Protein AF-A0A090S1R1-F1 (afdb_monomer)

Radius of gyration: 30.46 Å; Cα contacts (8 Å, |Δi|>4): 1570; chains: 1; bounding box: 71×50×85 Å

Mean predicted aligned error: 16.95 Å

Organism: NCBI:txid990268

InterPro domains:
  IPR011050 Pectin lyase fold/virulence factor [SSF51126] (246-457)

Solvent-accessible surface area (backbone atoms only — not comparable to full-atom values): 23427 Å² total; per-residue (Å²): 118,52,75,47,78,51,51,54,62,45,74,50,67,28,45,42,100,84,73,42,77,40,58,87,86,41,69,45,46,76,46,57,39,42,38,25,39,20,32,49,44,82,19,21,75,67,21,42,64,47,87,12,39,32,45,33,28,36,27,37,42,45,33,28,47,40,94,59,19,52,89,55,101,78,70,72,60,57,36,34,17,41,34,27,36,17,57,23,27,47,73,61,17,37,37,37,40,33,35,34,37,38,44,30,79,56,45,47,75,62,78,59,70,71,20,16,47,32,33,30,26,20,26,36,37,37,28,57,24,41,39,34,38,44,67,69,96,32,71,34,45,27,49,36,36,41,42,16,82,25,60,38,25,43,26,57,99,84,50,86,58,53,28,34,44,33,46,28,41,38,35,46,52,62,82,34,85,45,41,36,35,33,35,50,24,26,83,86,71,29,48,29,42,32,36,41,27,48,26,40,41,34,40,50,89,29,66,69,39,66,49,91,91,56,42,10,41,31,24,42,23,27,84,83,66,62,53,46,76,46,75,55,44,77,46,72,59,74,63,56,32,52,92,68,35,67,52,31,31,68,34,47,35,48,20,51,73,40,51,57,76,73,40,78,46,76,47,52,57,87,33,54,30,36,51,56,68,36,59,37,66,43,25,29,31,41,33,12,84,70,50,11,45,39,18,38,53,22,22,32,33,33,41,23,36,43,17,32,42,31,19,37,33,34,49,31,36,27,28,28,81,73,27,56,91,63,93,53,79,36,62,12,3,36,34,18,32,34,57,70,9,45,35,81,93,31,35,24,39,36,32,47,31,39,39,40,38,75,61,48,47,70,92,23,42,36,59,50,16,17,46,33,16,37,35,22,12,30,38,41,28,56,23,40,37,34,49,31,44,20,74,37,45,42,24,46,32,36,30,52,35,83,47,78,59,30,42,40,48,35,37,43,34,46,27,39,38,33,35,78,50,88,38,45,26,72,12,23,45,37,35,52,44,55,99,77,63,63,93,55,32,56,90,34,18,42,38,35,38,35,56,28,38,36,37,44,27,61,39,63,72,35,65,59,67,71,61,54,54,58,15,24,22,34,28,32,34,41,77,48,21,47,32,30,97,86,65,42,46,76,78,45,31,48,75,48,64,101

pLDDT: mean 82.45, std 13.3, range [34.19, 98.62]

Sequence (498 aa):
MGTVILEKPLTLTSVTVDDDLSEDGENQAVISGATCFTVPTTADQDLKGTTGVTLHNLKFESVEMVGSCGENEDNTDHSRSIINIGKVGDGNTPVYLKNLTFDGASFAESTSAPTAWIYSRGLVNVSESEFSNKTVANTATGILYLNCGSNKINGGSARLGNPTFDNNTVALVADSANIPGVVAGQFDGKQCAAKITNNSFAGFAIEETAQEDTIAAVIDGDTTGTNIISGNTYTDVGSPPPTDPDNDVEALNEAIAAASAGDVITLKADGDYSSGIIALNKAVTLDGGDAATISGSACITVTAPGASVIGVNFNNSAIGAECSTEDSDGRRGAITIEEAASDENAPVILDNLYFDSSAITEDGLYKKSSWVYSAGHVHLSNSDFVNLKSNIQNNAFYTPCNKAANRRGIRLENNNFTIDDSGDKETAAIKIGNSSGGNQTADNCNVYIQGNHFEGYYQDLSAAAGSGKQRVVSIFATDDAVTSENGDVRTDNTFNLR

Nearest PDB structures (foldseek):
  7dmk-assembly3_C  TM=2.081E-01  e=6.155E-04  Bacteroides clarus
  5z9t-assembly1_A  TM=1.975E-01  e=4.637E-01  Vibrio splendidus
  8iqe-assembly1_A  TM=1.983E-01  e=9.977E-01  Klebsiella phage VLC6
  5w6p-assembly1_A  TM=2.728E-01  e=5.286E+00  Kuttervirus CBA120
  7li4-assembly1_A  TM=1.441E-01  e=4.034E+00  Homo sapiens

Secondary structure (DSSP, 8-state):
-EEEE--SSEEEE-B-TTSPBPPTTSSPEEEEEEEEEEE-GGGHHHHTTS--EEEESEEEEEEE--S-B---TTS-S-BBSSEEE-S--GGG-PEEEES-EEEGGG-B--SSSSEEEEEESS-EEEES-EEEEE-SS-TTEEEEEE-TTSTTTS-TTT-----EEES-EEEESS--SS--SEEE-BTTTB----EEES-EEES-S-SEE--TT---SEE---TT---EEES-EEE--SS---SS--SBHHHHHHHHHHPPTT-EEEPPTT-BBSSSEEEE-SS-EEE-TTT-EEEET-EEEE-STT-EEES-EEEESSBSSSS-S--STT--EEEEE-GGG--TTSPEEEES-EEEGGG--TTTBGGG-EEEEESS-EEEES-EEEEE-TTTT--SEEE-TTSGGGSS-EEEES-EEEE-----S--EEEEES-TT-----TTT--EEEES-EEES-SEEEESS--SGGGG-EEEES-GGGEE-TTS-HHHHSEEE--

Foldseek 3Di:
DDEAEDQAADEDADADPVRHGDDQQPRAAEDAEAYAYEHEPNSQVRQAQHLHYEYGRHEYDHYEFDPWHDDDPVPPQTDRERYGYYLHQHNNHAYEYERYEYAQQNYNGDQDPQAENAEYLAAYEYEPYEAEANDQPHLNYEHYEYPLVHCRQLVPPHGDGAREDEHYEHYYDFANQRYAHYEQADLVQGHRLYEYAQYEYERFPADEDCDPRGHHPYHHVNPPPSHHHDNYHYDYLPDAQPLDAQLEQVSLQSNLVSDAAAEEREHDLPGDLADDENEQAHLYEYEPVLRAEHEEEYAYEHQAFNHEYENYEYHYQAWFPHHDPDQAAQCTASYHYDLNHQDLVRHYEYYAYEYECPNYDQVRYDRLYEHYHDPYAYAHEPYEHPQDEQQHNYENYEYALPDPSSQDRAEYEQYEYEHDYQWFHQYENYEYHDPVLPDAANRRAEHEYANYEYAEQAEAEDSDCDGGSSSGYHYHHDLRRYQYPVGDNPVRYHYHYD

Structure (mmCIF, N/CA/C/O backbone):
data_AF-A0A090S1R1-F1
#
_entry.id   AF-A0A090S1R1-F1
#
loop_
_atom_site.group_PDB
_atom_site.id
_atom_site.type_symbol
_atom_site.label_atom_id
_atom_site.label_alt_id
_atom_site.label_comp_id
_atom_site.label_asym_id
_atom_site.label_entity_id
_atom_site.label_seq_id
_atom_site.pdbx_PDB_ins_code
_atom_site.Cartn_x
_atom_site.Cartn_y
_atom_site.Cartn_z
_atom_site.occupancy
_atom_site.B_iso_or_equiv
_atom_site.auth_seq_id
_atom_site.auth_comp_id
_atom_site.auth_asym_id
_atom_site.auth_atom_id
_atom_site.pdbx_PDB_model_num
ATOM 1 N N . MET A 1 1 ? -18.455 -24.135 11.273 1.00 57.50 1 MET A N 1
ATOM 2 C CA . MET A 1 1 ? -19.352 -23.251 12.036 1.00 57.50 1 MET A CA 1
ATOM 3 C C . MET A 1 1 ? -19.662 -23.921 13.362 1.00 57.50 1 MET A C 1
ATOM 5 O O . MET A 1 1 ? -20.228 -25.009 13.345 1.00 57.50 1 MET A O 1
ATOM 9 N N . GLY A 1 2 ? -19.221 -23.344 14.477 1.00 72.56 2 GLY A N 1
ATOM 10 C CA . GLY A 1 2 ? -19.500 -23.866 15.816 1.00 72.56 2 GLY A CA 1
ATOM 11 C C . GLY A 1 2 ? -19.657 -22.733 16.824 1.00 72.56 2 GLY A C 1
ATOM 12 O O . GLY A 1 2 ? -18.840 -21.819 16.850 1.00 72.56 2 GLY A O 1
ATOM 13 N N . THR A 1 3 ? -20.707 -22.787 17.638 1.00 84.94 3 THR A N 1
ATOM 14 C CA . THR A 1 3 ? -20.905 -21.867 18.763 1.00 84.94 3 THR A CA 1
ATOM 15 C C . THR A 1 3 ? -20.545 -22.591 20.049 1.00 84.94 3 THR A C 1
ATOM 17 O O . THR A 1 3 ? -21.077 -23.665 20.334 1.00 84.94 3 THR A O 1
ATOM 20 N N . VAL A 1 4 ? -19.648 -22.005 20.835 1.00 90.00 4 VAL A N 1
ATOM 21 C CA . VAL A 1 4 ? -19.301 -22.493 22.169 1.00 90.00 4 VAL A CA 1
ATOM 22 C C . VAL A 1 4 ? -20.202 -21.791 23.179 1.00 90.00 4 VAL A C 1
ATOM 24 O O . VAL A 1 4 ? -20.090 -20.583 23.378 1.00 90.00 4 VAL A O 1
ATOM 27 N N . ILE A 1 5 ? -21.104 -22.542 23.809 1.00 91.69 5 ILE A N 1
ATOM 28 C CA . ILE A 1 5 ? -22.063 -22.019 24.790 1.00 91.69 5 ILE A CA 1
ATOM 29 C C . ILE A 1 5 ? -21.525 -22.266 26.204 1.00 91.69 5 ILE A C 1
ATOM 31 O O . ILE A 1 5 ? -21.236 -23.402 26.581 1.00 91.69 5 ILE A O 1
ATOM 35 N N . LEU A 1 6 ? -21.386 -21.197 26.987 1.00 93.62 6 LEU A N 1
ATOM 36 C CA . LEU A 1 6 ? -20.757 -21.187 28.307 1.00 93.62 6 LEU A CA 1
ATOM 37 C C . LEU A 1 6 ? -21.801 -20.846 29.382 1.00 93.62 6 LEU A C 1
ATOM 39 O O . LEU A 1 6 ? -22.022 -19.680 29.699 1.00 93.62 6 LEU A O 1
ATOM 43 N N . GLU A 1 7 ? -22.464 -21.862 29.938 1.00 92.31 7 GLU A N 1
ATOM 44 C CA . GLU A 1 7 ? -23.583 -21.663 30.884 1.00 92.31 7 GLU A CA 1
ATOM 45 C C . GLU A 1 7 ? -23.201 -21.803 32.364 1.00 92.31 7 GLU A C 1
ATOM 47 O O . GLU A 1 7 ? -23.980 -21.449 33.243 1.00 92.31 7 GLU A O 1
ATOM 52 N N . LYS A 1 8 ? -22.012 -22.339 32.659 1.00 92.94 8 LYS A N 1
ATOM 53 C CA . LYS A 1 8 ? -21.590 -22.718 34.016 1.00 92.94 8 LYS A CA 1
ATOM 54 C C . LYS A 1 8 ? -20.245 -22.104 34.386 1.00 92.94 8 LYS A C 1
ATOM 56 O O . LYS A 1 8 ? -19.473 -21.784 33.482 1.00 92.94 8 LYS A O 1
ATOM 61 N N . PRO A 1 9 ? -19.925 -22.002 35.690 1.00 94.81 9 PRO A N 1
ATOM 62 C CA . PRO A 1 9 ? -18.622 -21.516 36.118 1.00 94.81 9 PRO A CA 1
ATOM 63 C C . PRO A 1 9 ? -17.509 -22.422 35.585 1.00 94.81 9 PRO A C 1
ATOM 65 O O . PRO A 1 9 ? -17.515 -23.628 35.843 1.00 94.81 9 PRO A O 1
ATOM 68 N N . LEU A 1 10 ? -16.580 -21.852 34.821 1.00 95.44 10 LEU A N 1
ATOM 69 C CA . LEU A 1 10 ? -15.479 -22.581 34.191 1.00 95.44 10 LEU A CA 1
ATOM 70 C C . LEU A 1 10 ? -14.339 -21.639 33.813 1.00 95.44 10 LEU A C 1
ATOM 72 O O . LEU A 1 10 ? -14.556 -20.446 33.609 1.00 95.44 10 LEU A O 1
ATOM 76 N N . THR A 1 11 ? -13.151 -22.212 33.636 1.00 94.19 11 THR A N 1
ATOM 77 C CA . THR A 1 11 ? -12.016 -21.553 32.987 1.00 94.19 11 THR A CA 1
ATOM 78 C C . THR A 1 11 ? -11.645 -22.340 31.740 1.00 94.19 11 THR A C 1
ATOM 80 O O . THR A 1 11 ? -11.337 -23.528 31.836 1.00 94.19 11 THR A O 1
ATOM 83 N N . LEU A 1 12 ? -11.665 -21.683 30.583 1.00 94.25 12 LEU A N 1
ATOM 84 C CA . LEU A 1 12 ? -11.094 -22.197 29.346 1.00 94.25 12 LEU A CA 1
ATOM 85 C C . LEU A 1 12 ? -9.723 -21.551 29.153 1.00 94.25 12 LEU A C 1
ATOM 87 O O . LEU A 1 12 ? -9.625 -20.325 29.119 1.00 94.25 12 LEU A O 1
ATOM 91 N N . THR A 1 13 ? -8.681 -22.374 29.062 1.00 94.00 13 THR A N 1
ATOM 92 C CA . THR A 1 13 ? -7.293 -21.915 28.951 1.00 94.00 13 THR A CA 1
ATOM 93 C C . THR A 1 13 ? -6.474 -22.838 28.065 1.00 94.00 13 THR A C 1
ATOM 95 O O . THR A 1 13 ? -6.855 -23.988 27.841 1.00 94.00 13 THR A O 1
ATOM 98 N N . SER A 1 14 ? -5.342 -22.329 27.593 1.00 90.12 14 SER A N 1
ATOM 99 C CA . SER A 1 14 ? -4.368 -23.097 26.820 1.00 90.12 14 SER A CA 1
ATOM 100 C C . SER A 1 14 ? -3.489 -23.970 27.705 1.00 90.12 14 SER A C 1
ATOM 102 O O . SER A 1 14 ? -3.100 -23.575 28.809 1.00 90.12 14 SER A O 1
ATOM 104 N N . VAL A 1 15 ? -3.165 -25.147 27.181 1.00 86.62 15 VAL A N 1
ATOM 105 C CA . VAL A 1 15 ? -2.164 -26.065 27.723 1.00 86.62 15 VAL A CA 1
ATOM 106 C C . VAL A 1 15 ? -1.101 -26.329 26.663 1.00 86.62 15 VAL A C 1
ATOM 108 O O . VAL A 1 15 ? -1.363 -26.201 25.466 1.00 86.62 15 VAL A O 1
ATOM 111 N N . THR A 1 16 ? 0.101 -26.679 27.100 1.00 81.94 16 THR A N 1
ATOM 112 C CA . THR A 1 16 ? 1.184 -27.117 26.224 1.00 81.94 16 THR A CA 1
ATOM 113 C C . THR A 1 16 ? 0.868 -28.493 25.629 1.00 81.94 16 THR A C 1
ATOM 115 O O . THR A 1 16 ? -0.100 -29.158 26.001 1.00 81.94 16 THR A O 1
ATOM 118 N N . VAL A 1 17 ? 1.717 -28.958 24.709 1.00 79.62 17 VAL A N 1
ATOM 119 C CA . VAL A 1 17 ? 1.615 -30.313 24.135 1.00 79.62 17 VAL A CA 1
ATOM 120 C C . VAL A 1 17 ? 1.763 -31.436 25.170 1.00 79.62 17 VAL A C 1
ATOM 122 O O . VAL A 1 17 ? 1.381 -32.567 24.879 1.00 79.62 17 VAL A O 1
ATOM 125 N N . ASP A 1 18 ? 2.293 -31.120 26.354 1.00 85.44 18 ASP A N 1
ATOM 126 C CA . ASP A 1 18 ? 2.486 -32.046 27.473 1.00 85.44 18 ASP A CA 1
ATOM 127 C C . ASP A 1 18 ? 1.370 -31.925 28.538 1.00 85.44 18 ASP A C 1
ATOM 129 O O . ASP A 1 18 ? 1.516 -32.439 29.645 1.00 85.44 18 ASP A O 1
ATOM 133 N N . ASP A 1 19 ? 0.251 -31.265 28.206 1.00 83.50 19 ASP A N 1
ATOM 134 C CA . ASP A 1 19 ? -0.912 -31.004 29.076 1.00 83.50 19 ASP A CA 1
ATOM 135 C C . ASP A 1 19 ? -0.632 -30.097 30.298 1.00 83.50 19 ASP A C 1
ATOM 137 O O . ASP A 1 19 ? -1.473 -29.965 31.194 1.00 83.50 19 ASP A O 1
ATOM 141 N N . ASP A 1 20 ? 0.515 -29.413 30.327 1.00 86.75 20 ASP A N 1
ATOM 142 C CA . ASP A 1 20 ? 0.819 -28.402 31.342 1.00 86.75 20 ASP A CA 1
ATOM 143 C C . ASP A 1 20 ? 0.117 -27.076 31.025 1.00 86.75 20 ASP A C 1
ATOM 145 O O . ASP A 1 20 ? -0.051 -26.711 29.864 1.00 86.75 20 ASP A O 1
ATOM 149 N N . LEU A 1 21 ? -0.278 -26.310 32.047 1.00 84.69 21 LEU A N 1
ATOM 150 C CA . LEU A 1 21 ? -0.826 -24.965 31.835 1.00 84.69 21 LEU A CA 1
ATOM 151 C C . LEU A 1 21 ? 0.205 -24.088 31.125 1.00 84.69 21 LEU A C 1
ATOM 153 O O . LEU A 1 21 ? 1.337 -23.970 31.593 1.00 84.69 21 LEU A O 1
ATOM 157 N N . SER A 1 22 ? -0.200 -23.464 30.018 1.00 80.44 22 SER A N 1
ATOM 158 C CA . SER A 1 22 ? 0.700 -22.577 29.291 1.00 80.44 22 SER A CA 1
ATOM 159 C C . SER A 1 22 ? 0.932 -21.275 30.054 1.00 80.44 22 SER A C 1
ATOM 161 O O . SER A 1 22 ? 0.004 -20.741 30.672 1.00 80.44 22 SER A O 1
ATOM 163 N N . GLU A 1 23 ? 2.159 -20.761 29.976 1.00 78.69 23 GLU A N 1
ATOM 164 C CA . GLU A 1 23 ? 2.501 -19.431 30.472 1.00 78.69 23 GLU A CA 1
ATOM 165 C C . GLU A 1 23 ? 1.752 -18.343 29.689 1.00 78.69 23 GLU A C 1
ATOM 167 O O . GLU A 1 23 ? 1.369 -18.522 28.527 1.00 78.69 23 GLU A O 1
ATOM 172 N N . ASP A 1 24 ? 1.511 -17.210 30.350 1.00 79.75 24 ASP A N 1
ATOM 173 C CA . ASP A 1 24 ? 0.735 -16.109 29.789 1.00 79.75 24 ASP A CA 1
ATOM 174 C C . ASP A 1 24 ? 1.429 -15.532 28.544 1.00 79.75 24 ASP A C 1
ATOM 176 O O . ASP A 1 24 ? 2.531 -14.999 28.627 1.00 79.75 24 ASP A O 1
ATOM 180 N N . GLY A 1 25 ? 0.759 -15.627 27.388 1.00 70.62 25 GLY A N 1
ATOM 181 C CA . GLY A 1 25 ? 1.241 -15.100 26.107 1.00 70.62 25 GLY A CA 1
ATOM 182 C C . GLY A 1 25 ? 2.051 -16.115 25.299 1.00 70.62 25 GLY A C 1
ATOM 183 O O . GLY A 1 25 ? 2.377 -15.862 24.142 1.00 70.62 25 GLY A O 1
ATOM 184 N N . GLU A 1 26 ? 2.325 -17.292 25.865 1.00 76.19 26 GLU A N 1
ATOM 185 C CA . GLU A 1 26 ? 3.011 -18.387 25.187 1.00 76.19 26 GLU A CA 1
ATOM 186 C C . GLU A 1 26 ? 2.047 -19.533 24.865 1.00 76.19 26 GLU A C 1
ATOM 188 O O . GLU A 1 26 ? 1.056 -19.752 25.564 1.00 76.19 26 GLU A O 1
ATOM 193 N N . ASN A 1 27 ? 2.336 -20.277 23.790 1.00 80.44 27 ASN A N 1
ATOM 194 C CA . ASN A 1 27 ? 1.614 -21.485 23.353 1.00 80.44 27 ASN A CA 1
ATOM 195 C C . ASN A 1 27 ? 0.078 -21.378 23.438 1.00 80.44 27 ASN A C 1
ATOM 197 O O . ASN A 1 27 ? -0.608 -22.308 23.867 1.00 80.44 27 ASN A O 1
ATOM 201 N N . GLN A 1 28 ? -0.465 -20.228 23.038 1.00 86.38 28 GLN A N 1
ATOM 202 C CA . GLN A 1 28 ? -1.901 -19.990 23.025 1.00 86.38 28 GLN A CA 1
ATOM 203 C C . GLN A 1 28 ? -2.601 -20.929 22.033 1.00 86.38 28 GLN A C 1
ATOM 205 O O . GLN A 1 28 ? -2.214 -21.043 20.868 1.00 86.38 28 GLN A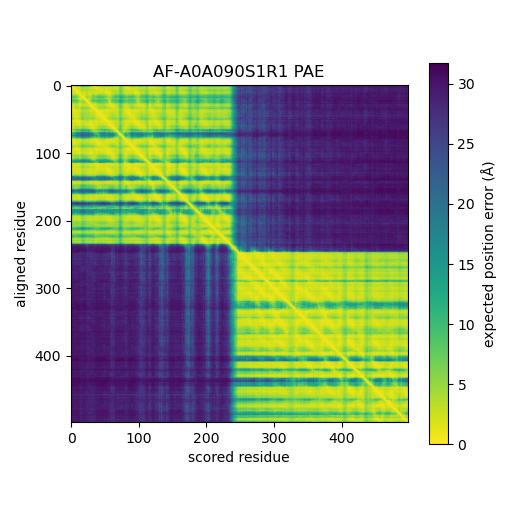 O 1
ATOM 210 N N . ALA A 1 29 ? -3.680 -21.565 22.479 1.00 88.75 29 ALA A N 1
ATOM 211 C CA . ALA A 1 29 ? -4.593 -22.304 21.631 1.00 88.75 29 ALA A CA 1
ATOM 212 C C . ALA A 1 29 ? -5.232 -21.340 20.628 1.00 88.75 29 ALA A C 1
ATOM 214 O O . ALA A 1 29 ? -5.839 -20.334 21.009 1.00 88.75 29 ALA A O 1
ATOM 215 N N . VAL A 1 30 ? -5.081 -21.668 19.345 1.00 90.31 30 VAL A N 1
ATOM 216 C CA . VAL A 1 30 ? -5.576 -20.854 18.236 1.00 90.31 30 VAL A CA 1
ATOM 217 C C . VAL A 1 30 ? -7.018 -21.232 17.919 1.00 90.31 30 VAL A C 1
ATOM 219 O O . VAL A 1 30 ? -7.327 -22.383 17.608 1.00 90.31 30 VAL A O 1
ATOM 222 N N . ILE A 1 31 ? -7.896 -20.239 17.970 1.00 91.31 31 ILE A N 1
ATOM 223 C CA . ILE A 1 31 ? -9.299 -20.319 17.593 1.00 91.31 31 ILE A CA 1
ATOM 224 C C . ILE A 1 31 ? -9.470 -19.652 16.224 1.00 91.31 31 ILE A C 1
ATOM 226 O O . ILE A 1 31 ? -9.212 -18.458 16.079 1.00 91.31 31 ILE A O 1
ATOM 230 N N . SER A 1 32 ? -9.904 -20.423 15.223 1.00 89.81 32 SER A N 1
ATOM 231 C CA . SER A 1 32 ? -10.005 -19.983 13.825 1.00 89.81 32 SER A CA 1
ATOM 232 C C . SER A 1 32 ? -11.266 -20.493 13.117 1.00 89.81 32 SER A C 1
ATOM 234 O O . SER A 1 32 ? -11.979 -21.373 13.614 1.00 89.81 32 SER A O 1
ATOM 236 N N . GLY A 1 33 ? -11.554 -19.925 11.939 1.00 86.94 33 GLY A N 1
ATOM 237 C CA . GLY A 1 33 ? -12.722 -20.250 11.117 1.00 86.94 33 GLY A CA 1
ATOM 238 C C . GLY A 1 33 ? -14.036 -19.670 11.654 1.00 86.94 33 GLY A C 1
ATOM 239 O O . GLY A 1 33 ? -14.043 -18.769 12.491 1.00 86.94 33 GLY A O 1
ATOM 240 N N . ALA A 1 34 ? -15.170 -20.182 11.162 1.00 85.75 34 ALA A N 1
ATOM 241 C CA . ALA A 1 34 ? -16.504 -19.754 11.595 1.00 85.75 34 ALA A CA 1
ATOM 242 C C . ALA A 1 34 ? -16.813 -20.221 13.026 1.00 85.75 34 ALA A C 1
ATOM 244 O O . ALA A 1 34 ? -17.301 -21.342 13.232 1.00 85.75 34 ALA A O 1
ATOM 245 N N . THR A 1 35 ? -16.532 -19.370 14.009 1.00 85.38 35 THR A N 1
ATOM 246 C CA . THR A 1 35 ? -16.634 -19.690 15.437 1.00 85.38 35 THR A CA 1
ATOM 247 C C . THR A 1 35 ? -17.117 -18.497 16.250 1.00 85.38 35 THR A C 1
ATOM 249 O O . THR A 1 35 ? -16.871 -17.347 15.889 1.00 85.38 35 THR A O 1
ATOM 252 N N . CYS A 1 36 ? -17.815 -18.766 17.353 1.00 89.06 36 CYS A N 1
ATOM 253 C CA . CYS A 1 36 ? -18.116 -17.742 18.345 1.00 89.06 36 CYS A CA 1
ATOM 254 C C . CYS A 1 36 ? -18.315 -18.339 19.744 1.00 89.06 36 CYS A C 1
ATOM 256 O O . CYS A 1 36 ? -18.777 -19.473 19.891 1.00 89.06 36 CYS A O 1
ATOM 258 N N . PHE A 1 37 ? -17.999 -17.560 20.775 1.00 92.88 37 PHE A N 1
ATOM 259 C CA . PHE A 1 37 ? -18.242 -17.892 22.176 1.00 92.88 37 PHE A CA 1
ATOM 260 C C . PHE A 1 37 ? -19.437 -17.105 22.686 1.00 92.88 37 PHE A C 1
ATOM 262 O O . PHE A 1 37 ? -19.509 -15.892 22.495 1.00 92.88 37 PHE A O 1
ATOM 269 N N . THR A 1 38 ? -20.357 -17.764 23.384 1.00 92.62 38 THR A N 1
ATOM 270 C CA . THR A 1 38 ? -21.500 -17.087 23.988 1.00 92.62 38 THR A CA 1
ATOM 271 C C . THR A 1 38 ? -21.719 -17.490 25.438 1.00 92.62 38 THR A C 1
ATOM 273 O O . THR A 1 38 ? -21.726 -18.670 25.779 1.00 92.62 38 THR A O 1
ATOM 276 N N . VAL A 1 39 ? -21.920 -16.489 26.294 1.00 93.25 39 VAL A N 1
ATOM 277 C CA . VAL A 1 39 ? -22.436 -16.649 27.656 1.00 93.25 39 VAL A CA 1
ATOM 278 C C . VAL A 1 39 ? -23.896 -16.180 27.628 1.00 93.25 39 VAL A C 1
ATOM 280 O O . VAL A 1 39 ? -24.132 -14.969 27.631 1.00 93.25 39 VAL A O 1
ATOM 283 N N . PRO A 1 40 ? -24.888 -17.080 27.525 1.00 91.56 40 PRO A N 1
ATOM 284 C CA . PRO A 1 40 ? -26.284 -16.683 27.343 1.00 91.56 40 PRO A CA 1
ATOM 285 C C . PRO A 1 40 ? -26.872 -16.069 28.622 1.00 91.5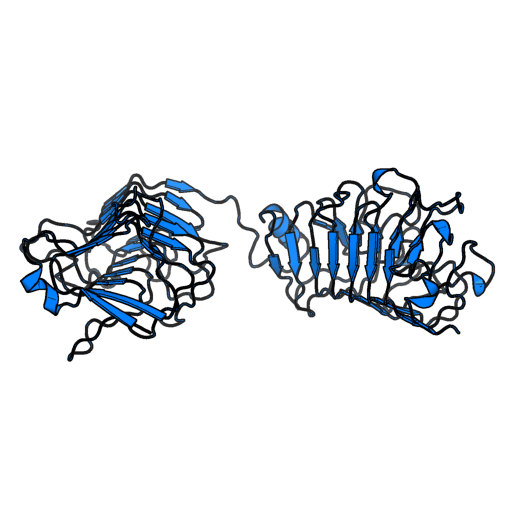6 40 PRO A C 1
ATOM 287 O O . PRO A 1 40 ? -26.426 -16.369 29.728 1.00 91.56 40 PRO A O 1
ATOM 290 N N . THR A 1 41 ? -27.925 -15.245 28.513 1.00 89.12 41 THR A N 1
ATOM 291 C CA . THR A 1 41 ? -28.616 -14.680 29.697 1.00 89.12 41 THR A CA 1
ATOM 292 C C . THR A 1 41 ? -29.116 -15.756 30.665 1.00 89.12 41 THR A C 1
ATOM 294 O O . THR A 1 41 ? -29.157 -15.528 31.874 1.00 89.12 41 THR A O 1
ATOM 297 N N . THR A 1 42 ? -29.476 -16.939 30.158 1.00 89.00 42 THR A N 1
ATOM 298 C CA . THR A 1 42 ? -29.909 -18.087 30.972 1.00 89.00 42 THR A CA 1
ATOM 299 C C . THR A 1 42 ? -28.849 -18.532 31.983 1.00 89.00 42 THR A C 1
ATOM 301 O O . THR A 1 42 ? -29.214 -19.061 33.030 1.00 89.00 42 THR A O 1
ATOM 304 N N . ALA A 1 43 ? -27.568 -18.239 31.734 1.00 90.44 43 ALA A N 1
ATOM 305 C CA . ALA A 1 43 ? -26.462 -18.567 32.628 1.00 90.44 43 ALA A CA 1
ATOM 306 C C . ALA A 1 43 ? -26.424 -17.712 33.911 1.00 90.44 43 ALA A C 1
ATOM 308 O O . ALA A 1 43 ? -25.769 -18.091 34.877 1.00 90.44 43 ALA A O 1
ATOM 309 N N . ASP A 1 44 ? -27.114 -16.564 33.973 1.00 89.44 44 ASP A N 1
ATOM 310 C CA . ASP A 1 44 ? -26.956 -15.600 35.077 1.00 89.44 44 ASP A CA 1
ATOM 311 C C . ASP A 1 44 ? -27.228 -16.212 36.462 1.00 89.44 44 ASP A C 1
ATOM 313 O O . ASP A 1 44 ? -26.505 -15.928 37.414 1.00 89.44 44 ASP A O 1
ATOM 317 N N . GLN A 1 45 ? -28.234 -17.087 36.586 1.00 89.69 45 GLN A N 1
ATOM 318 C CA . GLN A 1 45 ? -28.535 -17.747 37.865 1.00 89.69 45 GLN A CA 1
ATOM 319 C C . GLN A 1 45 ? -27.457 -18.748 38.284 1.00 89.69 45 GLN A C 1
ATOM 321 O O . GLN A 1 45 ? -27.132 -18.815 39.469 1.00 89.69 45 GLN A O 1
ATOM 326 N N . ASP A 1 46 ? -26.891 -19.484 37.330 1.00 91.81 46 ASP A N 1
ATOM 327 C CA . ASP A 1 46 ? -25.859 -20.489 37.592 1.00 91.81 46 ASP A CA 1
ATOM 328 C C . ASP A 1 46 ? -24.500 -19.843 37.893 1.00 91.81 46 ASP A C 1
ATOM 330 O O . ASP A 1 46 ? -23.697 -20.392 38.650 1.00 91.81 46 ASP A O 1
ATOM 334 N N . LEU A 1 47 ? -24.244 -18.654 37.340 1.00 90.88 47 LEU A N 1
ATOM 335 C CA . LEU A 1 47 ? -23.013 -17.897 37.567 1.00 90.88 47 LEU A CA 1
ATOM 336 C C . LEU A 1 47 ? -23.063 -17.033 38.832 1.00 90.88 47 LEU A C 1
ATOM 338 O O . LEU A 1 47 ? -22.014 -16.721 39.398 1.00 90.88 47 LEU A O 1
ATOM 342 N N . LYS A 1 48 ? -24.248 -16.645 39.305 1.00 90.62 48 LYS A N 1
ATOM 343 C CA . LYS A 1 48 ? -24.423 -15.693 40.408 1.00 90.62 48 LYS A CA 1
ATOM 344 C C . LYS A 1 48 ? -23.651 -16.071 41.676 1.00 90.62 48 LYS A C 1
ATOM 346 O O . LYS A 1 48 ? -23.939 -17.072 42.328 1.00 90.62 48 LYS A O 1
ATOM 351 N N . GLY A 1 49 ? -22.728 -15.199 42.089 1.00 85.94 49 GLY A N 1
ATOM 352 C CA . GLY A 1 49 ? -21.932 -15.371 43.311 1.00 85.94 49 GLY A CA 1
ATOM 353 C C . GLY A 1 49 ? -20.859 -16.463 43.218 1.00 85.94 49 GLY A C 1
ATOM 354 O O . GLY A 1 49 ? -20.314 -16.866 44.245 1.00 85.94 49 GLY A O 1
ATOM 355 N N . THR A 1 50 ? -20.567 -16.950 42.010 1.00 90.38 50 THR A N 1
ATOM 356 C CA . THR A 1 50 ? -19.514 -17.939 41.734 1.00 90.38 50 THR A CA 1
ATOM 357 C C . THR A 1 50 ? -18.242 -17.264 41.203 1.00 90.38 50 THR A C 1
ATOM 359 O O . THR A 1 50 ? -18.144 -16.035 41.182 1.00 90.38 50 THR A O 1
ATOM 362 N N . THR A 1 51 ? -17.274 -18.067 40.744 1.00 86.69 51 THR A N 1
ATOM 363 C CA . THR A 1 51 ? -16.077 -17.606 40.018 1.00 86.69 51 THR A CA 1
ATOM 364 C C . THR A 1 51 ? -16.368 -17.128 38.594 1.00 86.69 51 THR A C 1
ATOM 366 O O . THR A 1 51 ? -15.487 -16.542 37.976 1.00 86.69 51 THR A O 1
ATOM 369 N N . GLY A 1 52 ? -17.576 -17.361 38.072 1.00 90.88 52 GLY A N 1
ATOM 370 C CA . GLY A 1 52 ? -17.959 -16.948 36.725 1.00 90.88 52 GLY A CA 1
ATOM 371 C C . GLY A 1 52 ? -17.322 -17.788 35.619 1.00 90.88 52 GLY A C 1
ATOM 372 O O . GLY A 1 52 ? -16.807 -18.884 35.855 1.00 90.88 52 GLY A O 1
ATOM 373 N N . VAL A 1 53 ? -17.399 -17.261 34.400 1.00 97.06 53 VAL A N 1
ATOM 374 C CA . VAL A 1 53 ? -16.755 -17.814 33.203 1.00 97.06 53 VAL A CA 1
ATOM 375 C C . VAL A 1 53 ? -15.463 -17.049 32.954 1.00 97.06 53 VAL A C 1
ATOM 377 O O . VAL A 1 53 ? -15.485 -15.819 32.929 1.00 97.06 53 VAL A O 1
ATOM 380 N N . THR A 1 54 ? -14.372 -17.769 32.711 1.00 97.19 54 THR A N 1
ATOM 381 C CA . THR A 1 54 ? -13.071 -17.198 32.357 1.00 97.19 54 THR A CA 1
ATOM 382 C C . THR A 1 54 ? -12.590 -17.765 31.027 1.00 97.19 54 THR A C 1
ATOM 384 O O . THR A 1 54 ? -12.472 -18.981 30.882 1.00 97.19 54 THR A O 1
ATOM 387 N N . LEU A 1 55 ? -12.276 -16.891 30.073 1.00 97.31 55 LEU A N 1
ATOM 388 C CA . LEU A 1 55 ? -11.474 -17.215 28.894 1.00 97.31 55 LEU A CA 1
ATOM 389 C C . LEU A 1 55 ? -10.074 -16.647 29.111 1.00 97.31 55 LEU A C 1
ATOM 391 O O . LEU A 1 55 ? -9.936 -15.454 29.392 1.00 97.31 55 LEU A O 1
ATOM 395 N N . HIS A 1 56 ? -9.061 -17.504 29.025 1.00 95.69 56 HIS A N 1
ATOM 396 C CA . HIS A 1 56 ? -7.698 -17.161 29.401 1.00 95.69 56 HIS A CA 1
ATOM 397 C C . HIS A 1 56 ? -6.663 -17.669 28.401 1.00 95.69 56 HIS A C 1
ATOM 399 O O . HIS A 1 56 ? -6.718 -18.830 28.006 1.00 95.69 56 HIS A O 1
ATOM 405 N N . ASN A 1 57 ? -5.685 -16.832 28.050 1.00 92.69 57 ASN A N 1
ATOM 406 C CA . ASN A 1 57 ? -4.517 -17.237 27.264 1.00 92.69 57 ASN A CA 1
ATOM 407 C C . ASN A 1 57 ? -4.894 -17.903 25.923 1.00 92.69 57 ASN A C 1
ATOM 409 O O . ASN A 1 57 ? -4.384 -18.973 25.604 1.00 92.69 57 ASN A O 1
ATOM 413 N N . LEU A 1 58 ? -5.834 -17.325 25.165 1.00 93.88 58 LEU A N 1
ATOM 414 C CA . LEU A 1 58 ? -6.306 -17.848 23.870 1.00 93.88 58 LEU A CA 1
ATOM 415 C C . LEU A 1 58 ? -5.955 -16.879 22.738 1.00 93.88 58 LEU A C 1
ATOM 417 O O . LEU A 1 58 ? -6.047 -15.665 22.923 1.00 93.88 58 LEU A O 1
ATOM 421 N N . LYS A 1 59 ? -5.652 -17.418 21.552 1.00 92.81 59 LYS A N 1
ATOM 422 C CA . LYS A 1 59 ? -5.409 -16.634 20.335 1.00 92.81 59 LYS A CA 1
ATOM 423 C C . LYS A 1 59 ? -6.573 -16.781 19.361 1.00 92.81 59 LYS A C 1
ATOM 425 O O . LYS A 1 59 ? -7.034 -17.890 19.115 1.00 92.81 59 LYS A O 1
ATOM 430 N N . PHE A 1 60 ? -7.014 -15.685 18.763 1.00 92.00 60 PHE A N 1
ATOM 431 C CA . PHE A 1 60 ? -8.018 -15.634 17.707 1.00 92.00 60 PHE A CA 1
ATOM 432 C C . PHE A 1 60 ? -7.345 -15.175 16.415 1.00 92.00 60 PHE A C 1
ATOM 434 O O . PHE A 1 60 ? -6.839 -14.057 16.341 1.00 92.00 60 PHE A O 1
ATOM 441 N N . GLU A 1 61 ? -7.338 -16.041 15.405 1.00 86.25 61 GLU A N 1
ATOM 442 C CA . GLU A 1 61 ? -6.663 -15.810 14.125 1.00 86.25 61 GLU A CA 1
ATOM 443 C C . GLU A 1 61 ? -7.521 -16.374 12.990 1.00 86.25 61 GLU A C 1
ATOM 445 O O . GLU A 1 61 ? -8.077 -17.465 13.118 1.00 86.25 61 GLU A O 1
ATOM 450 N N . SER A 1 62 ? -7.638 -15.652 11.872 1.00 84.81 62 SER A N 1
ATOM 451 C CA . SER A 1 62 ? -8.447 -16.089 10.719 1.00 84.81 62 SER A CA 1
ATOM 452 C C . SER A 1 62 ? -9.892 -16.474 11.098 1.00 84.81 62 SER A C 1
ATOM 454 O O . SER A 1 62 ? -10.423 -17.503 10.668 1.00 84.81 62 SER A O 1
ATOM 456 N N . VAL A 1 63 ? -10.517 -15.684 11.978 1.00 85.31 63 VAL A N 1
ATOM 457 C CA . VAL A 1 63 ? -11.902 -15.891 12.420 1.00 85.31 63 VAL A CA 1
ATOM 458 C C . VAL A 1 63 ? -12.874 -15.386 11.356 1.00 85.31 63 VAL A C 1
ATOM 460 O O . VAL A 1 63 ? -12.761 -14.266 10.864 1.00 85.31 63 VAL A O 1
ATOM 463 N N . GLU A 1 64 ? -13.882 -16.196 11.045 1.00 85.94 64 GLU A N 1
ATOM 464 C CA . GLU A 1 64 ? -15.041 -15.778 10.255 1.00 85.94 64 GLU A CA 1
ATOM 465 C C . GLU A 1 64 ? -16.181 -15.447 11.223 1.00 85.94 64 GLU A C 1
ATOM 467 O O . GLU A 1 64 ? -16.721 -16.332 11.897 1.00 85.94 64 GLU A O 1
ATOM 472 N N . MET A 1 65 ? -16.535 -14.164 11.335 1.00 78.75 65 MET A N 1
ATOM 473 C CA . MET A 1 65 ? -17.608 -13.738 12.228 1.00 78.75 65 MET A CA 1
ATOM 474 C C . MET A 1 65 ? -18.942 -14.289 11.728 1.00 78.75 65 MET A C 1
ATOM 476 O O . MET A 1 65 ? -19.454 -13.899 10.678 1.00 78.75 65 MET A O 1
ATOM 480 N N . VAL A 1 66 ? -19.535 -15.185 12.511 1.00 72.44 66 VAL A N 1
ATOM 481 C CA . VAL A 1 66 ? -20.850 -15.751 12.206 1.00 72.44 66 VAL A CA 1
ATOM 482 C C . VAL A 1 66 ? -21.927 -14.658 12.200 1.00 72.44 66 VAL A C 1
ATOM 484 O O . VAL A 1 66 ? -21.896 -13.720 12.999 1.00 72.44 66 VAL A O 1
ATOM 487 N N . GLY A 1 67 ? -22.919 -14.791 11.312 1.00 67.62 67 GLY A N 1
ATOM 488 C CA . GLY A 1 67 ? -24.000 -13.805 11.148 1.00 67.62 67 GLY A CA 1
ATOM 489 C C . GLY A 1 67 ? -24.864 -13.571 12.399 1.00 67.62 67 GLY A C 1
ATOM 490 O O . GLY A 1 67 ? -25.588 -12.574 12.461 1.00 67.62 67 GLY A O 1
ATOM 491 N N . SER A 1 68 ? -24.769 -14.458 13.394 1.00 76.81 68 SER A N 1
ATOM 492 C CA . SER A 1 68 ? -25.310 -14.300 14.745 1.00 76.81 68 SER A CA 1
ATOM 493 C C . SER A 1 68 ? -24.540 -15.169 15.743 1.00 76.81 68 SER A C 1
ATOM 495 O O . SER A 1 68 ? -24.379 -16.367 15.515 1.00 76.81 68 SER A O 1
ATOM 497 N N . CYS A 1 69 ? -24.123 -14.586 16.863 1.00 80.69 69 CYS A N 1
ATOM 498 C CA . CYS A 1 69 ? -23.600 -15.278 18.031 1.00 80.69 69 CYS A CA 1
ATOM 499 C C . CYS A 1 69 ? -24.571 -15.147 19.212 1.00 80.69 69 CYS A C 1
ATOM 501 O O . CYS A 1 69 ? -25.077 -14.057 19.488 1.00 80.69 69 CYS A O 1
ATOM 503 N N . GLY A 1 70 ? -24.811 -16.259 19.910 1.00 71.31 70 GLY A N 1
ATOM 504 C CA . GLY A 1 70 ? -25.903 -16.420 20.876 1.00 71.31 70 GLY A CA 1
ATOM 505 C C . GLY A 1 70 ? -27.137 -17.037 20.216 1.00 71.31 70 GLY A C 1
ATOM 506 O O . GLY A 1 70 ? -27.449 -16.698 19.080 1.00 71.31 70 GLY A O 1
ATOM 507 N N . GLU A 1 71 ? -27.819 -17.948 20.909 1.00 60.62 71 GLU A N 1
ATOM 508 C CA . GLU A 1 71 ? -29.144 -18.461 20.546 1.00 60.62 71 GLU A CA 1
ATOM 509 C C . GLU A 1 71 ? -29.971 -18.620 21.821 1.00 60.62 71 GLU A C 1
ATOM 511 O O . GLU A 1 71 ? -29.607 -19.377 22.721 1.00 60.62 71 GLU A O 1
ATOM 516 N N . ASN A 1 72 ? -31.103 -17.920 21.890 1.00 55.81 72 ASN A N 1
ATOM 517 C CA . ASN A 1 72 ? -32.119 -18.144 22.911 1.00 55.81 72 ASN A CA 1
ATOM 518 C C . ASN A 1 72 ? -33.494 -18.064 22.229 1.00 55.81 72 ASN A C 1
ATOM 520 O O . ASN A 1 72 ? -33.661 -17.285 21.289 1.00 55.81 72 ASN A O 1
ATOM 524 N N . GLU A 1 73 ? -34.492 -18.793 22.738 1.00 48.88 73 GLU A N 1
ATOM 525 C CA . GLU A 1 73 ? -35.860 -18.863 22.177 1.00 48.88 73 GLU A CA 1
ATOM 526 C C . GLU A 1 73 ? -36.528 -17.485 21.962 1.00 48.88 73 GLU A C 1
ATOM 528 O O . GLU A 1 73 ? -37.385 -17.342 21.091 1.00 48.88 73 GLU A O 1
ATOM 533 N N . ASP A 1 74 ? -36.084 -16.454 22.690 1.00 53.09 74 ASP A N 1
ATOM 534 C CA . ASP A 1 74 ? -36.637 -15.096 22.643 1.00 53.09 74 ASP A CA 1
ATOM 535 C C . ASP A 1 74 ? -35.915 -14.133 21.678 1.00 53.09 74 ASP A C 1
ATOM 537 O O . ASP A 1 74 ? -36.275 -12.957 21.612 1.00 53.09 74 ASP A O 1
ATOM 541 N N . ASN A 1 75 ? -34.884 -14.577 20.944 1.00 56.50 75 ASN A N 1
ATOM 542 C CA . ASN A 1 75 ? -34.127 -13.764 19.972 1.00 56.50 75 ASN A CA 1
ATOM 543 C C . ASN A 1 75 ? -33.543 -12.455 20.558 1.00 56.50 75 ASN A C 1
ATOM 545 O O . ASN A 1 75 ? -33.261 -11.494 19.840 1.00 56.50 75 ASN A O 1
ATOM 549 N N . THR A 1 76 ? -33.382 -12.376 21.883 1.00 59.28 76 THR A N 1
ATOM 550 C CA . THR A 1 76 ? -32.951 -11.135 22.531 1.00 59.28 76 THR A CA 1
ATOM 551 C C . THR A 1 76 ? -31.438 -11.013 22.606 1.00 59.28 76 THR A C 1
ATOM 553 O O . THR A 1 76 ? -30.967 -9.893 22.467 1.00 59.28 76 THR A O 1
ATOM 556 N N . ASP A 1 77 ? -30.666 -12.093 22.748 1.00 61.78 77 ASP A N 1
ATOM 557 C CA . ASP A 1 77 ? -29.218 -12.046 23.035 1.00 61.78 77 ASP A CA 1
ATOM 558 C C . ASP A 1 77 ? -28.293 -12.155 21.817 1.00 61.78 77 ASP A C 1
ATOM 560 O O . ASP A 1 77 ? -27.087 -12.319 21.984 1.00 61.78 77 ASP A O 1
ATOM 564 N N . HIS A 1 78 ? -28.817 -12.041 20.599 1.00 72.62 78 HIS A N 1
ATOM 565 C CA . HIS A 1 78 ? -27.977 -12.126 19.410 1.00 72.62 78 HIS A CA 1
ATOM 566 C C . HIS A 1 78 ? -27.113 -10.876 19.264 1.00 72.62 78 HIS A C 1
ATOM 568 O O . HIS A 1 78 ? -27.595 -9.740 19.329 1.00 72.62 78 HIS A O 1
ATOM 574 N N . SER A 1 79 ? -25.834 -11.099 19.007 1.00 75.75 79 SER A N 1
ATOM 575 C CA . SER A 1 79 ? -24.931 -10.077 18.497 1.00 75.75 79 SER A CA 1
ATOM 576 C C . SER A 1 79 ? -24.099 -10.653 17.365 1.00 75.75 79 SER A C 1
ATOM 578 O O . SER A 1 79 ? -24.074 -11.860 17.134 1.00 75.75 79 SER A O 1
ATOM 580 N N . ARG A 1 80 ? -23.441 -9.784 16.613 1.00 80.19 80 ARG A N 1
ATOM 581 C CA . ARG A 1 80 ? -22.465 -10.197 15.614 1.00 80.19 80 ARG A CA 1
ATOM 582 C C . ARG A 1 80 ? -21.091 -9.957 16.213 1.00 80.19 80 ARG A C 1
ATOM 584 O O . ARG A 1 80 ? -20.517 -8.880 16.059 1.00 80.19 80 ARG A O 1
ATOM 591 N N . SER A 1 81 ? -20.632 -10.937 16.984 1.00 85.88 81 SER A N 1
ATOM 592 C CA . SER A 1 81 ? -19.376 -10.871 17.721 1.00 85.88 81 SER A CA 1
ATOM 593 C C . SER A 1 81 ? -18.643 -12.204 17.748 1.00 85.88 81 SER A C 1
ATOM 595 O O . SER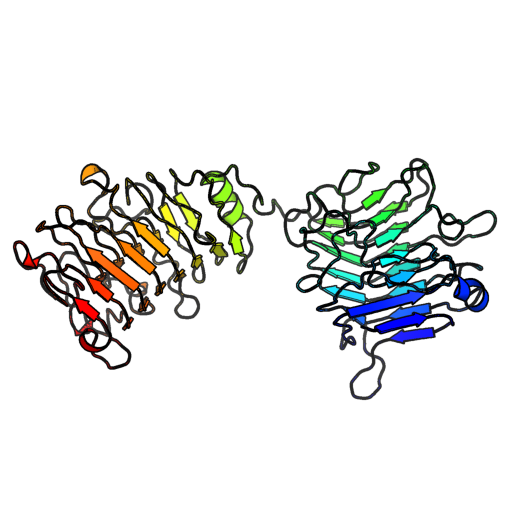 A 1 81 ? -19.225 -13.259 17.493 1.00 85.88 81 SER A O 1
ATOM 597 N N . ILE A 1 82 ? -17.349 -12.141 18.062 1.00 90.06 82 ILE A N 1
ATOM 598 C CA . ILE A 1 82 ? -16.534 -13.329 18.341 1.00 90.06 82 ILE A CA 1
ATOM 599 C C . ILE A 1 82 ? -16.873 -13.837 19.743 1.00 90.06 82 ILE A C 1
ATOM 601 O O . ILE A 1 82 ? -17.027 -15.038 19.956 1.00 90.06 82 ILE A O 1
ATOM 605 N N . ILE A 1 83 ? -17.041 -12.910 20.690 1.00 93.12 83 ILE A N 1
ATOM 606 C CA . ILE A 1 83 ? -17.467 -13.185 22.059 1.00 93.12 83 ILE A CA 1
ATOM 607 C C . ILE A 1 83 ? -18.749 -12.399 22.347 1.00 93.12 83 ILE A C 1
ATOM 609 O O . ILE A 1 83 ? -18.775 -11.168 22.277 1.00 93.12 83 ILE A O 1
ATOM 613 N N . ASN A 1 84 ? -19.830 -13.109 22.664 1.00 91.94 84 ASN A N 1
ATOM 614 C CA . ASN A 1 84 ? -21.136 -12.550 23.002 1.00 91.94 84 ASN A CA 1
ATOM 615 C C . ASN A 1 84 ? -21.491 -12.827 24.466 1.00 91.94 84 ASN A C 1
ATOM 617 O O . ASN A 1 84 ? -21.702 -13.975 24.859 1.00 91.94 84 ASN A O 1
ATOM 621 N N . ILE A 1 85 ? -21.620 -11.776 25.267 1.00 92.12 85 ILE A N 1
ATOM 622 C CA . ILE A 1 85 ? -21.995 -11.868 26.678 1.00 92.12 85 ILE A CA 1
ATOM 623 C C . ILE A 1 85 ? -23.420 -11.335 26.839 1.00 92.12 85 ILE A C 1
ATOM 625 O O . ILE A 1 85 ? -23.686 -10.147 26.644 1.00 92.12 85 ILE A O 1
ATOM 629 N N . GLY A 1 86 ? -24.346 -12.221 27.203 1.00 90.19 86 GLY A N 1
ATOM 630 C CA . GLY A 1 86 ? -25.738 -11.901 27.506 1.00 90.19 86 GLY A CA 1
ATOM 631 C C . GLY A 1 86 ? -25.898 -11.101 28.803 1.00 90.19 86 GLY A C 1
ATOM 632 O O . GLY A 1 86 ? -24.948 -10.553 29.360 1.00 90.19 86 GLY A O 1
ATOM 633 N N . LYS A 1 87 ? -27.127 -11.016 29.317 1.00 89.06 87 LYS A N 1
ATOM 634 C CA . LYS A 1 87 ? -27.464 -10.286 30.551 1.00 89.06 87 LYS A CA 1
ATOM 635 C C . LYS A 1 87 ? -27.075 -11.087 31.801 1.00 89.06 87 LYS A C 1
ATOM 637 O O . LYS A 1 87 ? -27.938 -11.493 32.577 1.00 89.06 87 LYS A O 1
ATOM 642 N N . VAL A 1 88 ? -25.774 -11.271 31.997 1.00 88.19 88 VAL A N 1
ATOM 643 C CA . VAL A 1 88 ? -25.174 -11.942 33.160 1.00 88.19 88 VAL A CA 1
ATOM 644 C C . VAL A 1 88 ? -24.422 -10.956 34.058 1.00 88.19 88 VAL A C 1
ATOM 646 O O . VAL A 1 88 ? -24.072 -9.859 33.627 1.00 88.19 88 VAL A O 1
ATOM 649 N N . GLY A 1 89 ? -24.164 -11.312 35.313 1.00 86.31 89 GLY A N 1
ATOM 650 C CA . GLY A 1 89 ? -23.349 -10.498 36.225 1.00 86.31 89 GLY A CA 1
ATOM 651 C C . GLY A 1 89 ? -23.947 -10.272 37.607 1.00 86.31 89 GLY A C 1
ATOM 652 O O . GLY A 1 89 ? -23.432 -9.451 38.378 1.00 86.31 89 GLY A O 1
ATOM 653 N N . ASP A 1 90 ? -25.045 -10.957 37.933 1.00 85.19 90 ASP A N 1
ATOM 654 C CA . ASP A 1 90 ? -25.606 -10.916 39.276 1.00 85.19 90 ASP A CA 1
ATOM 655 C C . ASP A 1 90 ? -24.602 -11.398 40.329 1.00 85.19 90 ASP A C 1
ATOM 657 O O . ASP A 1 90 ? -23.743 -12.243 40.092 1.00 85.19 90 ASP A O 1
ATOM 661 N N . GLY A 1 91 ? -24.717 -10.847 41.540 1.00 82.62 91 GLY A N 1
ATOM 662 C CA . GLY A 1 91 ? -23.806 -11.189 42.635 1.00 82.62 91 GLY A CA 1
ATOM 663 C C . GLY A 1 91 ? -22.390 -10.627 42.475 1.00 82.62 91 GLY A C 1
ATOM 664 O O . GLY A 1 91 ? -21.519 -11.014 43.244 1.00 82.62 91 GLY A O 1
ATOM 665 N N . ASN A 1 92 ? -22.176 -9.689 41.541 1.00 85.81 92 ASN A N 1
ATOM 666 C CA . ASN A 1 92 ? -20.856 -9.174 41.160 1.00 85.81 92 ASN A CA 1
ATOM 667 C C . ASN A 1 92 ? -19.938 -10.264 40.583 1.00 85.81 92 ASN A C 1
ATOM 669 O O . ASN A 1 92 ? -18.748 -10.261 40.885 1.00 85.81 92 ASN A O 1
ATOM 673 N N . THR A 1 93 ? -20.477 -11.185 39.780 1.00 89.62 93 THR A N 1
ATOM 674 C CA . THR A 1 93 ? -19.691 -12.228 39.103 1.00 89.62 93 THR A CA 1
ATOM 675 C C . THR A 1 93 ? -19.489 -11.865 37.626 1.00 89.62 93 THR A C 1
ATOM 677 O O . THR A 1 93 ? -20.414 -12.061 36.839 1.00 89.62 93 THR A O 1
ATOM 680 N N . PRO A 1 94 ? -18.331 -11.307 37.222 1.00 91.44 94 PRO A N 1
ATOM 681 C CA . PRO A 1 94 ? -18.044 -10.990 35.827 1.00 91.44 94 PRO A CA 1
ATOM 682 C C . PRO A 1 94 ? -17.845 -12.240 34.970 1.00 91.44 94 PRO A C 1
ATOM 684 O O . PRO A 1 94 ? -17.501 -13.313 35.469 1.00 91.44 94 PRO A O 1
ATOM 687 N N . VAL A 1 95 ? -17.950 -12.050 33.658 1.00 95.75 95 VAL A N 1
ATOM 688 C CA . VAL A 1 95 ? -17.199 -12.855 32.690 1.00 95.75 95 VAL A CA 1
ATOM 689 C C . VAL A 1 95 ? -15.794 -12.264 32.576 1.00 95.75 95 VAL A C 1
ATOM 691 O O . VAL A 1 95 ? -15.649 -11.066 32.326 1.00 95.75 95 VAL A O 1
ATOM 694 N N . TYR A 1 96 ? -14.769 -13.089 32.767 1.00 96.88 96 TYR A N 1
ATOM 695 C CA . TYR A 1 96 ? -13.366 -12.691 32.699 1.00 96.88 96 TYR A CA 1
ATOM 696 C C . TYR A 1 96 ? -12.770 -13.064 31.342 1.00 96.88 96 TYR A C 1
ATOM 698 O O . TYR A 1 96 ? -12.803 -14.224 30.938 1.00 96.88 96 TYR A O 1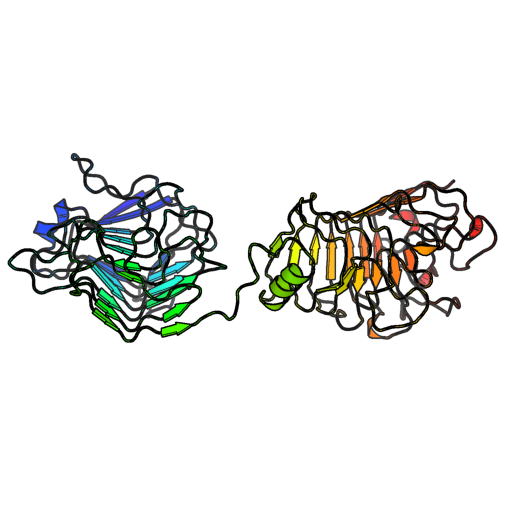
ATOM 706 N N . LEU A 1 97 ? -12.206 -12.078 30.654 1.00 98.06 97 LEU A N 1
ATOM 707 C CA . LEU A 1 97 ? -11.475 -12.220 29.401 1.00 98.06 97 LEU A CA 1
ATOM 708 C C . LEU A 1 97 ? -10.045 -11.740 29.667 1.00 98.06 97 LEU A C 1
ATOM 710 O O . LEU A 1 97 ? -9.810 -10.538 29.775 1.00 98.06 97 LEU A O 1
ATOM 714 N N . LYS A 1 98 ? -9.110 -12.668 29.873 1.00 95.75 98 LYS A N 1
ATOM 715 C CA . LYS A 1 98 ? -7.749 -12.342 30.319 1.00 95.75 98 LYS A CA 1
ATOM 716 C C . LYS A 1 98 ? -6.718 -12.863 29.332 1.00 95.75 98 LYS A C 1
ATOM 718 O O . LYS A 1 98 ? -6.783 -14.030 28.952 1.00 95.75 98 LYS A O 1
ATOM 723 N N . ASN A 1 99 ? -5.743 -12.028 28.991 1.00 93.56 99 ASN A N 1
ATOM 724 C CA . ASN A 1 99 ? -4.618 -12.426 28.153 1.00 93.56 99 ASN A CA 1
ATOM 725 C C . ASN A 1 99 ? -5.065 -13.097 26.844 1.00 93.56 99 ASN A C 1
ATOM 727 O O . ASN A 1 99 ? -4.668 -14.211 26.510 1.00 93.56 99 ASN A O 1
ATOM 731 N N . LEU A 1 100 ? -6.011 -12.458 26.160 1.00 96.12 100 LEU A N 1
ATOM 732 C CA . LEU A 1 100 ? -6.484 -12.900 24.857 1.00 96.12 100 LEU A CA 1
ATOM 733 C C . LEU A 1 100 ? -5.728 -12.147 23.771 1.00 96.12 100 LEU A C 1
ATOM 735 O O . LEU A 1 100 ? -5.492 -10.952 23.916 1.00 96.12 100 LEU A O 1
ATOM 739 N N . THR A 1 101 ? -5.424 -12.814 22.666 1.00 93.88 101 THR A N 1
ATOM 740 C CA . THR A 1 101 ? -4.801 -12.178 21.503 1.00 93.88 101 THR A CA 1
ATOM 741 C C . THR A 1 101 ? -5.754 -12.255 20.321 1.00 93.88 101 THR A C 1
ATOM 743 O O . THR A 1 101 ? -6.140 -13.347 19.910 1.00 93.88 101 THR A O 1
ATOM 746 N N . PHE A 1 102 ? -6.144 -11.110 19.772 1.00 91.94 102 PHE A N 1
ATOM 747 C CA . PHE A 1 102 ? -6.951 -10.999 18.559 1.00 91.94 102 PHE A CA 1
ATOM 748 C C . PHE A 1 102 ? -6.100 -10.392 17.451 1.00 91.94 102 PHE A C 1
ATOM 750 O O . PHE A 1 102 ? -5.700 -9.238 17.568 1.00 91.94 102 PHE A O 1
ATOM 757 N N . ASP A 1 103 ? -5.868 -11.151 16.382 1.00 86.19 103 ASP A N 1
ATOM 758 C CA . ASP A 1 103 ? -5.164 -10.675 15.190 1.00 86.19 103 ASP A CA 1
ATOM 759 C C . ASP A 1 103 ? -6.142 -10.558 14.014 1.00 86.19 103 ASP A C 1
ATOM 761 O O . ASP A 1 103 ? -6.529 -11.550 13.387 1.00 86.19 103 ASP A O 1
ATOM 765 N N . GLY A 1 104 ? -6.565 -9.323 13.742 1.00 78.88 104 GLY A N 1
ATOM 766 C CA . GLY A 1 104 ? -7.583 -8.996 12.749 1.00 78.88 104 GLY A CA 1
ATOM 767 C C . GLY A 1 104 ? -7.133 -9.086 11.289 1.00 78.88 104 GLY A C 1
ATOM 768 O O . GLY A 1 104 ? -7.990 -8.977 10.413 1.00 78.88 104 GLY A O 1
ATOM 769 N N . ALA A 1 105 ? -5.846 -9.327 10.999 1.00 79.31 105 ALA A N 1
ATOM 770 C CA . ALA A 1 105 ? -5.294 -9.246 9.639 1.00 79.31 105 ALA A CA 1
ATOM 771 C C . ALA A 1 105 ? -6.003 -10.162 8.625 1.00 79.31 105 ALA A C 1
ATOM 773 O O . ALA A 1 105 ? -5.985 -9.912 7.423 1.00 79.31 105 ALA A O 1
ATOM 774 N N . SER A 1 106 ? -6.613 -11.249 9.103 1.00 77.00 106 SER A N 1
ATOM 775 C CA . SER A 1 106 ? -7.322 -12.241 8.284 1.00 77.00 106 SER A CA 1
ATOM 776 C C . SER A 1 106 ? -8.750 -12.513 8.769 1.00 77.00 106 SER A C 1
ATOM 778 O O . SER A 1 106 ? -9.311 -13.569 8.476 1.00 77.00 106 SER A O 1
ATOM 780 N N . PHE A 1 107 ? -9.350 -11.607 9.547 1.00 83.31 107 PHE A N 1
ATOM 781 C CA . PHE A 1 107 ? -10.742 -11.768 9.973 1.00 83.31 107 PHE A CA 1
ATOM 782 C C . PHE A 1 107 ? -11.711 -11.459 8.829 1.00 83.31 107 PHE A C 1
ATOM 784 O O . PHE A 1 107 ? -11.575 -10.463 8.124 1.00 83.31 107 PHE A O 1
ATOM 791 N N . ALA A 1 108 ? -12.746 -12.285 8.684 1.00 79.38 108 ALA A N 1
ATOM 792 C CA . ALA A 1 108 ? -13.890 -11.980 7.832 1.00 79.38 108 ALA A CA 1
ATOM 793 C C . ALA A 1 108 ? -15.017 -11.395 8.701 1.00 79.38 108 ALA A C 1
ATOM 795 O O . ALA A 1 108 ? -15.744 -12.129 9.376 1.00 79.38 108 ALA A O 1
ATOM 796 N N . GLU A 1 109 ? -15.136 -10.063 8.720 1.00 75.62 109 GLU A N 1
ATOM 797 C CA . GLU A 1 109 ? -16.091 -9.336 9.568 1.00 75.62 109 GLU A CA 1
ATOM 798 C C . GLU A 1 109 ? -17.420 -9.009 8.851 1.00 75.62 109 GLU A C 1
ATOM 800 O O . GLU A 1 109 ? -17.466 -8.751 7.649 1.00 75.62 109 GLU A O 1
ATOM 805 N N . SER A 1 110 ? -18.533 -8.983 9.596 1.00 66.69 110 SER A N 1
ATOM 806 C CA . SER A 1 110 ? -19.879 -8.702 9.056 1.00 66.69 110 SER A CA 1
ATOM 807 C C . SER A 1 110 ? -20.137 -7.205 8.868 1.00 66.69 110 SER A C 1
ATOM 809 O O . SER A 1 110 ? -20.164 -6.486 9.859 1.00 66.69 110 SER A O 1
ATOM 811 N N . THR A 1 111 ? -20.529 -6.748 7.678 1.00 63.47 111 THR A N 1
ATOM 812 C CA . THR A 1 111 ? -20.740 -5.319 7.342 1.00 63.47 111 THR A CA 1
ATOM 813 C C . THR A 1 111 ? -21.980 -4.621 7.929 1.00 63.47 111 THR A C 1
ATOM 815 O O . THR A 1 111 ? -22.297 -3.504 7.529 1.00 63.47 111 THR A O 1
ATOM 818 N N . SER A 1 112 ? -22.741 -5.240 8.842 1.00 60.78 112 SER A N 1
ATOM 819 C CA . SER A 1 112 ? -23.931 -4.602 9.449 1.00 60.78 112 SER A CA 1
ATOM 820 C C . SER A 1 112 ? -23.847 -4.474 10.970 1.00 60.78 112 SER A C 1
ATOM 822 O O . SER A 1 112 ? -23.442 -5.415 11.645 1.00 60.78 112 SER A O 1
ATOM 824 N N . ALA A 1 113 ? -24.321 -3.337 11.491 1.00 60.19 113 ALA A N 1
ATOM 825 C CA . ALA A 1 113 ? -24.301 -2.973 12.910 1.00 60.19 113 ALA A CA 1
ATOM 826 C C . ALA A 1 113 ? -25.427 -3.622 13.753 1.00 60.19 113 ALA A C 1
ATOM 828 O O . ALA A 1 113 ? -26.501 -3.911 13.214 1.00 60.19 113 ALA A O 1
ATOM 829 N N . PRO A 1 114 ? -25.242 -3.778 15.086 1.00 54.97 114 PRO A N 1
ATOM 830 C CA . PRO A 1 114 ? -23.996 -3.575 15.825 1.00 54.97 114 PRO A CA 1
ATOM 831 C C . PRO A 1 114 ? -23.089 -4.806 15.727 1.00 54.97 114 PRO A C 1
ATOM 833 O O . PRO A 1 114 ? -23.521 -5.941 15.943 1.00 54.97 114 PRO A O 1
ATOM 836 N N . THR A 1 115 ? -21.815 -4.560 15.457 1.00 71.38 115 THR A N 1
ATOM 837 C CA . THR A 1 115 ? -20.771 -5.581 15.415 1.00 71.38 115 THR A CA 1
ATOM 838 C C . THR A 1 115 ? -19.641 -5.172 16.353 1.00 71.38 115 THR A C 1
ATOM 840 O O . THR A 1 115 ? -19.285 -4.001 16.441 1.00 71.38 115 THR A O 1
ATOM 843 N N . ALA A 1 116 ? -19.080 -6.117 17.093 1.00 83.81 116 ALA A N 1
ATOM 844 C CA . ALA A 1 116 ? -17.866 -5.896 17.873 1.00 83.81 116 ALA A CA 1
ATOM 845 C C . ALA A 1 116 ? -17.147 -7.226 18.052 1.00 83.81 116 ALA A C 1
ATOM 847 O O . ALA A 1 116 ? -17.803 -8.263 18.044 1.00 83.81 116 ALA A O 1
ATOM 848 N N . TRP A 1 117 ? -15.832 -7.239 18.250 1.00 89.12 117 TRP A N 1
ATOM 849 C CA . TRP A 1 117 ? -15.163 -8.499 18.597 1.00 89.12 117 TRP A CA 1
ATOM 850 C C . TRP A 1 117 ? -15.682 -9.042 19.928 1.00 89.12 117 TRP A C 1
ATOM 852 O O . TRP A 1 117 ? -16.012 -10.226 20.029 1.00 89.12 117 TRP A O 1
ATOM 862 N N . ILE A 1 118 ? -15.869 -8.148 20.900 1.00 91.62 118 ILE A N 1
ATOM 863 C CA . ILE A 1 118 ? -16.504 -8.431 22.181 1.00 91.62 118 ILE A CA 1
ATOM 864 C C . ILE A 1 118 ? -17.766 -7.579 22.301 1.00 91.62 118 ILE A C 1
ATOM 866 O O . ILE A 1 118 ? -17.718 -6.350 22.338 1.00 91.62 118 ILE A O 1
ATOM 870 N N . TYR A 1 119 ? -18.911 -8.242 22.411 1.00 89.75 119 TYR A N 1
ATOM 871 C CA . TYR A 1 119 ? -20.188 -7.603 22.697 1.00 89.75 119 TYR A CA 1
ATOM 872 C C . TYR A 1 119 ? -20.672 -8.038 24.073 1.00 89.75 119 TYR A C 1
ATOM 874 O O . TYR A 1 119 ? -20.736 -9.236 24.354 1.00 89.75 119 TYR A O 1
ATOM 882 N N . SER A 1 120 ? -21.052 -7.083 24.922 1.00 89.88 120 SER A N 1
ATOM 883 C CA . SER A 1 120 ? -21.573 -7.400 26.248 1.00 89.88 120 SER A CA 1
ATOM 884 C C . SER A 1 120 ? -22.856 -6.657 26.592 1.00 89.88 120 SER A C 1
ATOM 886 O O . SER A 1 120 ? -22.988 -5.451 26.392 1.00 89.88 120 SER A O 1
ATOM 888 N N . ARG A 1 121 ? -23.789 -7.393 27.197 1.00 87.25 121 ARG A N 1
ATOM 889 C CA . ARG A 1 121 ? -24.946 -6.905 27.964 1.00 87.25 121 ARG A CA 1
ATOM 890 C C . ARG A 1 121 ? -24.835 -7.242 29.449 1.00 87.25 121 ARG A C 1
ATOM 892 O O . ARG A 1 121 ? -25.773 -6.962 30.199 1.00 87.25 121 ARG A O 1
ATOM 899 N N . GLY A 1 122 ? -23.727 -7.838 29.870 1.00 88.50 122 GLY A N 1
ATOM 900 C CA . GLY A 1 122 ? -23.472 -8.286 31.231 1.00 88.50 122 GLY A CA 1
ATOM 901 C C . GLY A 1 122 ? -22.188 -7.707 31.818 1.00 88.50 122 GLY A C 1
ATOM 902 O O . GLY A 1 122 ? -21.448 -6.973 31.162 1.00 88.50 122 GLY A O 1
ATOM 903 N N . LEU A 1 123 ? -21.916 -8.035 33.079 1.00 90.69 123 LEU A N 1
ATOM 904 C CA . LEU A 1 123 ? -20.667 -7.653 33.733 1.00 90.69 123 LEU A CA 1
ATOM 905 C C . LEU A 1 123 ? -19.495 -8.391 33.073 1.00 90.69 123 LEU A C 1
ATOM 907 O O . LEU A 1 123 ? -19.455 -9.620 33.079 1.00 90.69 123 LEU A O 1
ATOM 911 N N . VAL A 1 124 ? -18.545 -7.637 32.524 1.00 93.81 124 VAL A N 1
ATOM 912 C CA . VAL A 1 124 ? -17.366 -8.170 31.834 1.00 93.81 124 VAL A CA 1
ATOM 913 C C . VAL A 1 124 ? -16.105 -7.473 32.324 1.00 93.81 124 VAL A C 1
ATOM 915 O O . VAL A 1 124 ? -16.101 -6.253 32.492 1.00 93.81 124 VAL A O 1
ATOM 918 N N . ASN A 1 125 ? -15.045 -8.255 32.517 1.00 95.56 125 ASN A N 1
ATOM 919 C CA . ASN A 1 125 ? -13.709 -7.767 32.816 1.00 95.56 125 ASN A CA 1
ATOM 920 C C . ASN A 1 125 ? -12.753 -8.246 31.723 1.00 95.56 125 ASN A C 1
ATOM 922 O O . ASN A 1 125 ? -12.514 -9.446 31.607 1.00 95.56 125 ASN A O 1
ATOM 926 N N . VAL A 1 126 ? -12.212 -7.310 30.948 1.00 97.44 126 VAL A N 1
ATOM 927 C CA . VAL A 1 126 ? -11.202 -7.559 29.917 1.00 97.44 126 VAL A CA 1
ATOM 928 C C . VAL A 1 126 ? -9.868 -7.010 30.395 1.00 97.44 126 VAL A C 1
ATOM 930 O O . VAL A 1 126 ? -9.786 -5.830 30.751 1.00 97.44 126 VAL A O 1
ATOM 933 N N . SER A 1 127 ? -8.840 -7.852 30.433 1.00 96.12 127 SER A N 1
ATOM 934 C CA . SER A 1 127 ? -7.525 -7.427 30.904 1.00 96.12 127 SER A CA 1
ATOM 935 C C . S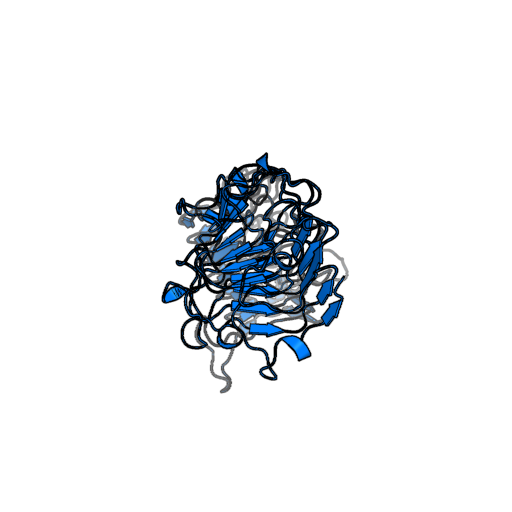ER A 1 127 ? -6.360 -8.127 30.233 1.00 96.12 127 SER A C 1
ATOM 937 O O . SER A 1 127 ? -6.490 -9.281 29.818 1.00 96.12 127 SER A O 1
ATOM 939 N N . GLU A 1 128 ? -5.206 -7.456 30.203 1.00 93.94 128 GLU A N 1
ATOM 940 C CA . GLU A 1 128 ? -3.932 -8.014 29.716 1.00 93.94 128 GLU A CA 1
ATOM 941 C C . GLU A 1 128 ? -4.025 -8.566 28.286 1.00 93.94 128 GLU A C 1
ATOM 943 O O . GLU A 1 128 ? -3.259 -9.441 27.914 1.00 93.94 128 GLU A O 1
ATOM 948 N N . SER A 1 129 ? -5.004 -8.116 27.498 1.00 95.81 129 SER A N 1
ATOM 949 C CA . SER A 1 129 ? -5.295 -8.661 26.172 1.00 95.81 129 SER A CA 1
ATOM 950 C C . SER A 1 129 ? -4.738 -7.763 25.071 1.00 95.81 129 SER A C 1
ATOM 952 O O . SER A 1 129 ? -4.622 -6.547 25.236 1.00 95.81 129 SER A O 1
ATOM 954 N N . GLU A 1 130 ? -4.423 -8.368 23.934 1.00 93.00 130 GLU A N 1
ATOM 955 C CA . GLU A 1 130 ? -3.923 -7.695 22.745 1.00 93.00 130 GLU A CA 1
ATOM 956 C C . GLU A 1 130 ? -4.950 -7.773 21.616 1.00 93.00 130 GLU A C 1
ATOM 958 O O . GLU A 1 130 ? -5.501 -8.831 21.306 1.00 93.00 130 GLU A O 1
ATOM 963 N N . PHE A 1 131 ? -5.194 -6.629 20.994 1.00 91.88 131 PHE A N 1
ATOM 964 C CA . PHE A 1 131 ? -6.101 -6.459 19.877 1.00 91.88 131 PHE A CA 1
ATOM 965 C C . PHE A 1 131 ? -5.343 -5.755 18.758 1.00 91.88 131 PHE A C 1
ATOM 967 O O . PHE A 1 131 ? -5.111 -4.551 18.845 1.00 91.88 131 PHE A O 1
ATOM 974 N N . SER A 1 132 ? -4.937 -6.487 17.728 1.00 85.62 132 SER A N 1
ATOM 975 C CA . SER A 1 132 ? -4.096 -5.978 16.646 1.00 85.62 132 SER A CA 1
ATOM 976 C C . SER A 1 132 ? -4.754 -6.162 15.281 1.00 85.62 132 SER A C 1
ATOM 978 O O . SER A 1 132 ? -5.686 -6.948 15.106 1.00 85.62 132 SER A O 1
ATOM 980 N N . ASN A 1 133 ? -4.272 -5.409 14.293 1.00 73.81 133 ASN A N 1
ATOM 981 C CA . ASN A 1 133 ? -4.611 -5.581 12.880 1.00 73.81 133 ASN A CA 1
ATOM 982 C C . ASN A 1 133 ? -6.100 -5.505 12.524 1.00 73.81 133 ASN A C 1
ATOM 984 O O . ASN A 1 133 ? -6.549 -6.126 11.562 1.00 73.81 133 ASN A O 1
ATOM 988 N N . LYS A 1 134 ? -6.892 -4.727 13.266 1.00 74.69 134 LYS A N 1
ATOM 989 C CA . LYS A 1 134 ? -8.296 -4.519 12.904 1.00 74.69 134 LYS A CA 1
ATOM 990 C C . LYS A 1 134 ? -8.419 -3.679 11.625 1.00 74.69 134 LYS A C 1
ATOM 992 O O . LYS A 1 134 ? -7.915 -2.560 11.578 1.00 74.69 134 LYS A O 1
ATOM 997 N N . THR A 1 135 ? -9.122 -4.203 10.617 1.00 63.25 135 THR A N 1
ATOM 998 C CA . THR A 1 135 ? -9.284 -3.576 9.291 1.00 63.25 135 THR A CA 1
ATOM 999 C C . THR A 1 135 ? -10.504 -2.649 9.188 1.00 63.25 135 THR A C 1
ATOM 1001 O O . THR A 1 135 ? -11.572 -2.968 9.707 1.00 63.25 135 THR A O 1
ATOM 1004 N N . VAL A 1 136 ? -10.372 -1.556 8.425 1.00 54.84 136 VAL A N 1
ATOM 1005 C CA . VAL A 1 136 ? -11.327 -0.428 8.285 1.00 54.84 136 VAL A CA 1
ATOM 1006 C C . VAL A 1 136 ? -12.485 -0.605 7.297 1.00 54.84 136 VAL A C 1
ATOM 1008 O O . VAL A 1 136 ? -13.345 0.270 7.220 1.00 54.84 136 VAL A O 1
ATOM 1011 N N . ALA A 1 137 ? -12.579 -1.721 6.570 1.00 52.84 137 ALA A N 1
ATOM 1012 C CA . ALA A 1 137 ? -13.599 -1.915 5.525 1.00 52.84 137 ALA A CA 1
ATOM 1013 C C . ALA A 1 137 ? -15.055 -2.002 6.046 1.00 52.84 137 ALA A C 1
ATOM 1015 O O . ALA A 1 137 ? -15.985 -2.247 5.276 1.00 52.84 137 ALA A O 1
ATOM 1016 N N . ASN A 1 138 ? -15.271 -1.825 7.351 1.00 52.16 138 ASN A N 1
ATOM 1017 C CA . ASN A 1 138 ? -16.552 -2.016 7.999 1.00 52.16 138 ASN A CA 1
ATOM 1018 C C . ASN A 1 138 ? -16.764 -1.021 9.148 1.00 52.16 138 ASN A C 1
ATOM 1020 O O . ASN A 1 138 ? -16.247 -1.182 10.250 1.00 52.16 138 ASN A O 1
ATOM 1024 N N . THR A 1 139 ? -17.571 0.006 8.895 1.00 47.41 139 THR A N 1
ATOM 1025 C CA . THR A 1 139 ? -17.849 1.101 9.841 1.00 47.41 139 THR A CA 1
ATOM 1026 C C . THR A 1 139 ? -18.726 0.689 11.033 1.00 47.41 139 THR A C 1
ATOM 1028 O O . THR A 1 139 ? -19.037 1.503 11.898 1.00 47.41 139 THR A O 1
ATOM 1031 N N . ALA A 1 140 ? -19.154 -0.576 11.095 1.00 48.97 140 ALA A N 1
ATOM 1032 C CA . ALA A 1 140 ? -20.078 -1.083 12.103 1.00 48.97 140 ALA A CA 1
ATOM 1033 C C . ALA A 1 140 ? -19.403 -1.848 13.259 1.00 48.97 140 ALA A C 1
ATOM 1035 O O . ALA A 1 140 ? -20.105 -2.270 14.186 1.00 48.97 140 ALA A O 1
ATOM 1036 N N . THR A 1 141 ? -18.092 -2.112 13.189 1.00 62.97 141 THR A N 1
ATOM 1037 C CA . THR A 1 141 ? -17.377 -3.083 14.043 1.00 62.97 141 THR A CA 1
ATOM 1038 C C . THR A 1 141 ? -16.445 -2.425 15.067 1.00 62.97 141 THR A C 1
ATOM 1040 O O . THR A 1 141 ? -15.392 -1.944 14.670 1.00 62.97 141 THR A O 1
ATOM 1043 N N . GLY A 1 142 ? -16.752 -2.460 16.370 1.00 79.00 142 GLY A N 1
ATOM 1044 C CA . GLY A 1 142 ? -15.819 -2.033 17.438 1.00 79.00 142 GLY A CA 1
ATOM 1045 C C . GLY A 1 142 ? -14.940 -3.162 18.011 1.00 79.00 142 GLY A C 1
ATOM 1046 O O . GLY A 1 142 ? -15.135 -4.331 17.672 1.00 79.00 142 GLY A O 1
ATOM 1047 N N . ILE A 1 143 ? -13.993 -2.859 18.911 1.00 88.25 143 ILE A N 1
ATOM 1048 C CA . ILE A 1 143 ? -13.284 -3.903 19.692 1.00 88.25 143 ILE A CA 1
ATOM 1049 C C . ILE A 1 143 ? -14.192 -4.408 20.809 1.00 88.25 143 ILE A C 1
ATOM 1051 O O . ILE A 1 143 ? -14.534 -5.591 20.861 1.00 88.25 143 ILE A O 1
ATOM 1055 N N . LEU A 1 144 ? -14.627 -3.487 21.669 1.00 91.00 144 LEU A N 1
ATOM 1056 C CA . LEU A 1 144 ? -15.528 -3.757 22.782 1.00 91.00 144 LEU A CA 1
ATOM 1057 C C . LEU A 1 144 ? -16.762 -2.866 22.675 1.00 91.00 144 LEU A C 1
ATOM 1059 O O . LEU A 1 144 ? -16.650 -1.642 22.646 1.00 91.00 144 LEU A O 1
ATOM 1063 N N . TYR A 1 145 ? -17.940 -3.482 22.696 1.00 88.25 145 TYR A N 1
ATOM 1064 C CA . TYR A 1 145 ? -19.214 -2.780 22.797 1.00 88.25 145 TYR A CA 1
ATOM 1065 C C . TYR A 1 145 ? -19.942 -3.157 24.089 1.00 88.25 145 TYR A C 1
ATOM 1067 O O . TYR A 1 145 ? -20.355 -4.308 24.276 1.00 88.25 145 TYR A O 1
ATOM 1075 N N . LEU A 1 146 ? -20.138 -2.173 24.969 1.00 87.62 146 LEU A N 1
ATOM 1076 C CA . LEU A 1 146 ? -20.918 -2.314 26.196 1.00 87.62 146 LEU A CA 1
ATOM 1077 C C . LEU A 1 146 ? -22.340 -1.786 25.980 1.00 87.62 146 LEU A C 1
ATOM 1079 O O . LEU A 1 146 ? -22.571 -0.586 25.864 1.00 87.62 146 LEU A O 1
ATOM 1083 N N . ASN A 1 147 ? -23.332 -2.675 25.982 1.00 84.44 147 ASN A N 1
ATOM 1084 C CA . ASN A 1 147 ? -24.736 -2.285 25.889 1.00 84.44 147 ASN A CA 1
ATOM 1085 C C . ASN A 1 147 ? -25.288 -1.868 27.263 1.00 84.44 147 ASN A C 1
ATOM 1087 O O . ASN A 1 147 ? -25.886 -2.661 28.002 1.00 84.44 147 ASN A O 1
ATOM 1091 N N . CYS A 1 148 ? -25.124 -0.589 27.588 1.00 78.31 148 CYS A N 1
ATOM 1092 C CA . CYS A 1 148 ? -25.480 -0.020 28.894 1.00 78.31 148 CYS A CA 1
ATOM 1093 C C . CYS A 1 148 ? -26.993 0.168 29.107 1.00 78.31 148 CYS A C 1
ATOM 1095 O O . CYS A 1 148 ? -27.453 0.479 30.208 1.00 78.31 148 CYS A O 1
ATOM 1097 N N . GLY A 1 149 ? -27.786 -0.166 28.082 1.00 75.88 149 GLY A N 1
ATOM 1098 C CA . GLY A 1 149 ? -29.214 -0.465 28.167 1.00 75.88 149 GLY A CA 1
ATOM 1099 C C . GLY A 1 149 ? -29.568 -1.587 29.125 1.00 75.88 149 GLY A C 1
ATOM 1100 O O . GLY A 1 149 ? -30.678 -1.626 29.660 1.00 75.88 149 GLY A O 1
ATOM 1101 N N . SER A 1 150 ? -28.631 -2.501 29.352 1.00 78.81 150 SER A N 1
ATOM 1102 C CA . SER A 1 150 ? -28.823 -3.615 30.260 1.00 78.81 150 SER A CA 1
ATOM 1103 C C . SER A 1 150 ? -28.686 -3.186 31.719 1.00 78.81 150 SER A C 1
ATOM 1105 O O . SER A 1 150 ? -27.665 -2.636 32.138 1.00 78.81 150 SER A O 1
ATOM 1107 N N . ASN A 1 151 ? -29.671 -3.568 32.536 1.00 75.31 151 ASN A N 1
ATOM 1108 C CA . ASN A 1 151 ? -29.583 -3.462 33.993 1.00 75.31 151 ASN A CA 1
ATOM 1109 C C . ASN A 1 151 ? -28.439 -4.302 34.593 1.00 75.31 151 ASN A C 1
ATOM 1111 O O . ASN A 1 151 ? -28.037 -4.084 35.734 1.00 75.31 151 ASN A O 1
ATOM 1115 N N . LYS A 1 152 ? -27.908 -5.256 33.819 1.00 79.75 152 LYS A N 1
ATOM 1116 C CA . LYS A 1 152 ? -26.737 -6.066 34.164 1.00 79.75 152 LYS A CA 1
ATOM 1117 C C . LYS A 1 152 ? -25.419 -5.430 33.734 1.00 79.75 152 LYS A C 1
ATOM 1119 O O . LYS A 1 152 ? -24.383 -6.040 33.944 1.00 79.75 152 LYS A O 1
ATOM 1124 N N . ILE A 1 153 ? -25.413 -4.230 33.158 1.00 76.00 153 ILE A N 1
ATOM 1125 C CA . ILE A 1 153 ? -24.192 -3.437 32.940 1.00 76.00 153 ILE A CA 1
ATOM 1126 C C . ILE A 1 153 ? -24.212 -2.190 33.810 1.00 76.00 153 ILE A C 1
ATOM 1128 O O . ILE A 1 153 ? -23.255 -1.974 34.541 1.00 76.00 153 ILE A O 1
ATOM 1132 N N . ASN A 1 154 ? -25.319 -1.450 33.825 1.00 66.25 154 ASN A N 1
ATOM 1133 C CA . ASN A 1 154 ? -25.449 -0.194 34.575 1.00 66.25 154 ASN A CA 1
ATOM 1134 C C . ASN A 1 154 ? -25.603 -0.359 36.104 1.00 66.25 154 ASN A C 1
ATOM 1136 O O . ASN A 1 154 ? -25.859 0.605 36.819 1.00 66.25 154 ASN A O 1
ATOM 1140 N N . GLY A 1 155 ? -25.485 -1.591 36.608 1.00 61.50 155 GLY A N 1
ATOM 1141 C CA . GLY A 1 155 ? -25.443 -1.918 38.033 1.00 61.50 155 GLY A CA 1
ATOM 1142 C C . GLY A 1 155 ? -26.798 -2.111 38.724 1.00 61.50 155 GLY A C 1
ATOM 1143 O O . GLY A 1 155 ? -26.850 -2.786 39.755 1.00 61.50 155 GLY A O 1
ATOM 1144 N N . GLY A 1 156 ? -27.909 -1.600 38.184 1.00 60.56 156 GLY A N 1
ATOM 1145 C CA . GLY A 1 156 ? -29.198 -1.640 38.888 1.00 60.56 156 GLY A CA 1
ATOM 1146 C C . GLY A 1 156 ? -29.111 -1.138 40.348 1.00 60.56 156 GLY A C 1
ATOM 1147 O O . GLY A 1 156 ? -28.153 -0.491 40.753 1.00 60.56 156 GLY A O 1
ATOM 1148 N N . SER A 1 157 ? -30.106 -1.429 41.190 1.00 45.53 157 SER A N 1
ATOM 1149 C CA . SER A 1 157 ? -30.168 -0.887 42.562 1.00 45.53 157 SER A CA 1
ATOM 1150 C C . SER A 1 157 ? -29.298 -1.608 43.612 1.00 45.53 157 SER A C 1
ATOM 1152 O O . SER A 1 157 ? -29.377 -1.253 44.787 1.00 45.53 157 SER A O 1
ATOM 1154 N N . ALA A 1 158 ? -28.488 -2.612 43.245 1.00 52.94 158 ALA A N 1
ATOM 1155 C CA . ALA A 1 158 ? -27.799 -3.464 44.230 1.00 52.94 158 ALA A CA 1
ATOM 1156 C C . ALA A 1 158 ? -26.403 -3.997 43.834 1.00 52.94 158 ALA A C 1
ATOM 1158 O O . ALA A 1 158 ? -25.836 -4.785 44.595 1.00 52.94 158 ALA A O 1
ATOM 1159 N N . ARG A 1 159 ? -25.832 -3.618 42.682 1.00 67.94 159 ARG A N 1
ATOM 1160 C CA . ARG A 1 159 ? -24.510 -4.107 42.249 1.00 67.94 159 ARG A CA 1
ATOM 1161 C C . ARG A 1 159 ? -23.401 -3.096 42.563 1.00 67.94 159 ARG A C 1
ATOM 1163 O O . ARG A 1 159 ? -23.607 -1.897 42.435 1.00 67.94 159 ARG A O 1
ATOM 1170 N N . LEU A 1 160 ? -22.228 -3.598 42.958 1.00 65.25 160 LEU A N 1
ATOM 1171 C CA . LEU A 1 160 ? -21.027 -2.797 43.258 1.00 65.25 160 LEU A CA 1
ATOM 1172 C C . LEU A 1 160 ? -19.936 -2.931 42.182 1.00 65.25 160 LEU A C 1
ATOM 1174 O O . LEU A 1 160 ? -19.037 -2.099 42.115 1.00 65.25 160 LEU A O 1
ATOM 1178 N N . GLY A 1 161 ? -19.982 -4.001 41.380 1.00 73.88 161 GLY A N 1
ATOM 1179 C CA . GLY A 1 161 ? -19.037 -4.247 40.294 1.00 73.88 161 GLY A CA 1
ATOM 1180 C C . GLY A 1 161 ? -19.309 -3.373 39.070 1.00 73.88 161 GLY A C 1
ATOM 1181 O O . GLY A 1 161 ? -20.465 -3.117 38.730 1.00 73.88 161 GLY A O 1
ATOM 1182 N N . ASN A 1 162 ? -18.238 -2.991 38.384 1.00 85.75 162 ASN A N 1
ATOM 1183 C CA . ASN A 1 162 ? -18.247 -2.205 37.153 1.00 85.75 162 ASN A CA 1
ATOM 1184 C C . ASN A 1 162 ? -17.565 -3.011 36.046 1.00 85.75 162 ASN A C 1
ATOM 1186 O O . ASN A 1 162 ? -16.607 -3.717 36.369 1.00 85.75 162 ASN A O 1
ATOM 1190 N N . PRO A 1 163 ? -18.009 -2.914 34.781 1.00 90.88 163 PRO A N 1
ATOM 1191 C CA . PRO A 1 163 ? -17.268 -3.522 33.686 1.00 90.88 163 PRO A CA 1
ATOM 1192 C C . PRO A 1 163 ? -15.885 -2.871 33.571 1.00 90.88 163 PRO A C 1
ATOM 1194 O O . PRO A 1 163 ? -15.755 -1.657 33.759 1.00 90.88 163 PRO A O 1
ATOM 1197 N N . THR A 1 164 ? -14.859 -3.671 33.289 1.00 93.12 164 THR A N 1
ATOM 1198 C CA . THR A 1 164 ? -13.472 -3.195 33.206 1.00 93.12 164 THR A CA 1
ATOM 1199 C C . THR A 1 164 ? -12.833 -3.539 31.866 1.00 93.12 164 THR A C 1
ATOM 1201 O O . THR A 1 164 ? -13.001 -4.648 31.367 1.00 93.12 164 THR A O 1
ATOM 1204 N N . PHE A 1 165 ? -12.065 -2.599 31.323 1.00 95.56 165 PHE A N 1
ATOM 1205 C CA . PHE A 1 165 ? -11.142 -2.773 30.205 1.00 95.56 165 PHE A CA 1
ATOM 1206 C C . PHE A 1 165 ? -9.792 -2.205 30.660 1.00 95.56 165 PHE A C 1
ATOM 1208 O O . PHE A 1 165 ? -9.592 -0.989 30.637 1.00 95.56 165 PHE A O 1
ATOM 1215 N N . ASP A 1 166 ? -8.930 -3.063 31.211 1.00 95.38 166 ASP A N 1
ATOM 1216 C CA . ASP A 1 166 ? -7.721 -2.645 31.932 1.00 95.38 166 ASP A CA 1
ATOM 1217 C C . ASP A 1 166 ? -6.440 -3.308 31.416 1.00 95.38 166 ASP A C 1
ATOM 1219 O O . ASP A 1 166 ? -6.408 -4.519 31.222 1.00 95.38 166 ASP A O 1
ATOM 1223 N N . ASN A 1 167 ? -5.365 -2.534 31.254 1.00 93.69 167 ASN A N 1
ATOM 1224 C CA . ASN A 1 167 ? -4.049 -3.046 30.853 1.00 93.69 167 ASN A CA 1
ATOM 1225 C C . ASN A 1 167 ? -4.065 -3.837 29.528 1.00 93.69 167 ASN A C 1
ATOM 1227 O O . ASN A 1 167 ? -3.413 -4.872 29.411 1.00 93.69 167 ASN A O 1
ATOM 1231 N N . ASN A 1 168 ? -4.852 -3.390 28.547 1.00 95.25 168 ASN A N 1
ATOM 1232 C CA . ASN A 1 168 ? -4.904 -3.991 27.214 1.00 95.25 168 ASN A CA 1
ATOM 1233 C C . ASN A 1 168 ? -4.096 -3.171 26.206 1.00 95.25 168 ASN A C 1
ATOM 1235 O O . ASN A 1 168 ? -3.923 -1.961 26.367 1.00 95.25 168 ASN A O 1
ATOM 1239 N N . THR A 1 169 ? -3.686 -3.818 25.121 1.00 90.56 169 THR A N 1
ATOM 1240 C CA . THR A 1 169 ? -3.094 -3.163 23.951 1.00 90.56 169 THR A CA 1
ATOM 1241 C C . THR A 1 169 ? -4.082 -3.224 22.797 1.00 90.56 169 THR A C 1
ATOM 1243 O O . THR A 1 169 ? -4.563 -4.301 22.452 1.00 90.56 169 THR A O 1
ATOM 1246 N N . VAL A 1 170 ? -4.388 -2.078 22.194 1.00 89.00 170 VAL A N 1
ATOM 1247 C CA . VAL A 1 170 ? -5.276 -1.960 21.035 1.00 89.00 170 VAL A CA 1
ATOM 1248 C C . VAL A 1 170 ? -4.549 -1.208 19.929 1.00 89.00 170 VAL A C 1
ATOM 1250 O O . VAL A 1 170 ? -4.209 -0.038 20.093 1.00 89.00 170 VAL A O 1
ATOM 1253 N N . ALA A 1 171 ? -4.337 -1.873 18.799 1.00 81.06 171 ALA A N 1
ATOM 1254 C CA . ALA A 1 171 ? -3.646 -1.343 17.635 1.00 81.06 171 ALA A CA 1
ATOM 1255 C C . ALA A 1 171 ? -4.471 -1.568 16.360 1.00 81.06 171 ALA A C 1
ATOM 1257 O O . ALA A 1 171 ? -4.904 -2.684 16.057 1.00 81.06 171 ALA A O 1
ATOM 1258 N N . LEU A 1 172 ? -4.675 -0.493 15.602 1.00 73.31 172 LEU A N 1
ATOM 1259 C CA . LEU A 1 172 ? -5.340 -0.517 14.299 1.00 73.31 172 LEU A CA 1
ATOM 1260 C C . LEU A 1 172 ? -4.313 -0.536 13.160 1.00 73.31 172 LEU A C 1
ATOM 1262 O O . LEU A 1 172 ? -3.193 -0.054 13.327 1.00 73.31 172 LEU A O 1
ATOM 1266 N N . VAL A 1 173 ? -4.704 -1.060 11.995 1.00 63.28 173 VAL A N 1
ATOM 1267 C CA . VAL A 1 173 ? -3.912 -0.965 10.756 1.00 63.28 173 VAL A CA 1
ATOM 1268 C C . VAL A 1 173 ? -4.540 0.111 9.859 1.00 63.28 173 VAL A C 1
ATOM 1270 O O . VAL A 1 173 ? -5.678 -0.055 9.424 1.00 63.28 173 VAL A O 1
ATOM 1273 N N . ALA A 1 174 ? -3.782 1.187 9.593 1.00 50.44 174 ALA A N 1
ATOM 1274 C CA . ALA A 1 174 ? -4.127 2.373 8.778 1.00 50.44 174 ALA A CA 1
ATOM 1275 C C . ALA A 1 174 ? -5.251 3.304 9.318 1.00 50.44 174 ALA A C 1
ATOM 1277 O O . ALA A 1 174 ? -5.900 2.994 10.317 1.00 50.44 174 ALA A O 1
ATOM 1278 N N . ASP A 1 175 ? -5.427 4.479 8.677 1.00 46.88 175 ASP A N 1
ATOM 1279 C CA . ASP A 1 175 ? -6.357 5.574 9.038 1.00 46.88 175 ASP A CA 1
ATOM 1280 C C . ASP A 1 175 ? -7.759 5.079 9.425 1.00 46.88 175 ASP A C 1
ATOM 1282 O O . ASP A 1 175 ? -8.619 4.775 8.592 1.00 46.88 175 ASP A O 1
ATOM 1286 N N . SER A 1 176 ? -8.034 5.055 10.724 1.00 44.91 176 SER A N 1
ATOM 1287 C CA . SER A 1 176 ? -9.338 4.701 11.267 1.00 44.91 176 SER A CA 1
ATOM 1288 C C . SER A 1 176 ? -10.252 5.919 11.356 1.00 44.91 176 SER A C 1
ATOM 1290 O O . SER A 1 176 ? -10.714 6.311 12.424 1.00 44.91 176 SER A O 1
ATOM 1292 N N . ALA A 1 177 ? -10.623 6.489 10.211 1.00 43.44 177 ALA A N 1
ATOM 1293 C CA . ALA A 1 177 ? -11.709 7.469 10.195 1.00 43.44 177 ALA A CA 1
ATOM 1294 C C . ALA A 1 177 ? -13.066 6.862 10.637 1.00 43.44 177 ALA A C 1
ATOM 1296 O O . ALA A 1 177 ? -14.017 7.613 10.823 1.00 43.44 177 ALA A O 1
ATOM 1297 N N . ASN A 1 178 ? -13.168 5.523 10.795 1.00 51.66 178 ASN A N 1
ATOM 1298 C CA . ASN A 1 178 ? -14.438 4.781 10.865 1.00 51.66 178 ASN A CA 1
ATOM 1299 C C . ASN A 1 178 ? -14.553 3.597 11.876 1.00 51.66 178 ASN A C 1
ATOM 1301 O O . ASN A 1 178 ? -15.564 2.899 11.822 1.00 51.66 178 ASN A O 1
ATOM 1305 N N . ILE A 1 179 ? -13.596 3.322 12.787 1.00 61.09 179 ILE A N 1
ATOM 1306 C CA . ILE A 1 179 ? -13.713 2.220 13.784 1.00 61.09 179 ILE A CA 1
ATOM 1307 C C . ILE A 1 179 ? -13.601 2.697 15.242 1.00 61.09 179 ILE A C 1
ATOM 1309 O O . ILE A 1 179 ? -12.528 3.149 15.644 1.00 61.09 179 ILE A O 1
ATOM 1313 N N . PRO A 1 180 ? -14.632 2.514 16.087 1.00 63.19 180 PRO A N 1
ATOM 1314 C CA . PRO A 1 180 ? -14.487 2.765 17.512 1.00 63.19 180 PRO A CA 1
ATOM 1315 C C . PRO A 1 180 ? -13.660 1.671 18.199 1.00 63.19 180 PRO A C 1
ATOM 1317 O O . PRO A 1 180 ? -13.910 0.480 18.003 1.00 63.19 180 PRO A O 1
ATOM 1320 N N . GLY A 1 181 ? -12.716 2.058 19.057 1.00 69.25 181 GLY A N 1
ATOM 1321 C CA . GLY A 1 181 ? -11.973 1.113 19.893 1.00 69.25 181 GLY A CA 1
ATOM 1322 C C . GLY A 1 181 ? -12.902 0.501 20.940 1.00 69.25 181 GLY A C 1
ATOM 1323 O O . GLY A 1 181 ? -13.412 -0.611 20.784 1.00 69.25 181 GLY A O 1
ATOM 1324 N N . VAL A 1 182 ? -13.181 1.260 21.994 1.00 75.62 182 VAL A N 1
ATOM 1325 C CA . VAL A 1 182 ? -14.126 0.889 23.050 1.00 75.62 182 VAL A CA 1
ATOM 1326 C C . VAL A 1 182 ? -15.353 1.790 22.987 1.00 75.62 182 VAL A C 1
ATOM 1328 O O . VAL A 1 182 ? -15.230 3.006 23.059 1.00 75.62 182 VAL A O 1
ATOM 1331 N N . VAL A 1 183 ? -16.549 1.203 22.926 1.00 74.00 183 VAL A N 1
ATOM 1332 C CA . VAL A 1 183 ? -17.816 1.927 23.102 1.00 74.00 183 VAL A CA 1
ATOM 1333 C C . VAL A 1 183 ? -18.349 1.644 24.500 1.00 74.00 183 VAL A C 1
ATOM 1335 O O . VAL A 1 183 ? -18.856 0.553 24.785 1.00 74.00 183 VAL A O 1
ATOM 1338 N N . ALA A 1 184 ? -18.222 2.636 25.378 1.00 62.81 184 ALA A N 1
ATOM 1339 C CA . ALA A 1 184 ? -18.658 2.587 26.765 1.00 62.81 184 ALA A CA 1
ATOM 1340 C C . ALA A 1 184 ? -19.743 3.637 27.013 1.00 62.81 184 ALA A C 1
ATOM 1342 O O . ALA A 1 184 ? -19.520 4.685 27.602 1.00 62.81 184 ALA A O 1
ATOM 1343 N N . GLY A 1 185 ? -20.954 3.344 26.560 1.00 58.09 185 GLY A N 1
ATOM 1344 C CA . GLY A 1 185 ? -22.104 4.224 26.726 1.00 58.09 185 GLY A CA 1
ATOM 1345 C C . GLY A 1 185 ? -23.223 3.801 25.799 1.00 58.09 185 GLY A C 1
ATOM 1346 O O . GLY A 1 185 ? -22.972 3.220 24.746 1.00 58.09 185 GLY A O 1
ATOM 1347 N N . GLN A 1 186 ? -24.465 4.087 26.179 1.00 60.03 186 GLN A N 1
ATOM 1348 C CA . GLN A 1 186 ? -25.554 4.122 25.213 1.00 60.03 186 GLN A CA 1
ATOM 1349 C C . GLN A 1 186 ? -25.973 5.587 25.066 1.00 60.03 186 GLN A C 1
ATOM 1351 O O . GLN A 1 186 ? -26.262 6.251 26.062 1.00 60.03 186 GLN A O 1
ATOM 1356 N N . PHE A 1 187 ? -26.014 6.088 23.831 1.00 56.22 187 PHE A N 1
ATOM 1357 C CA . PHE A 1 187 ? -26.306 7.493 23.503 1.00 56.22 187 PHE A CA 1
ATOM 1358 C C . PHE A 1 187 ? -27.768 7.907 23.769 1.00 56.22 187 PHE A C 1
ATOM 1360 O O . PHE A 1 187 ? -28.208 8.995 23.411 1.00 56.22 187 PHE A O 1
ATOM 1367 N N . ASP A 1 188 ? -28.520 7.059 24.474 1.00 59.72 188 ASP A N 1
ATOM 1368 C CA . ASP A 1 188 ? -29.837 7.339 25.037 1.00 59.72 188 ASP A CA 1
ATOM 1369 C C . ASP A 1 188 ? -29.781 7.763 26.523 1.00 59.72 188 ASP A C 1
ATOM 1371 O O . ASP A 1 188 ? -30.806 7.767 27.209 1.00 59.72 188 ASP A O 1
ATOM 1375 N N . GLY A 1 189 ? -28.597 8.142 27.025 1.00 55.53 189 GLY A N 1
ATOM 1376 C CA . GLY A 1 189 ? -28.397 8.698 28.368 1.00 55.53 189 GLY A CA 1
ATOM 1377 C C . GLY A 1 189 ? -28.244 7.651 29.474 1.00 55.53 189 GLY A C 1
ATOM 1378 O O . GLY A 1 189 ? -28.486 7.951 30.647 1.00 55.53 189 GLY A O 1
ATOM 1379 N N . LYS A 1 190 ? -27.872 6.413 29.125 1.00 69.12 190 LYS A N 1
ATOM 1380 C CA . LYS A 1 190 ? -27.667 5.330 30.095 1.00 69.12 190 LYS A CA 1
ATOM 1381 C C . LYS A 1 190 ? -26.199 5.144 30.463 1.00 69.12 190 LYS A C 1
ATOM 1383 O O . LYS A 1 190 ? -25.316 5.116 29.612 1.00 69.12 190 LYS A O 1
ATOM 1388 N N . GLN A 1 191 ? -25.982 4.935 31.756 1.00 75.69 191 GLN A N 1
ATOM 1389 C CA . GLN A 1 191 ? -24.671 4.861 32.400 1.00 75.69 191 GLN A CA 1
ATOM 1390 C C . GLN A 1 191 ? -24.105 3.441 32.359 1.00 75.69 191 GLN A C 1
ATOM 1392 O O . GLN A 1 191 ? -24.844 2.486 32.585 1.00 75.69 191 GLN A O 1
ATOM 1397 N N . CYS A 1 192 ? -22.801 3.280 32.146 1.00 76.25 192 CYS A N 1
ATOM 1398 C CA . CYS A 1 192 ? -22.134 1.974 32.258 1.00 76.25 192 CYS A CA 1
ATOM 1399 C C . CYS A 1 192 ? -21.337 1.829 33.557 1.00 76.25 192 CYS A C 1
ATOM 1401 O O . CYS A 1 192 ? -21.071 0.703 33.982 1.00 76.25 192 CYS A O 1
ATOM 1403 N N . ALA A 1 193 ? -20.919 2.959 34.142 1.00 84.19 193 ALA A N 1
ATOM 1404 C CA . ALA A 1 193 ? -19.905 3.036 35.190 1.00 84.19 193 ALA A CA 1
ATOM 1405 C C . ALA A 1 193 ? -18.622 2.246 34.851 1.00 84.19 193 ALA A C 1
ATOM 1407 O O . ALA A 1 193 ? -17.975 1.689 35.739 1.00 84.19 193 ALA A O 1
ATOM 1408 N N . ALA A 1 194 ? -18.270 2.149 33.567 1.00 88.25 194 ALA A N 1
ATOM 1409 C CA . ALA A 1 194 ? -17.147 1.365 33.075 1.00 88.25 194 ALA A CA 1
ATOM 1410 C C . ALA A 1 194 ? -15.809 1.941 33.546 1.00 88.25 194 ALA A C 1
ATOM 1412 O O . ALA A 1 194 ? -15.658 3.151 33.702 1.00 88.25 194 ALA A O 1
ATOM 1413 N N . LYS A 1 195 ? -14.826 1.066 33.765 1.00 91.69 195 LYS A N 1
ATOM 1414 C CA . LYS A 1 195 ? -13.442 1.454 34.054 1.00 91.69 195 LYS A CA 1
ATOM 1415 C C . LYS A 1 195 ? -12.563 1.092 32.866 1.00 91.69 195 LYS A C 1
ATOM 1417 O O . LYS A 1 195 ? -12.387 -0.092 32.593 1.00 91.69 195 LYS A O 1
ATOM 1422 N N . ILE A 1 196 ? -12.038 2.099 32.180 1.00 92.62 196 ILE A N 1
ATOM 1423 C CA . ILE A 1 196 ? -11.144 1.955 31.030 1.00 92.62 196 ILE A CA 1
ATOM 1424 C C . ILE A 1 196 ? -9.795 2.535 31.439 1.00 92.62 196 ILE A C 1
ATOM 1426 O O . ILE A 1 196 ? -9.606 3.755 31.425 1.00 92.62 196 ILE A O 1
ATOM 1430 N N . THR A 1 197 ? -8.887 1.670 31.886 1.00 92.81 197 THR A N 1
ATOM 1431 C CA . THR A 1 197 ? -7.662 2.104 32.564 1.00 92.81 197 THR A CA 1
ATOM 1432 C C . THR A 1 197 ? -6.397 1.434 32.054 1.00 92.81 197 THR A C 1
ATOM 1434 O O . THR A 1 197 ? -6.416 0.283 31.646 1.00 92.81 197 THR A O 1
ATOM 1437 N N . ASN A 1 198 ? -5.275 2.154 32.098 1.00 93.69 198 ASN A N 1
ATOM 1438 C CA . ASN A 1 198 ? -3.942 1.609 31.804 1.00 93.69 198 ASN A CA 1
ATOM 1439 C C . ASN A 1 198 ? -3.806 0.915 30.435 1.00 93.69 198 ASN A C 1
ATOM 1441 O O . ASN A 1 198 ? -2.951 0.051 30.279 1.00 93.69 198 ASN A O 1
ATOM 1445 N N . ASN A 1 199 ? -4.645 1.248 29.454 1.00 93.12 199 ASN A N 1
ATOM 1446 C CA . ASN A 1 199 ? -4.569 0.643 28.126 1.00 93.12 199 ASN A CA 1
ATOM 1447 C C . ASN A 1 199 ? -3.602 1.420 27.229 1.00 93.12 199 ASN A C 1
ATOM 1449 O O . ASN A 1 199 ? -3.472 2.637 27.359 1.00 93.12 199 ASN A O 1
ATOM 1453 N N . SER A 1 200 ? -2.991 0.725 26.276 1.00 91.25 200 SER A N 1
ATOM 1454 C CA . SER A 1 200 ? -2.243 1.334 25.182 1.00 91.25 200 SER A CA 1
ATOM 1455 C C . SER A 1 200 ? -3.094 1.330 23.918 1.00 91.25 200 SER A C 1
ATOM 1457 O O . SER A 1 200 ? -3.427 0.261 23.409 1.00 91.25 200 SER A O 1
ATOM 1459 N N . PHE A 1 201 ? -3.453 2.509 23.417 1.00 87.19 201 PHE A N 1
ATOM 1460 C CA . PHE A 1 201 ? -4.190 2.687 22.171 1.00 87.19 201 PHE A CA 1
ATOM 1461 C C . PHE A 1 201 ? -3.269 3.282 21.103 1.00 87.19 201 PHE A C 1
ATOM 1463 O O . PHE A 1 201 ? -2.655 4.329 21.313 1.00 87.19 201 PHE A O 1
ATOM 1470 N N . ALA A 1 202 ? -3.205 2.631 19.946 1.00 81.75 202 ALA A N 1
ATOM 1471 C CA . ALA A 1 202 ? -2.428 3.066 18.793 1.00 81.75 202 ALA A CA 1
ATOM 1472 C C . ALA A 1 202 ? -3.299 3.092 17.529 1.00 81.75 202 ALA A C 1
ATOM 1474 O O . ALA A 1 202 ? -4.075 2.166 17.281 1.00 81.75 202 ALA A O 1
ATOM 1475 N N . GLY A 1 203 ? -3.151 4.144 16.717 1.00 72.31 203 GLY A N 1
ATOM 1476 C CA . GLY A 1 203 ? -3.844 4.268 15.427 1.00 72.31 203 GLY A CA 1
ATOM 1477 C C . GLY A 1 203 ? -5.257 4.863 15.483 1.00 72.31 203 GLY A C 1
ATOM 1478 O O . GLY A 1 203 ? -6.044 4.620 14.571 1.00 72.31 203 GLY A O 1
ATOM 1479 N N . PHE A 1 204 ? -5.592 5.629 16.529 1.00 75.56 204 PHE A N 1
ATOM 1480 C CA . PHE A 1 204 ? -6.868 6.346 16.655 1.00 75.56 204 PHE A CA 1
ATOM 1481 C C . PHE A 1 204 ? -6.670 7.857 16.499 1.00 75.56 204 PHE A C 1
ATOM 1483 O O . PHE A 1 204 ? -5.863 8.441 17.214 1.00 75.56 204 PHE A O 1
ATOM 1490 N N . ALA A 1 205 ? -7.456 8.493 15.625 1.00 72.75 205 ALA A N 1
ATOM 1491 C CA . ALA A 1 205 ? -7.387 9.941 15.383 1.00 72.75 205 ALA A CA 1
ATOM 1492 C C . ALA A 1 205 ? -7.969 10.790 16.529 1.00 72.75 205 ALA A C 1
ATOM 1494 O O . ALA A 1 205 ? -7.608 11.951 16.711 1.00 72.75 205 ALA A O 1
ATOM 1495 N N . ILE A 1 206 ? -8.902 10.221 17.294 1.00 75.31 206 ILE A N 1
ATOM 1496 C CA . ILE A 1 206 ? -9.504 10.851 18.467 1.00 75.31 206 ILE A CA 1
ATOM 1497 C C . ILE A 1 206 ? -9.286 9.904 19.638 1.00 75.31 206 ILE A C 1
ATOM 1499 O O . ILE A 1 206 ? -9.637 8.728 19.571 1.00 75.31 206 ILE A O 1
ATOM 1503 N N . GLU A 1 207 ? -8.700 10.413 20.714 1.00 83.81 207 GLU A N 1
ATOM 1504 C CA . GLU A 1 207 ? -8.472 9.631 21.928 1.00 83.81 207 GLU A CA 1
ATOM 1505 C C . GLU A 1 207 ? -9.817 9.285 22.583 1.00 83.81 207 GLU A C 1
ATOM 1507 O O . GLU A 1 207 ? -10.163 8.118 22.762 1.00 83.81 207 GLU A O 1
ATOM 1512 N N . GLU A 1 208 ? -10.624 10.307 22.876 1.00 84.25 208 GLU A N 1
ATOM 1513 C CA . GLU A 1 208 ? -11.871 10.172 23.626 1.00 84.25 208 GLU A CA 1
ATOM 1514 C C . GLU A 1 208 ? -12.957 11.098 23.053 1.00 84.25 208 GLU A C 1
ATOM 1516 O O . GLU A 1 208 ? -12.706 12.267 22.755 1.00 84.25 208 GLU A O 1
ATOM 1521 N N . THR A 1 209 ? -14.186 10.596 22.902 1.00 81.88 209 THR A N 1
ATOM 1522 C CA . THR A 1 209 ? -15.347 11.395 22.466 1.00 81.88 209 THR A CA 1
ATOM 1523 C C . THR A 1 209 ? -16.625 10.958 23.166 1.00 81.88 209 THR A C 1
ATOM 1525 O O . THR A 1 209 ? -16.760 9.804 23.547 1.00 81.88 209 THR A O 1
ATOM 1528 N N . ALA A 1 210 ? -17.594 11.866 23.286 1.00 79.75 210 ALA A N 1
ATOM 1529 C CA . ALA A 1 210 ? -18.936 11.562 23.790 1.00 79.75 210 ALA A CA 1
ATOM 1530 C C . ALA A 1 210 ? -20.012 11.511 22.686 1.00 79.75 210 ALA A C 1
ATOM 1532 O O . ALA A 1 210 ? -21.207 11.453 22.976 1.00 79.75 210 ALA A O 1
ATOM 1533 N N . GLN A 1 211 ? -19.613 11.596 21.415 1.00 75.81 211 GLN A N 1
ATOM 1534 C CA . GLN A 1 211 ? -20.530 11.708 20.278 1.00 75.81 211 GLN A CA 1
ATOM 1535 C C . GLN A 1 211 ? -20.787 10.346 19.611 1.00 75.81 211 GLN A C 1
ATOM 1537 O O . GLN A 1 211 ? -19.843 9.619 19.321 1.00 75.81 211 GLN A O 1
ATOM 1542 N N . GLU A 1 212 ? -22.064 10.044 19.332 1.00 65.06 212 GLU A N 1
ATOM 1543 C CA . GLU A 1 212 ? -22.556 8.766 18.766 1.00 65.06 212 GLU A CA 1
ATOM 1544 C C . GLU A 1 212 ? -21.972 8.417 17.397 1.00 65.06 212 GLU A C 1
ATOM 1546 O O . GLU A 1 212 ? -21.740 7.247 17.107 1.00 65.06 212 GLU A O 1
ATOM 1551 N N . ASP A 1 213 ? -21.649 9.443 16.613 1.00 65.56 213 ASP A N 1
ATOM 1552 C CA . ASP A 1 213 ? -21.160 9.311 15.240 1.00 65.56 213 ASP A CA 1
ATOM 1553 C C . ASP A 1 213 ? -19.682 9.707 15.103 1.00 65.56 213 ASP A C 1
ATOM 1555 O O . ASP A 1 213 ? -19.196 9.975 14.006 1.00 65.56 213 ASP A O 1
ATOM 1559 N N . THR A 1 214 ? -18.960 9.815 16.223 1.00 67.56 214 THR A N 1
ATOM 1560 C CA . THR A 1 214 ? -17.521 10.094 16.214 1.00 67.56 214 THR A CA 1
ATOM 1561 C C . THR A 1 214 ? -16.745 8.835 16.509 1.00 67.56 214 THR A C 1
ATOM 1563 O O . THR A 1 214 ? -17.111 8.044 17.368 1.00 67.56 214 THR A O 1
ATOM 1566 N N . ILE A 1 215 ? -15.628 8.684 15.822 1.00 74.75 215 ILE A N 1
ATOM 1567 C CA . ILE A 1 215 ? -14.755 7.536 15.951 1.00 74.75 215 ILE A CA 1
ATOM 1568 C C . ILE A 1 215 ? -13.589 7.907 16.847 1.00 74.75 215 ILE A C 1
ATOM 1570 O O . ILE A 1 215 ? -12.900 8.885 16.579 1.00 74.75 215 ILE A O 1
ATOM 1574 N N . ALA A 1 216 ? -13.387 7.134 17.908 1.00 79.12 216 ALA A N 1
ATOM 1575 C CA . ALA A 1 216 ? -12.330 7.367 18.879 1.00 79.12 216 ALA A CA 1
ATOM 1576 C C . ALA A 1 216 ? -11.799 6.051 19.456 1.00 79.12 216 ALA A C 1
ATOM 1578 O O . ALA A 1 216 ? -12.466 5.010 19.372 1.00 79.12 216 ALA A O 1
ATOM 1579 N N . ALA A 1 217 ? -10.629 6.109 20.095 1.00 83.88 217 ALA A N 1
ATOM 1580 C CA . ALA A 1 217 ? -10.115 5.006 20.904 1.00 83.88 217 ALA A CA 1
ATOM 1581 C C . ALA A 1 217 ? -11.121 4.631 21.997 1.00 83.88 217 ALA A C 1
ATOM 1583 O O . ALA A 1 217 ? -11.387 3.448 22.221 1.00 83.88 217 ALA A O 1
ATOM 1584 N N . VAL A 1 218 ? -11.755 5.639 22.601 1.00 86.94 218 VAL A N 1
ATOM 1585 C CA . VAL A 1 218 ? -12.868 5.470 23.532 1.00 86.94 218 VAL A CA 1
ATOM 1586 C C . VAL A 1 218 ? -14.031 6.384 23.152 1.00 86.94 218 VAL A C 1
ATOM 1588 O O . VAL A 1 218 ? -13.894 7.605 23.110 1.00 86.94 218 VAL A O 1
ATOM 1591 N N . ILE A 1 219 ? -15.209 5.799 22.934 1.00 84.56 219 ILE A N 1
ATOM 1592 C CA . ILE A 1 219 ? -16.466 6.543 22.888 1.00 84.56 219 ILE A CA 1
ATOM 1593 C C . ILE A 1 219 ? -17.182 6.412 24.231 1.00 84.56 219 ILE A C 1
ATOM 1595 O O . ILE A 1 219 ? -17.754 5.367 24.558 1.00 84.56 219 ILE A O 1
ATOM 1599 N N . ASP A 1 220 ? -17.155 7.497 24.995 1.00 86.00 220 ASP A N 1
ATOM 1600 C CA . ASP A 1 220 ? -17.843 7.664 26.266 1.00 86.00 220 ASP A CA 1
ATOM 1601 C C . ASP A 1 220 ? -19.245 8.249 26.049 1.00 86.00 220 ASP A C 1
ATOM 1603 O O . ASP A 1 220 ? -19.492 9.446 26.190 1.00 86.00 220 ASP A O 1
ATOM 1607 N N . GLY A 1 221 ? -20.195 7.386 25.695 1.00 75.44 221 GLY A N 1
ATOM 1608 C CA . GLY A 1 221 ? -21.600 7.785 25.572 1.00 75.44 221 GLY A CA 1
ATOM 1609 C C . GLY A 1 221 ? -22.285 8.078 26.918 1.00 75.44 221 GLY A C 1
ATOM 1610 O O . GLY A 1 221 ? -23.470 8.414 26.932 1.00 75.44 221 GLY A O 1
ATOM 1611 N N . ASP A 1 222 ? -21.596 7.933 28.058 1.00 75.81 222 ASP A N 1
ATOM 1612 C CA . ASP A 1 222 ? -22.155 8.258 29.368 1.00 75.81 222 ASP A CA 1
ATOM 1613 C C . ASP A 1 222 ? -22.089 9.765 29.650 1.00 75.81 222 ASP A C 1
ATOM 1615 O O . ASP A 1 222 ? -21.170 10.293 30.276 1.00 75.81 222 ASP A O 1
ATOM 1619 N N . THR A 1 223 ? -23.165 10.470 29.305 1.00 68.50 223 THR A N 1
ATOM 1620 C CA . THR A 1 223 ? -23.294 11.912 29.574 1.00 68.50 223 THR A CA 1
ATOM 1621 C C . THR A 1 223 ? -23.343 12.284 31.064 1.00 68.50 223 THR A C 1
ATOM 1623 O O . THR A 1 223 ? -23.440 13.464 31.400 1.00 68.50 223 THR A O 1
ATOM 1626 N N . THR A 1 224 ? -23.349 11.310 31.977 1.00 72.44 224 THR A N 1
ATOM 1627 C CA . THR A 1 224 ? -23.430 11.553 33.424 1.00 72.44 224 THR A CA 1
ATOM 1628 C C . THR A 1 224 ? -22.077 11.489 34.135 1.00 72.44 224 THR A C 1
ATOM 1630 O O . THR A 1 224 ? -22.002 11.861 35.308 1.00 72.44 224 THR A O 1
ATOM 1633 N N . GLY A 1 225 ? -21.019 11.066 33.431 1.00 71.62 225 GLY A N 1
ATOM 1634 C CA . GLY A 1 225 ? -19.643 11.055 33.932 1.00 71.62 225 GLY A CA 1
ATOM 1635 C C . GLY A 1 225 ? -19.356 9.985 34.989 1.00 71.62 225 GLY A C 1
ATOM 1636 O O . GLY A 1 225 ? -18.538 10.216 35.877 1.00 71.62 225 GLY A O 1
ATOM 1637 N N . THR A 1 226 ? -20.048 8.840 34.954 1.00 81.88 226 THR A N 1
ATOM 1638 C CA . THR A 1 226 ? -19.786 7.723 35.886 1.00 81.88 226 THR A CA 1
ATOM 1639 C C . THR A 1 226 ? -18.685 6.786 35.409 1.00 81.88 226 THR A C 1
ATOM 1641 O O . THR A 1 226 ? -18.129 6.033 36.215 1.00 81.88 226 THR A O 1
ATOM 1644 N N . ASN A 1 227 ? -18.367 6.824 34.117 1.00 84.62 227 ASN A N 1
ATOM 1645 C CA . ASN A 1 227 ? -17.228 6.117 33.560 1.00 84.62 227 ASN A CA 1
ATOM 1646 C C . ASN A 1 227 ? -15.910 6.688 34.111 1.00 84.62 227 ASN A C 1
ATOM 1648 O O . ASN A 1 227 ? -15.768 7.884 34.355 1.00 84.62 227 ASN A O 1
ATOM 1652 N N . ILE A 1 228 ? -14.939 5.804 34.339 1.00 89.00 228 ILE A N 1
ATOM 1653 C CA . ILE A 1 228 ? -13.588 6.152 34.779 1.00 89.00 228 ILE A CA 1
ATOM 1654 C C . ILE A 1 228 ? -12.642 5.812 33.635 1.00 89.00 228 ILE A C 1
ATOM 1656 O O . ILE A 1 228 ? -12.357 4.637 33.402 1.00 89.00 228 ILE A O 1
ATOM 1660 N N . ILE A 1 229 ? -12.150 6.842 32.954 1.00 88.88 229 ILE A N 1
ATOM 1661 C CA . ILE A 1 229 ? -11.186 6.731 31.859 1.00 88.88 229 ILE A CA 1
ATOM 1662 C C . ILE A 1 229 ? -9.897 7.405 32.336 1.00 88.88 229 ILE A C 1
ATOM 1664 O O . ILE A 1 229 ? -9.894 8.594 32.653 1.00 88.88 229 ILE A O 1
ATOM 1668 N N . SER A 1 230 ? -8.828 6.631 32.552 1.00 89.88 230 SER A N 1
ATOM 1669 C CA . SER A 1 230 ? -7.598 7.168 33.160 1.00 89.88 230 SER A CA 1
ATOM 1670 C C . SER A 1 230 ? -6.381 6.273 32.962 1.00 89.88 230 SER A C 1
ATOM 1672 O O . SER A 1 230 ? -6.498 5.054 32.935 1.00 89.88 230 SER A O 1
ATOM 1674 N N . GLY A 1 231 ? -5.189 6.870 32.881 1.00 84.50 231 GLY A N 1
ATOM 1675 C CA . GLY A 1 231 ? -3.935 6.114 32.776 1.00 84.50 231 GLY A CA 1
ATOM 1676 C C . GLY A 1 231 ? -3.723 5.433 31.422 1.00 84.50 231 GLY A C 1
ATOM 1677 O O . GLY A 1 231 ? -2.760 4.691 31.279 1.00 84.50 231 GLY A O 1
ATOM 1678 N N . ASN A 1 232 ? -4.602 5.673 30.445 1.00 87.62 232 ASN A N 1
ATOM 1679 C CA . ASN A 1 232 ? -4.429 5.184 29.084 1.00 87.62 232 ASN A CA 1
ATOM 1680 C C . ASN A 1 232 ? -3.329 5.986 28.378 1.00 87.62 232 ASN A C 1
ATOM 1682 O O . ASN A 1 232 ? -3.189 7.192 28.597 1.00 87.62 232 ASN A O 1
ATOM 1686 N N . THR A 1 233 ? -2.553 5.312 27.539 1.00 85.69 233 THR A N 1
ATOM 1687 C CA . THR A 1 233 ? -1.568 5.934 26.658 1.00 85.69 233 THR A CA 1
ATOM 1688 C C . THR A 1 233 ? -2.087 5.901 25.235 1.00 85.69 233 THR A C 1
ATOM 1690 O O . THR A 1 233 ? -2.416 4.833 24.722 1.00 85.69 233 THR A O 1
ATOM 1693 N N . TYR A 1 234 ? -2.119 7.065 24.600 1.00 83.12 234 TYR A N 1
ATOM 1694 C CA . TYR A 1 234 ? -2.486 7.218 23.201 1.00 83.12 234 TYR A CA 1
ATOM 1695 C C . TYR A 1 234 ? -1.208 7.534 22.437 1.00 83.12 234 TYR A C 1
ATOM 1697 O O . TYR A 1 234 ? -0.604 8.593 22.614 1.00 83.12 234 TYR A O 1
ATOM 1705 N N . THR A 1 235 ? -0.726 6.570 21.664 1.00 71.69 235 THR A N 1
ATOM 1706 C CA . THR A 1 235 ? 0.408 6.801 20.775 1.00 71.69 235 THR A CA 1
ATOM 1707 C C . THR A 1 235 ? -0.138 7.071 19.391 1.00 71.69 235 THR A C 1
ATOM 1709 O O . THR A 1 235 ? -0.639 6.162 18.726 1.00 71.69 235 THR A O 1
ATOM 1712 N N . ASP A 1 236 ? -0.030 8.329 18.977 1.00 56.75 236 ASP A N 1
ATOM 1713 C CA . ASP A 1 236 ? -0.207 8.712 17.588 1.00 56.75 236 ASP A CA 1
ATOM 1714 C C . ASP A 1 236 ? 0.892 8.000 16.789 1.00 56.75 236 ASP A C 1
ATOM 1716 O O . ASP A 1 236 ? 2.088 8.174 17.057 1.00 56.75 236 ASP A O 1
ATOM 1720 N N . VAL A 1 237 ? 0.511 7.139 15.846 1.00 43.00 237 VAL A N 1
ATOM 1721 C CA . VAL A 1 237 ? 1.447 6.807 14.775 1.00 43.00 237 VAL A CA 1
ATOM 1722 C C . VAL A 1 237 ? 1.516 8.089 13.969 1.00 43.00 237 VAL A C 1
ATOM 1724 O O . VAL A 1 237 ? 0.530 8.448 13.337 1.00 43.00 237 VAL A O 1
ATOM 1727 N N . GLY A 1 238 ? 2.617 8.841 14.105 1.00 41.25 238 GLY A N 1
ATOM 1728 C CA . GLY A 1 238 ? 2.794 10.101 13.387 1.00 41.25 238 GLY A CA 1
ATOM 1729 C C . GLY A 1 238 ? 2.313 9.924 11.956 1.00 41.25 238 GLY A C 1
ATOM 1730 O O . GLY A 1 238 ? 2.747 8.962 11.335 1.00 41.25 238 GLY A O 1
ATOM 1731 N N . SER A 1 239 ? 1.368 10.777 11.551 1.00 34.19 239 SER A N 1
ATOM 1732 C CA . SER A 1 239 ? 0.601 10.748 10.301 1.00 34.19 239 SER A CA 1
ATOM 1733 C C . SER A 1 239 ? 0.663 9.398 9.578 1.00 34.19 239 SER A C 1
ATOM 1735 O O . SER A 1 239 ? 1.655 9.153 8.891 1.00 34.19 239 SER A O 1
ATOM 1737 N N . PRO A 1 240 ? -0.348 8.519 9.662 1.00 38.94 240 PRO A N 1
ATOM 1738 C CA . PRO A 1 240 ? -0.458 7.456 8.672 1.00 38.94 240 PRO A CA 1
ATOM 1739 C C . PRO A 1 240 ? -0.403 8.059 7.259 1.00 38.94 240 PRO A C 1
ATOM 1741 O O . PRO A 1 240 ? -0.733 9.235 7.064 1.00 38.94 240 PRO A O 1
ATOM 1744 N N . PRO A 1 241 ? 0.050 7.276 6.269 1.00 36.81 241 PRO A N 1
ATOM 1745 C CA . PRO A 1 241 ? 0.006 7.721 4.892 1.00 36.81 241 PRO A CA 1
ATOM 1746 C C . PRO A 1 241 ? -1.424 8.125 4.561 1.00 36.81 241 PRO A C 1
ATOM 1748 O O . PRO A 1 241 ? -2.301 7.299 4.820 1.00 36.81 241 PRO A O 1
ATOM 1751 N N . PRO A 1 242 ? -1.683 9.347 4.050 1.00 36.03 242 PRO A N 1
ATOM 1752 C CA . PRO A 1 242 ? -3.033 9.754 3.703 1.00 36.03 242 PRO A CA 1
ATOM 1753 C C . PRO A 1 242 ? -3.667 8.656 2.851 1.00 36.03 242 PRO A C 1
ATOM 1755 O O . PRO A 1 242 ? -3.211 8.352 1.750 1.00 36.03 242 PRO A O 1
ATOM 1758 N N . THR A 1 243 ? -4.700 8.014 3.400 1.00 38.97 243 THR A N 1
ATOM 1759 C CA . THR A 1 243 ? -5.494 6.999 2.681 1.00 38.97 243 THR A CA 1
ATOM 1760 C C . THR A 1 243 ? -6.387 7.625 1.607 1.00 38.97 243 THR A C 1
ATOM 1762 O O . THR A 1 243 ? -6.991 6.924 0.794 1.00 38.97 243 THR A O 1
ATOM 1765 N N . ASP A 1 244 ? -6.413 8.954 1.562 1.00 44.16 244 ASP A N 1
ATOM 1766 C CA . ASP A 1 244 ? -6.841 9.740 0.423 1.00 44.16 244 ASP A CA 1
ATOM 1767 C C . ASP A 1 244 ? -5.811 10.853 0.202 1.00 44.16 244 ASP A C 1
ATOM 1769 O O . ASP A 1 244 ? -5.874 11.877 0.889 1.00 44.16 244 ASP A O 1
ATOM 1773 N N . PRO A 1 245 ? -4.807 10.655 -0.670 1.00 43.59 245 PRO A N 1
ATOM 1774 C CA . PRO A 1 245 ? -4.028 11.786 -1.113 1.00 43.59 245 PRO A CA 1
ATOM 1775 C C . PRO A 1 245 ? -5.006 12.761 -1.787 1.00 43.59 245 PRO A C 1
ATOM 1777 O O . PRO A 1 245 ? -5.845 12.328 -2.579 1.00 43.59 245 PRO A O 1
ATOM 1780 N N . ASP A 1 246 ? -4.885 14.074 -1.548 1.00 52.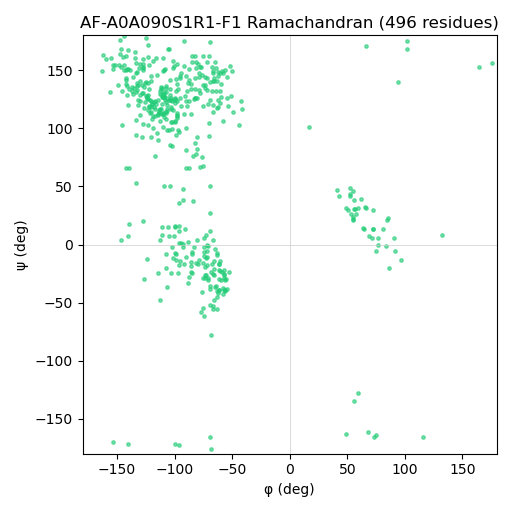62 246 ASP A N 1
ATOM 1781 C CA . ASP A 1 246 ? -5.155 15.003 -2.656 1.00 52.62 246 ASP A CA 1
ATOM 1782 C C . ASP A 1 246 ? -4.507 14.345 -3.868 1.00 52.62 246 ASP A C 1
ATOM 1784 O O . ASP A 1 246 ? -3.349 13.981 -3.754 1.00 52.62 246 ASP A O 1
ATOM 1788 N N . ASN A 1 247 ? -5.303 13.979 -4.875 1.00 66.94 247 ASN A N 1
ATOM 1789 C CA . ASN A 1 247 ? -5.101 12.798 -5.726 1.00 66.94 247 ASN A CA 1
ATOM 1790 C C . ASN A 1 247 ? -3.868 12.941 -6.651 1.00 66.94 247 ASN A C 1
ATOM 1792 O O . ASN A 1 247 ? -3.975 12.779 -7.850 1.00 66.94 247 ASN A O 1
ATOM 1796 N N . ASP A 1 248 ? -2.711 13.310 -6.130 1.00 82.38 248 ASP A N 1
ATOM 1797 C CA . ASP A 1 248 ? -1.584 13.946 -6.774 1.00 82.38 248 ASP A CA 1
ATOM 1798 C C . ASP A 1 248 ? -0.268 13.421 -6.189 1.00 82.38 248 ASP A C 1
ATOM 1800 O O . ASP A 1 248 ? -0.219 12.532 -5.330 1.00 82.38 248 ASP A O 1
ATOM 1804 N N . VAL A 1 249 ? 0.840 13.925 -6.722 1.00 88.44 249 VAL A N 1
ATOM 1805 C CA . VAL A 1 249 ? 2.177 13.451 -6.361 1.00 88.44 249 VAL A CA 1
ATOM 1806 C C . VAL A 1 249 ? 2.621 13.917 -4.970 1.00 88.44 249 VAL A C 1
ATOM 1808 O O . VAL A 1 249 ? 3.408 13.215 -4.333 1.00 88.44 249 VAL A O 1
ATOM 1811 N N . GLU A 1 250 ? 2.161 15.070 -4.476 1.00 86.00 250 GLU A N 1
ATOM 1812 C CA . GLU A 1 250 ? 2.5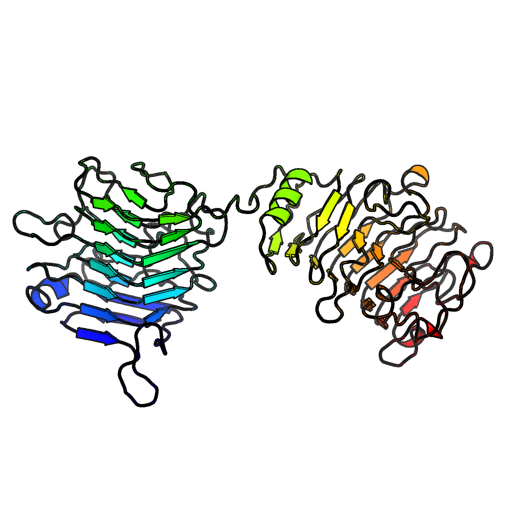62 15.574 -3.157 1.00 86.00 250 GLU A CA 1
ATOM 1813 C C . GLU A 1 250 ? 2.012 14.659 -2.068 1.00 86.00 250 GLU A C 1
ATOM 1815 O O . GLU A 1 250 ? 2.784 14.103 -1.282 1.00 86.00 250 GLU A O 1
ATOM 1820 N N . ALA A 1 251 ? 0.710 14.392 -2.094 1.00 81.81 251 ALA A N 1
ATOM 1821 C CA . ALA A 1 251 ? 0.111 13.552 -1.074 1.00 81.81 251 ALA A CA 1
ATOM 1822 C C . ALA A 1 251 ? 0.461 12.058 -1.253 1.00 81.81 251 ALA A C 1
ATOM 1824 O O . ALA A 1 251 ? 0.586 11.334 -0.264 1.00 81.81 251 ALA A O 1
ATOM 1825 N N . LEU A 1 252 ? 0.760 11.589 -2.475 1.00 88.31 252 LEU A N 1
ATOM 1826 C CA . LEU A 1 252 ? 1.376 10.266 -2.667 1.00 88.31 252 LEU A CA 1
ATOM 1827 C C . LEU A 1 252 ? 2.757 10.168 -1.994 1.00 88.31 252 LEU A C 1
ATOM 1829 O O . LEU A 1 252 ? 3.097 9.139 -1.410 1.00 88.31 252 LEU A O 1
ATOM 1833 N N . ASN A 1 253 ? 3.568 11.225 -2.043 1.00 88.06 253 ASN A N 1
ATOM 1834 C CA . ASN A 1 253 ? 4.859 11.232 -1.356 1.00 88.06 253 ASN A CA 1
ATOM 1835 C C . ASN A 1 253 ? 4.717 11.267 0.163 1.00 88.06 253 ASN A C 1
ATOM 1837 O O . ASN A 1 253 ? 5.513 10.630 0.852 1.00 88.06 253 ASN A O 1
ATOM 1841 N N . GLU A 1 254 ? 3.714 11.967 0.691 1.00 84.12 254 GLU A N 1
ATOM 1842 C CA . GLU A 1 254 ? 3.371 11.887 2.112 1.00 84.12 254 GLU A CA 1
ATOM 1843 C C . GLU A 1 254 ? 2.971 10.457 2.491 1.00 84.12 254 GLU A C 1
ATOM 1845 O O . GLU A 1 254 ? 3.429 9.939 3.513 1.00 84.12 254 GLU A O 1
ATOM 1850 N N . ALA A 1 255 ? 2.229 9.769 1.615 1.00 81.12 255 ALA A N 1
ATOM 1851 C CA . ALA A 1 255 ? 1.885 8.369 1.812 1.00 81.12 255 ALA A CA 1
ATOM 1852 C C . ALA A 1 255 ? 3.124 7.455 1.826 1.00 81.12 255 ALA A C 1
ATOM 1854 O O . ALA A 1 255 ? 3.325 6.639 2.726 1.00 81.12 255 ALA A O 1
ATOM 1855 N N . ILE A 1 256 ? 4.054 7.632 0.896 1.00 84.44 256 ILE A N 1
ATOM 1856 C CA . ILE A 1 256 ? 5.306 6.865 0.927 1.00 84.44 256 ILE A CA 1
ATOM 1857 C C . ILE A 1 256 ? 6.119 7.190 2.196 1.00 84.44 256 ILE A C 1
ATOM 1859 O O . ILE A 1 256 ? 6.684 6.298 2.836 1.00 84.44 256 ILE A O 1
ATOM 1863 N N . ALA A 1 257 ? 6.159 8.461 2.603 1.00 82.56 257 ALA A N 1
ATOM 1864 C CA . ALA A 1 257 ? 6.907 8.913 3.772 1.00 82.56 257 ALA A CA 1
ATOM 1865 C C . ALA A 1 257 ? 6.358 8.363 5.096 1.00 82.56 257 ALA A C 1
ATOM 1867 O O . ALA A 1 257 ? 7.132 8.201 6.044 1.00 82.56 257 ALA A O 1
ATOM 1868 N N . ALA A 1 258 ? 5.076 8.028 5.164 1.00 76.25 258 ALA A N 1
ATOM 1869 C CA . ALA A 1 258 ? 4.435 7.490 6.357 1.00 76.25 258 ALA A CA 1
ATOM 1870 C C . ALA A 1 258 ? 4.333 5.954 6.377 1.00 76.25 258 ALA A C 1
ATOM 1872 O O . ALA A 1 258 ? 4.331 5.357 7.451 1.00 76.25 258 ALA A O 1
ATOM 1873 N N . ALA A 1 259 ? 4.338 5.301 5.215 1.00 72.25 259 ALA A N 1
ATOM 1874 C CA . ALA A 1 259 ? 4.262 3.846 5.101 1.00 72.25 259 ALA A CA 1
ATOM 1875 C C . ALA A 1 259 ? 5.451 3.111 5.755 1.00 72.25 259 ALA A C 1
ATOM 1877 O O . ALA A 1 259 ? 6.587 3.602 5.782 1.00 72.25 259 ALA A O 1
ATOM 1878 N N . SER A 1 260 ? 5.199 1.913 6.275 1.00 75.50 260 SER A N 1
ATOM 1879 C CA . SER A 1 260 ? 6.210 0.957 6.733 1.00 75.50 260 SER A CA 1
ATOM 1880 C C . SER A 1 260 ? 6.727 0.101 5.577 1.00 75.50 260 SER A C 1
ATOM 1882 O O . SER A 1 260 ? 6.076 -0.060 4.551 1.00 75.50 260 SER A O 1
ATOM 1884 N N . ALA A 1 261 ? 7.929 -0.462 5.722 1.00 77.12 261 ALA A N 1
ATOM 1885 C CA . ALA A 1 261 ? 8.446 -1.407 4.736 1.00 77.12 261 ALA A CA 1
ATOM 1886 C C . ALA A 1 261 ? 7.521 -2.634 4.629 1.00 77.12 261 ALA A C 1
ATOM 1888 O O . ALA A 1 261 ? 7.167 -3.225 5.646 1.00 77.12 261 ALA A O 1
ATOM 1889 N N . GLY A 1 262 ? 7.176 -3.023 3.404 1.00 71.38 262 GLY A N 1
ATOM 1890 C CA . GLY A 1 262 ? 6.222 -4.086 3.090 1.00 71.38 262 GLY A CA 1
ATOM 1891 C C . GLY A 1 262 ? 4.803 -3.592 2.801 1.00 71.38 262 GLY A C 1
ATOM 1892 O O . GLY A 1 262 ? 4.017 -4.359 2.249 1.00 71.38 262 GLY A O 1
ATOM 1893 N N . ASP A 1 263 ? 4.479 -2.335 3.115 1.00 75.12 263 ASP A N 1
ATOM 1894 C CA . ASP A 1 263 ? 3.139 -1.793 2.886 1.00 75.12 263 ASP A CA 1
ATOM 1895 C C . ASP A 1 263 ? 2.815 -1.666 1.389 1.00 75.12 263 ASP A C 1
ATOM 1897 O O . ASP A 1 263 ? 3.695 -1.463 0.543 1.00 75.12 263 ASP A O 1
ATOM 1901 N N . VAL A 1 264 ? 1.520 -1.744 1.078 1.00 83.00 264 VAL A N 1
ATOM 1902 C CA . VAL A 1 264 ? 0.964 -1.528 -0.262 1.00 83.00 264 VAL A CA 1
ATOM 1903 C C . VAL A 1 264 ? 0.183 -0.217 -0.270 1.00 83.00 264 VAL A C 1
ATOM 1905 O O . VAL A 1 264 ? -0.710 -0.014 0.550 1.00 83.00 264 VAL A O 1
ATOM 1908 N N . ILE A 1 265 ? 0.510 0.661 -1.214 1.00 83.75 265 ILE A N 1
ATOM 1909 C CA . ILE A 1 265 ? -0.156 1.938 -1.461 1.00 83.75 265 ILE A CA 1
ATOM 1910 C C . ILE A 1 265 ? -0.886 1.826 -2.799 1.00 83.75 265 ILE A C 1
ATOM 1912 O O . ILE A 1 265 ? -0.256 1.736 -3.855 1.00 83.75 265 ILE A O 1
ATOM 1916 N N . THR A 1 266 ? -2.216 1.835 -2.761 1.00 85.88 266 THR A N 1
ATOM 1917 C CA . THR A 1 266 ? -3.043 1.774 -3.971 1.00 85.88 266 THR A CA 1
ATOM 1918 C C . THR A 1 266 ? -3.181 3.158 -4.603 1.00 85.88 266 THR A C 1
ATOM 1920 O O . THR A 1 266 ? -3.618 4.104 -3.949 1.00 85.88 266 THR A O 1
ATOM 1923 N N . LEU A 1 267 ? -2.848 3.273 -5.888 1.00 83.94 267 LEU A N 1
ATOM 1924 C CA . LEU A 1 267 ? -3.047 4.482 -6.682 1.00 83.94 267 LEU A CA 1
ATOM 1925 C C . LEU A 1 267 ? -4.468 4.506 -7.254 1.00 83.94 267 LEU A C 1
ATOM 1927 O O . LEU A 1 267 ? -4.973 3.495 -7.747 1.00 83.94 267 LEU A O 1
ATOM 1931 N N . LYS A 1 268 ? -5.123 5.669 -7.227 1.00 78.94 268 LYS A N 1
ATOM 1932 C CA . LYS A 1 268 ? -6.482 5.804 -7.761 1.00 78.94 268 LYS A CA 1
ATOM 1933 C C . LYS A 1 268 ? -6.460 6.005 -9.275 1.00 78.94 268 LYS A C 1
ATOM 1935 O O . LYS A 1 268 ? -5.623 6.723 -9.816 1.00 78.94 268 LYS A O 1
ATOM 1940 N N . ALA A 1 269 ? -7.435 5.417 -9.965 1.00 78.62 269 ALA A N 1
ATOM 1941 C CA . ALA A 1 269 ? -7.591 5.558 -11.414 1.00 78.62 269 ALA A CA 1
ATOM 1942 C C . ALA A 1 269 ? -7.838 7.013 -11.862 1.00 78.62 269 ALA A C 1
ATOM 1944 O O . ALA A 1 269 ? -7.469 7.390 -12.970 1.00 78.62 269 ALA A O 1
ATOM 1945 N N . ASP A 1 270 ? -8.474 7.819 -11.008 1.00 76.69 270 ASP A N 1
ATOM 1946 C CA . ASP A 1 270 ? -8.799 9.229 -11.237 1.00 76.69 270 ASP A CA 1
ATOM 1947 C C . ASP A 1 270 ? -7.819 10.203 -10.556 1.00 76.69 270 ASP A C 1
ATOM 1949 O O . ASP A 1 270 ? -8.122 11.391 -10.426 1.00 76.69 270 ASP A O 1
ATOM 1953 N N . GLY A 1 271 ? -6.649 9.710 -10.134 1.00 78.94 271 GLY A N 1
ATOM 1954 C CA . GLY A 1 271 ? -5.557 10.540 -9.632 1.00 78.94 271 GLY A CA 1
ATOM 1955 C C . GLY A 1 271 ? -4.898 11.397 -10.724 1.00 78.94 271 GLY A C 1
ATOM 1956 O O . GLY A 1 271 ? -4.665 10.945 -11.844 1.00 78.94 271 GLY A O 1
ATOM 1957 N N . ASP A 1 272 ? -4.568 12.639 -10.386 1.00 84.44 272 ASP A N 1
ATOM 1958 C CA . ASP A 1 272 ? -3.694 13.554 -11.115 1.00 84.44 272 ASP A CA 1
ATOM 1959 C C . ASP A 1 272 ? -2.204 13.318 -10.797 1.00 84.44 272 ASP A C 1
ATOM 1961 O O . ASP A 1 272 ? -1.531 14.090 -10.114 1.00 84.44 272 ASP A O 1
ATOM 1965 N N . TYR A 1 273 ? -1.643 12.259 -11.376 1.00 91.38 273 TYR A N 1
ATOM 1966 C CA . TYR A 1 273 ? -0.201 11.998 -11.340 1.00 91.38 273 TYR A CA 1
ATOM 1967 C C . TYR A 1 273 ? 0.507 12.589 -12.571 1.00 91.38 273 TYR A C 1
ATOM 1969 O O . TYR A 1 273 ? 1.246 11.888 -13.267 1.00 91.38 273 TYR A O 1
ATOM 1977 N N . SER A 1 274 ? 0.223 13.853 -12.914 1.00 89.12 274 SER A N 1
ATOM 1978 C CA . SER A 1 274 ? 0.731 14.485 -14.146 1.00 89.12 274 SER A CA 1
ATOM 1979 C C . SER A 1 274 ? 2.002 15.329 -13.976 1.00 89.12 274 SER A C 1
ATOM 1981 O O . SER A 1 274 ? 2.694 15.612 -14.960 1.00 89.12 274 SER A O 1
ATOM 1983 N N . SER A 1 275 ? 2.349 15.730 -12.749 1.00 89.44 275 SER A N 1
ATOM 1984 C CA . SER A 1 275 ? 3.567 16.504 -12.469 1.00 89.44 275 SER A CA 1
ATOM 1985 C C . SER A 1 275 ? 4.189 16.168 -11.112 1.00 89.44 275 SER A C 1
ATOM 1987 O O . SER A 1 275 ? 3.480 15.772 -10.193 1.00 89.44 275 SER A O 1
ATOM 1989 N N . GLY A 1 276 ? 5.510 16.343 -10.986 1.00 89.94 276 GLY A N 1
ATOM 1990 C CA . GLY A 1 276 ? 6.258 16.110 -9.749 1.00 89.94 276 GLY A CA 1
ATOM 1991 C C . GLY A 1 276 ? 7.038 14.791 -9.709 1.00 89.94 276 GLY A C 1
ATOM 1992 O O . GLY A 1 276 ? 6.965 13.951 -10.605 1.00 89.94 276 GLY A O 1
ATOM 1993 N N . ILE A 1 277 ? 7.808 14.607 -8.635 1.00 92.88 277 ILE A N 1
ATOM 1994 C CA . ILE A 1 277 ? 8.655 13.426 -8.428 1.00 92.88 277 ILE A CA 1
ATOM 1995 C C . ILE A 1 277 ? 8.025 12.543 -7.358 1.00 92.88 277 ILE A C 1
ATOM 1997 O O . ILE A 1 277 ? 7.912 12.973 -6.217 1.00 92.88 277 ILE A O 1
ATOM 2001 N N . ILE A 1 278 ? 7.696 11.301 -7.698 1.00 95.19 278 ILE A N 1
ATOM 2002 C CA . ILE A 1 278 ? 7.270 10.266 -6.753 1.00 95.19 278 ILE A CA 1
ATOM 2003 C C . ILE A 1 278 ? 8.531 9.592 -6.195 1.00 95.19 278 ILE A C 1
ATOM 2005 O O . ILE A 1 278 ? 9.279 8.940 -6.927 1.00 95.19 278 ILE A O 1
ATOM 2009 N N . ALA A 1 279 ? 8.808 9.776 -4.908 1.00 93.62 279 ALA A N 1
ATOM 2010 C CA . ALA A 1 279 ? 10.037 9.345 -4.255 1.00 93.62 279 ALA A CA 1
ATOM 2011 C C . ALA A 1 279 ? 9.845 8.016 -3.508 1.00 93.62 279 ALA A C 1
ATOM 2013 O O . ALA A 1 279 ? 9.498 7.999 -2.331 1.00 93.62 279 ALA A O 1
ATOM 2014 N N . LEU A 1 280 ? 10.158 6.896 -4.163 1.00 94.69 280 LEU A N 1
ATOM 2015 C CA . LEU A 1 280 ? 10.175 5.565 -3.547 1.00 94.69 280 LEU A CA 1
ATOM 2016 C C . LEU A 1 280 ? 11.475 5.324 -2.777 1.00 94.69 280 LEU A C 1
ATOM 2018 O O . LEU A 1 280 ? 12.408 4.657 -3.232 1.00 94.69 280 LEU A O 1
ATOM 2022 N N . ASN A 1 281 ? 11.526 5.910 -1.584 1.00 92.69 281 ASN A N 1
ATOM 2023 C CA . ASN A 1 281 ? 12.641 5.828 -0.641 1.00 92.69 281 ASN A CA 1
ATOM 2024 C C . ASN A 1 281 ? 12.418 4.821 0.502 1.00 92.69 281 ASN A C 1
ATOM 2026 O O . ASN A 1 281 ? 13.242 4.735 1.414 1.00 92.69 281 ASN A O 1
ATOM 2030 N N . LYS A 1 282 ? 11.335 4.040 0.437 1.00 87.25 282 LYS A N 1
ATOM 2031 C CA . LYS A 1 282 ? 11.043 2.908 1.322 1.00 87.25 282 LYS A CA 1
ATOM 2032 C C . LYS A 1 282 ? 10.679 1.676 0.500 1.00 87.25 282 LYS A C 1
ATOM 2034 O O . LYS A 1 282 ? 10.217 1.802 -0.630 1.00 87.25 282 LYS A O 1
ATOM 2039 N N . ALA A 1 283 ? 10.875 0.495 1.083 1.00 88.69 283 ALA A N 1
ATOM 2040 C CA . ALA A 1 283 ? 10.520 -0.787 0.478 1.00 88.69 283 ALA A CA 1
ATOM 2041 C C . ALA A 1 283 ? 8.997 -1.012 0.530 1.00 88.69 283 ALA A C 1
ATOM 2043 O O . ALA A 1 283 ? 8.519 -1.843 1.293 1.00 88.69 283 ALA A O 1
ATOM 2044 N N . VAL A 1 284 ? 8.242 -0.207 -0.213 1.00 88.88 284 VAL A N 1
ATOM 2045 C CA . VAL A 1 284 ? 6.773 -0.249 -0.310 1.00 88.88 284 VAL A CA 1
ATOM 2046 C C . VAL A 1 284 ? 6.355 -0.610 -1.731 1.00 88.88 284 VAL A C 1
ATOM 2048 O O . VAL A 1 284 ? 7.142 -0.454 -2.667 1.00 88.88 284 VAL A O 1
ATOM 2051 N N . THR A 1 285 ? 5.118 -1.066 -1.899 1.00 90.88 285 THR A N 1
ATOM 2052 C CA . THR A 1 285 ? 4.528 -1.359 -3.211 1.00 90.88 285 THR A CA 1
ATOM 2053 C C . THR A 1 285 ? 3.574 -0.246 -3.619 1.00 90.88 285 THR A C 1
ATOM 2055 O O . THR A 1 285 ? 2.633 0.035 -2.887 1.00 90.88 285 THR A O 1
ATOM 2058 N N . LEU A 1 286 ? 3.776 0.358 -4.790 1.00 94.62 286 LEU A N 1
ATOM 2059 C CA . LEU A 1 286 ? 2.742 1.142 -5.465 1.00 94.62 286 LEU A CA 1
ATOM 2060 C C . LEU A 1 286 ? 1.932 0.214 -6.364 1.00 94.62 286 LEU A C 1
ATOM 2062 O O . LEU A 1 286 ? 2.493 -0.378 -7.285 1.00 94.62 286 LEU A O 1
ATOM 2066 N N . ASP A 1 287 ? 0.636 0.100 -6.105 1.00 89.81 287 ASP A N 1
ATOM 2067 C CA . ASP A 1 287 ? -0.281 -0.744 -6.873 1.00 89.81 287 ASP A CA 1
ATOM 2068 C C . ASP A 1 287 ? -1.302 0.126 -7.613 1.00 89.81 287 ASP A C 1
ATOM 2070 O O . ASP A 1 287 ? -2.115 0.812 -6.995 1.00 89.81 287 ASP A O 1
ATOM 2074 N N . GLY A 1 288 ? -1.249 0.127 -8.943 1.00 83.25 288 GLY A N 1
ATOM 2075 C CA . GLY A 1 288 ? -2.162 0.888 -9.791 1.00 83.25 288 GLY A CA 1
ATOM 2076 C C . GLY A 1 288 ? -3.488 0.197 -10.101 1.00 83.25 288 GLY A C 1
ATOM 2077 O O . GLY A 1 288 ? -4.344 0.825 -10.735 1.00 83.25 288 GLY A O 1
ATOM 2078 N N . GLY A 1 289 ? -3.668 -1.069 -9.700 1.00 79.06 289 GLY A N 1
ATOM 2079 C CA . GLY A 1 289 ? -4.867 -1.859 -9.991 1.00 79.06 289 GLY A CA 1
ATOM 2080 C C . GLY A 1 289 ? -5.230 -1.918 -11.482 1.00 79.06 289 GLY A C 1
ATOM 2081 O O . GLY A 1 289 ? -6.410 -2.016 -11.817 1.00 79.06 289 GLY A O 1
ATOM 2082 N N . ASP A 1 290 ? -4.235 -1.769 -12.362 1.00 69.38 290 ASP A N 1
ATOM 2083 C CA . ASP A 1 290 ? -4.327 -1.682 -13.828 1.00 69.38 290 ASP A CA 1
ATOM 2084 C C . ASP A 1 290 ? -5.103 -0.466 -14.368 1.00 69.38 290 ASP A C 1
ATOM 2086 O O . ASP A 1 290 ? -5.459 -0.406 -15.548 1.00 69.38 290 ASP A O 1
ATOM 2090 N N . ALA A 1 291 ? -5.366 0.533 -13.523 1.00 75.12 291 ALA A N 1
ATOM 2091 C CA . ALA A 1 291 ? -6.204 1.680 -13.869 1.00 75.12 291 ALA A CA 1
ATOM 2092 C C . ALA A 1 291 ? -5.530 3.038 -13.623 1.00 75.12 291 ALA A C 1
ATOM 2094 O O . ALA A 1 291 ? -5.818 3.999 -14.342 1.00 75.12 291 ALA A O 1
ATOM 2095 N N . ALA A 1 292 ? -4.621 3.139 -12.650 1.00 87.88 292 ALA A N 1
ATOM 2096 C CA . ALA A 1 292 ? -3.894 4.377 -12.381 1.00 87.88 292 ALA A CA 1
ATOM 2097 C C . ALA A 1 292 ? -2.969 4.756 -13.547 1.00 87.88 292 ALA A C 1
ATOM 2099 O O . ALA A 1 292 ? -2.327 3.896 -14.154 1.00 87.88 292 ALA A O 1
ATOM 2100 N N . THR A 1 293 ? -2.898 6.054 -13.859 1.00 90.38 293 THR A N 1
ATOM 2101 C CA . THR A 1 293 ? -2.067 6.575 -14.954 1.00 90.38 293 THR A CA 1
ATOM 2102 C C . THR A 1 293 ? -1.130 7.675 -14.469 1.00 90.38 293 THR A C 1
ATOM 2104 O O . THR A 1 293 ? -1.584 8.714 -13.998 1.00 90.38 293 THR A O 1
ATOM 2107 N N . ILE A 1 294 ? 0.173 7.486 -14.666 1.00 94.12 294 ILE A N 1
ATOM 2108 C CA . ILE A 1 294 ? 1.193 8.531 -14.531 1.00 94.12 294 ILE A CA 1
ATOM 2109 C C . ILE A 1 294 ? 1.381 9.194 -15.897 1.00 94.12 294 ILE A C 1
ATOM 2111 O O . ILE A 1 294 ? 1.563 8.525 -16.917 1.00 94.12 294 ILE A O 1
ATOM 2115 N N . SER A 1 295 ? 1.284 10.521 -15.943 1.00 92.56 295 SER A N 1
ATOM 2116 C CA . SER A 1 295 ? 1.275 11.277 -17.199 1.00 92.56 295 SER A CA 1
ATOM 2117 C C . SER A 1 295 ? 2.085 12.570 -17.100 1.00 92.56 295 SER A C 1
ATOM 2119 O O . SER A 1 295 ? 2.813 12.795 -16.136 1.00 92.56 295 SER A O 1
ATOM 2121 N N . GLY A 1 296 ? 2.008 13.415 -18.132 1.00 90.62 296 GLY A N 1
ATOM 2122 C CA . GLY A 1 296 ? 2.679 14.714 -18.130 1.00 90.62 296 GLY A CA 1
ATOM 2123 C C . GLY A 1 296 ? 4.195 14.586 -17.950 1.00 90.62 296 GLY A C 1
ATOM 2124 O O . GLY A 1 296 ? 4.837 13.852 -18.710 1.00 90.62 296 GLY A O 1
ATOM 2125 N N . SER A 1 297 ? 4.759 15.313 -16.980 1.00 89.25 297 SER A N 1
ATOM 2126 C CA . SER A 1 297 ? 6.185 15.265 -16.613 1.00 89.25 297 SER A CA 1
ATOM 2127 C C . SER A 1 297 ? 6.478 14.459 -15.347 1.00 89.25 297 SER A C 1
ATOM 2129 O O . SER A 1 297 ? 7.652 14.333 -14.993 1.00 89.25 297 SER A O 1
ATOM 2131 N N . ALA A 1 298 ? 5.449 13.919 -14.682 1.00 92.06 298 ALA A N 1
ATOM 2132 C CA . ALA A 1 298 ? 5.629 13.160 -13.452 1.00 92.06 298 ALA A CA 1
ATOM 2133 C C . ALA A 1 298 ? 6.510 11.930 -13.661 1.00 92.06 298 ALA A C 1
ATOM 2135 O O . ALA A 1 298 ? 6.496 11.297 -14.718 1.00 92.06 298 ALA A O 1
ATOM 2136 N N . CYS A 1 299 ? 7.270 11.565 -12.640 1.00 93.94 299 CYS A N 1
ATOM 2137 C CA . CYS A 1 299 ? 8.175 10.431 -12.731 1.00 93.94 299 CYS A CA 1
ATOM 2138 C C . CYS A 1 299 ? 8.470 9.839 -11.351 1.00 93.94 299 CYS A C 1
ATOM 2140 O O . CYS A 1 299 ? 8.285 10.487 -10.322 1.00 93.94 299 CYS A O 1
ATOM 2142 N N . ILE A 1 300 ? 8.946 8.598 -11.333 1.00 96.44 300 ILE A N 1
ATOM 2143 C CA . ILE A 1 300 ? 9.282 7.850 -10.124 1.00 96.44 300 ILE A CA 1
ATOM 2144 C C . ILE A 1 300 ? 10.801 7.814 -9.961 1.00 96.44 300 ILE A C 1
ATOM 2146 O O . ILE A 1 300 ? 11.524 7.416 -10.874 1.00 96.44 300 ILE A O 1
ATOM 2150 N N . THR A 1 301 ? 11.293 8.183 -8.781 1.00 95.31 301 THR A N 1
ATOM 2151 C CA . THR A 1 301 ? 12.684 7.948 -8.371 1.00 95.31 301 THR A CA 1
ATOM 2152 C C . THR A 1 301 ? 12.714 6.903 -7.265 1.00 95.31 301 THR A C 1
ATOM 2154 O O . THR A 1 301 ? 12.128 7.109 -6.205 1.00 95.31 301 THR A O 1
ATOM 2157 N N . VAL A 1 302 ? 13.419 5.797 -7.495 1.00 95.50 302 VAL A N 1
ATOM 2158 C CA . VAL A 1 302 ? 13.526 4.674 -6.558 1.00 95.50 302 VAL A CA 1
ATOM 2159 C C . VAL A 1 302 ? 14.919 4.648 -5.946 1.00 95.50 302 VAL A C 1
ATOM 2161 O O . VAL A 1 302 ? 15.918 4.562 -6.660 1.00 95.50 302 VAL A O 1
ATOM 2164 N N . THR A 1 303 ? 14.989 4.713 -4.620 1.00 93.12 303 THR A N 1
ATOM 2165 C CA . THR A 1 303 ? 16.249 4.633 -3.860 1.00 93.12 303 THR A CA 1
ATOM 2166 C C . THR A 1 303 ? 16.252 3.519 -2.819 1.00 93.12 303 THR A C 1
ATOM 2168 O O . THR A 1 303 ? 17.322 3.188 -2.311 1.00 93.12 303 THR A O 1
ATOM 2171 N N . ALA A 1 304 ? 15.097 2.920 -2.517 1.00 91.75 304 ALA A N 1
ATOM 2172 C CA . ALA A 1 304 ? 14.994 1.796 -1.596 1.00 91.75 304 ALA A CA 1
ATOM 2173 C C . ALA A 1 304 ? 15.012 0.444 -2.329 1.00 91.75 304 ALA A C 1
ATOM 2175 O O . ALA A 1 304 ? 14.160 0.213 -3.191 1.00 91.75 304 ALA A O 1
ATOM 2176 N N . PRO A 1 305 ? 15.919 -0.481 -1.962 1.00 91.62 305 PRO A N 1
ATOM 2177 C CA . PRO A 1 305 ? 15.784 -1.884 -2.340 1.00 91.62 305 PRO A CA 1
ATOM 2178 C C . PRO A 1 305 ? 14.457 -2.474 -1.836 1.00 91.62 305 PRO A C 1
ATOM 2180 O O . PRO A 1 305 ? 13.961 -2.077 -0.782 1.00 91.62 305 PRO A O 1
ATOM 2183 N N . GLY A 1 306 ? 13.880 -3.416 -2.582 1.00 90.00 306 GLY A N 1
ATOM 2184 C CA . GLY A 1 306 ? 12.609 -4.077 -2.264 1.00 90.00 306 GLY A CA 1
ATOM 2185 C C . GLY A 1 306 ? 11.349 -3.247 -2.531 1.00 90.00 306 GLY A C 1
ATOM 2186 O O . GLY A 1 306 ? 10.246 -3.735 -2.295 1.00 90.00 306 GLY A O 1
ATOM 2187 N N . ALA A 1 307 ? 11.480 -2.008 -3.016 1.00 95.75 307 ALA A N 1
ATOM 2188 C CA . ALA A 1 307 ? 10.335 -1.229 -3.483 1.00 95.75 307 ALA A CA 1
ATOM 2189 C C . ALA A 1 307 ? 9.717 -1.859 -4.741 1.00 95.75 307 ALA A C 1
ATOM 2191 O O . ALA A 1 307 ? 10.427 -2.461 -5.550 1.00 95.75 307 ALA A O 1
ATOM 2192 N N . SER A 1 308 ? 8.407 -1.697 -4.922 1.00 95.62 308 SER A N 1
ATOM 2193 C CA . SER A 1 308 ? 7.677 -2.285 -6.048 1.00 95.62 308 SER A CA 1
ATOM 2194 C C . SER A 1 308 ? 6.735 -1.285 -6.720 1.00 95.62 308 SER A C 1
ATOM 2196 O O . SER A 1 308 ? 6.172 -0.418 -6.054 1.00 95.62 308 SER A O 1
ATOM 2198 N N . VAL A 1 309 ? 6.548 -1.411 -8.034 1.00 97.94 309 VAL A N 1
ATOM 2199 C CA . VAL A 1 309 ? 5.535 -0.691 -8.822 1.00 97.94 309 VAL A CA 1
ATOM 2200 C C . VAL A 1 309 ? 4.813 -1.712 -9.689 1.00 97.94 309 VAL A C 1
ATOM 2202 O O . VAL A 1 309 ? 5.454 -2.394 -10.490 1.00 97.94 309 VAL A O 1
ATOM 2205 N N . ILE A 1 310 ? 3.500 -1.832 -9.511 1.00 92.69 310 ILE A N 1
ATOM 2206 C CA . ILE A 1 310 ? 2.693 -2.889 -10.122 1.00 92.69 310 ILE A CA 1
ATOM 2207 C C . ILE A 1 310 ? 1.432 -2.293 -10.747 1.00 92.69 310 ILE A C 1
ATOM 2209 O O . ILE A 1 310 ? 0.789 -1.447 -10.130 1.00 92.69 310 ILE A O 1
ATOM 2213 N N . GLY A 1 311 ? 1.065 -2.723 -11.957 1.00 87.44 311 GLY A N 1
ATOM 2214 C CA . GLY A 1 311 ? -0.248 -2.405 -12.535 1.00 87.44 311 GLY A CA 1
ATOM 2215 C C . GLY A 1 311 ? -0.469 -0.920 -12.844 1.00 87.44 311 GLY A C 1
ATOM 2216 O O . GLY A 1 311 ? -1.583 -0.418 -12.701 1.00 87.44 311 GLY A O 1
ATOM 2217 N N . VAL A 1 312 ? 0.589 -0.179 -13.195 1.00 95.50 312 VAL A N 1
ATOM 2218 C CA . VAL A 1 312 ? 0.522 1.268 -13.474 1.00 95.50 312 VAL A CA 1
ATOM 2219 C C . VAL A 1 312 ? 0.669 1.542 -14.969 1.00 95.50 312 VAL A C 1
ATOM 2221 O O . VAL A 1 312 ? 1.581 1.034 -15.627 1.00 95.50 312 VAL A O 1
ATOM 2224 N N . ASN A 1 313 ? -0.196 2.414 -15.489 1.00 93.62 313 ASN A N 1
ATOM 2225 C CA . ASN A 1 313 ? -0.101 2.936 -16.847 1.00 93.62 313 ASN A CA 1
ATOM 2226 C C . ASN A 1 313 ? 0.783 4.193 -16.881 1.00 93.62 313 ASN A C 1
ATOM 2228 O O . ASN A 1 313 ? 0.655 5.084 -16.043 1.00 93.62 313 ASN A O 1
ATOM 2232 N N . PHE A 1 314 ? 1.630 4.316 -17.894 1.00 96.69 314 PHE A N 1
ATOM 2233 C CA . PHE A 1 314 ? 2.476 5.476 -18.147 1.00 96.69 314 PHE A CA 1
ATOM 2234 C C . PHE A 1 314 ? 2.143 6.062 -19.517 1.00 96.69 314 PHE A C 1
ATOM 2236 O O . PHE A 1 314 ? 2.314 5.414 -20.548 1.00 96.69 314 PHE A O 1
ATOM 2243 N N . ASN A 1 315 ? 1.694 7.315 -19.525 1.00 93.25 315 ASN A N 1
ATOM 2244 C CA . ASN A 1 315 ? 1.404 8.097 -20.728 1.00 93.25 315 ASN A CA 1
ATOM 2245 C C . ASN A 1 315 ? 2.009 9.502 -20.594 1.00 93.25 315 ASN A C 1
ATOM 2247 O O . ASN A 1 315 ? 1.334 10.534 -20.663 1.00 93.25 315 ASN A O 1
ATOM 2251 N N . ASN A 1 316 ? 3.303 9.538 -20.289 1.00 92.88 316 ASN A N 1
ATOM 2252 C CA . ASN A 1 316 ? 4.052 10.775 -20.129 1.00 92.88 316 ASN A CA 1
ATOM 2253 C C . ASN A 1 316 ? 4.180 11.529 -21.455 1.00 92.88 316 ASN A C 1
ATOM 2255 O O . ASN A 1 316 ? 4.450 10.947 -22.504 1.00 92.88 316 ASN A O 1
ATOM 2259 N N . SER A 1 317 ? 4.073 12.856 -21.393 1.00 90.88 317 SER A N 1
ATOM 2260 C CA . SER A 1 317 ? 4.431 13.748 -22.504 1.00 90.88 317 SER A CA 1
ATOM 2261 C C . SER A 1 317 ? 5.857 14.292 -22.377 1.00 90.88 317 SER A C 1
ATOM 2263 O O . SER A 1 317 ? 6.395 14.824 -23.351 1.00 90.88 317 SER A O 1
ATOM 2265 N N . ALA A 1 318 ? 6.475 14.158 -21.197 1.00 90.31 318 ALA A N 1
ATOM 2266 C CA . ALA A 1 318 ? 7.863 14.516 -20.937 1.00 90.31 318 ALA A CA 1
ATOM 2267 C C . ALA A 1 318 ? 8.549 13.518 -19.987 1.00 90.31 318 ALA A C 1
ATOM 2269 O O . ALA A 1 318 ? 7.932 13.031 -19.046 1.00 90.31 318 ALA A O 1
ATOM 2270 N N . ILE A 1 319 ? 9.833 13.226 -20.220 1.00 90.12 319 ILE A N 1
ATOM 2271 C CA . ILE A 1 319 ? 10.614 12.247 -19.450 1.00 90.12 319 ILE A CA 1
ATOM 2272 C C . ILE A 1 319 ? 11.997 12.807 -19.097 1.00 90.12 319 ILE A C 1
ATOM 2274 O O . ILE A 1 319 ? 12.718 13.335 -19.951 1.00 90.12 319 ILE A O 1
ATOM 2278 N N . GLY A 1 320 ? 12.388 12.619 -17.833 1.00 81.12 320 GLY A N 1
ATOM 2279 C CA . GLY A 1 320 ? 13.761 12.766 -17.345 1.00 81.12 320 GLY A CA 1
ATOM 2280 C C . GLY A 1 320 ? 14.210 14.183 -16.982 1.00 81.12 320 GLY A C 1
ATOM 2281 O O . GLY A 1 320 ? 15.331 14.357 -16.514 1.00 81.12 320 GLY A O 1
ATOM 2282 N N . ALA A 1 321 ? 13.383 15.216 -17.135 1.00 78.44 321 ALA A N 1
ATOM 2283 C CA . ALA A 1 321 ? 13.765 16.555 -16.670 1.00 78.44 321 ALA A CA 1
ATOM 2284 C C . ALA A 1 321 ? 13.912 16.611 -15.133 1.00 78.44 321 ALA A C 1
ATOM 2286 O O . ALA A 1 321 ? 14.834 17.251 -14.625 1.00 78.44 321 ALA A O 1
ATOM 2287 N N . GLU A 1 322 ? 13.054 15.881 -14.414 1.00 73.31 322 GLU A N 1
ATOM 2288 C CA . GLU A 1 322 ? 12.897 15.984 -12.956 1.00 73.31 322 GLU A CA 1
ATOM 2289 C C . GLU A 1 322 ? 13.507 14.786 -12.189 1.00 73.31 322 GLU A C 1
ATOM 2291 O O . GLU A 1 322 ? 14.141 14.986 -11.156 1.00 73.31 322 GLU A O 1
ATOM 2296 N N . CYS A 1 323 ? 13.434 13.554 -12.718 1.00 72.12 323 CYS A N 1
ATOM 2297 C CA . CYS A 1 323 ? 13.844 12.329 -12.000 1.00 72.12 323 CYS A CA 1
ATOM 2298 C C . CYS A 1 323 ? 15.306 11.906 -12.168 1.00 72.12 323 CYS A C 1
ATOM 2300 O O . CYS A 1 323 ? 15.590 10.866 -12.761 1.00 72.12 323 CYS A O 1
ATOM 2302 N N . SER A 1 324 ? 16.236 12.713 -11.659 1.00 69.69 324 SER A N 1
ATOM 2303 C CA . SER A 1 324 ? 17.526 12.273 -11.091 1.00 69.69 324 SER A CA 1
ATOM 2304 C C . SER A 1 324 ? 18.358 13.504 -10.719 1.00 69.69 324 SER A C 1
ATOM 2306 O O . SER A 1 324 ? 18.231 14.576 -11.320 1.00 69.69 324 SER A O 1
ATOM 2308 N N . THR A 1 325 ? 19.286 13.336 -9.779 1.00 65.19 325 THR A N 1
ATOM 2309 C CA . THR A 1 325 ? 20.355 14.320 -9.544 1.00 65.19 325 THR A CA 1
ATOM 2310 C C . THR A 1 325 ? 21.526 14.162 -10.523 1.00 65.19 325 THR A C 1
ATOM 2312 O O . THR A 1 325 ? 22.312 15.099 -10.684 1.00 65.19 325 THR A O 1
ATOM 2315 N N . GLU A 1 326 ? 21.643 13.029 -11.233 1.00 68.00 326 GLU A N 1
ATOM 2316 C CA . GLU A 1 326 ? 22.682 12.830 -12.245 1.00 68.00 326 GLU A CA 1
ATOM 2317 C C . GLU A 1 326 ? 22.343 13.613 -13.525 1.00 68.00 326 GLU A C 1
ATOM 2319 O O . GLU A 1 326 ? 21.320 13.394 -14.171 1.00 68.00 326 GLU A O 1
ATOM 2324 N N . ASP A 1 327 ? 23.210 14.548 -13.922 1.00 69.19 327 ASP A N 1
ATOM 2325 C CA . ASP A 1 327 ? 23.004 15.413 -15.096 1.00 69.19 327 ASP A CA 1
ATOM 2326 C C . ASP A 1 327 ? 23.698 14.894 -16.375 1.00 69.19 327 ASP A C 1
ATOM 2328 O O . ASP A 1 327 ? 24.230 15.656 -17.192 1.00 69.19 327 ASP A O 1
ATOM 2332 N N . SER A 1 328 ? 23.738 13.570 -16.549 1.00 71.19 328 SER A N 1
ATOM 2333 C CA . SER A 1 328 ? 24.392 12.926 -17.696 1.00 71.19 328 SER A CA 1
ATOM 2334 C C . SER A 1 328 ? 23.396 12.305 -18.676 1.00 71.19 328 SER A C 1
ATOM 2336 O O . SER A 1 328 ? 22.311 11.876 -18.288 1.00 71.19 328 SER A O 1
ATOM 2338 N N . ASP A 1 329 ? 23.776 12.266 -19.957 1.00 69.00 329 ASP A N 1
ATOM 2339 C CA . ASP A 1 329 ? 22.940 11.747 -21.044 1.00 69.00 329 ASP A CA 1
ATOM 2340 C C . ASP A 1 329 ? 22.385 10.346 -20.743 1.00 69.00 329 ASP A C 1
ATOM 2342 O O . ASP A 1 329 ? 23.129 9.403 -20.456 1.00 69.00 329 ASP A O 1
ATOM 2346 N N . GLY A 1 330 ? 21.067 10.216 -20.880 1.00 70.12 330 GLY A N 1
ATOM 2347 C CA . GLY A 1 330 ? 20.310 8.974 -20.809 1.00 70.12 330 GLY A CA 1
ATOM 2348 C C . GLY A 1 330 ? 20.114 8.411 -19.409 1.00 70.12 330 GLY A C 1
ATOM 2349 O O . GLY A 1 330 ? 19.380 7.442 -19.273 1.00 70.12 330 GLY A O 1
ATOM 2350 N N . ARG A 1 331 ? 20.721 8.983 -18.363 1.00 80.50 331 ARG A N 1
ATOM 2351 C CA . ARG A 1 331 ? 20.687 8.409 -17.005 1.00 80.50 331 ARG A CA 1
ATOM 2352 C C . ARG A 1 331 ? 19.451 8.774 -16.188 1.00 80.50 331 ARG A C 1
ATOM 2354 O O . ARG A 1 331 ? 19.553 9.077 -15.005 1.00 80.50 331 ARG A O 1
ATOM 2361 N N . ARG A 1 332 ? 18.306 8.833 -16.860 1.00 86.50 332 ARG A N 1
ATOM 2362 C CA . ARG A 1 332 ? 17.026 9.269 -16.307 1.00 86.50 332 ARG A CA 1
ATOM 2363 C C . ARG A 1 332 ? 15.887 8.587 -17.047 1.00 86.50 332 ARG A C 1
ATOM 2365 O O . ARG A 1 332 ? 16.042 8.246 -18.227 1.00 86.50 332 ARG A O 1
ATOM 2372 N N . GLY A 1 333 ? 14.749 8.450 -16.378 1.00 91.12 333 GLY A N 1
ATOM 2373 C CA . GLY A 1 333 ? 13.537 7.966 -17.014 1.00 91.12 333 GLY A CA 1
ATOM 2374 C C . GLY A 1 333 ? 12.237 8.424 -16.377 1.00 91.12 333 GLY A C 1
ATOM 2375 O O . GLY A 1 333 ? 12.223 9.337 -15.550 1.00 91.12 333 GLY A O 1
ATOM 2376 N N . ALA A 1 334 ? 11.140 7.814 -16.833 1.00 93.94 334 ALA A N 1
ATOM 2377 C CA . ALA A 1 334 ? 9.835 7.912 -16.183 1.00 93.94 334 ALA A CA 1
ATOM 2378 C C . ALA A 1 334 ? 9.865 7.118 -14.871 1.00 93.94 334 ALA A C 1
ATOM 2380 O O . ALA A 1 334 ? 9.249 7.519 -13.891 1.00 93.94 334 ALA A O 1
ATOM 2381 N N . ILE A 1 335 ? 10.675 6.057 -14.841 1.00 96.81 335 ILE A N 1
ATOM 2382 C CA . ILE A 1 335 ? 11.166 5.412 -13.631 1.00 96.81 335 ILE A CA 1
ATOM 2383 C C . ILE A 1 335 ? 12.698 5.470 -13.648 1.00 96.81 335 ILE A C 1
ATOM 2385 O O . ILE A 1 335 ? 13.342 4.989 -14.583 1.00 96.81 335 ILE A O 1
ATOM 2389 N N . THR A 1 336 ? 13.282 6.055 -12.608 1.00 94.19 336 THR A N 1
ATOM 2390 C CA . THR A 1 336 ? 14.728 6.124 -12.374 1.00 94.19 336 THR A CA 1
ATOM 2391 C C . THR A 1 336 ? 15.048 5.317 -11.121 1.00 94.19 336 THR A C 1
ATOM 2393 O O . THR A 1 336 ? 14.686 5.715 -10.016 1.00 94.19 336 THR A O 1
ATOM 2396 N N . ILE A 1 337 ? 15.748 4.197 -11.283 1.00 93.25 337 ILE A N 1
ATOM 2397 C CA . ILE A 1 337 ? 16.232 3.365 -10.179 1.00 93.25 337 ILE A CA 1
ATOM 2398 C C . ILE A 1 337 ? 17.686 3.733 -9.912 1.00 93.25 337 ILE A C 1
ATOM 2400 O O . ILE A 1 337 ? 18.565 3.524 -10.752 1.00 93.25 337 ILE A O 1
ATOM 2404 N N . GLU A 1 338 ? 17.933 4.313 -8.747 1.00 90.81 338 GLU A N 1
ATOM 2405 C CA . GLU A 1 338 ? 19.243 4.821 -8.361 1.00 90.81 338 GLU A CA 1
ATOM 2406 C C . GLU A 1 338 ? 20.128 3.715 -7.759 1.00 90.81 338 GLU A C 1
ATOM 2408 O O . GLU A 1 338 ? 19.654 2.681 -7.295 1.00 90.81 338 GLU A O 1
ATOM 2413 N N . GLU A 1 339 ? 21.439 3.965 -7.712 1.00 88.50 339 GLU A N 1
ATOM 2414 C CA . GLU A 1 339 ? 22.463 3.035 -7.189 1.00 88.50 339 GLU A CA 1
ATOM 2415 C C . GLU A 1 339 ? 22.220 2.605 -5.725 1.00 88.50 339 GLU A C 1
ATOM 2417 O O . GLU A 1 339 ? 22.710 1.575 -5.274 1.00 88.50 339 GLU A O 1
ATOM 2422 N N . ALA A 1 340 ? 21.450 3.389 -4.963 1.00 87.94 340 ALA A N 1
ATOM 2423 C CA . ALA A 1 340 ? 21.061 3.044 -3.595 1.00 87.94 340 ALA A CA 1
ATOM 2424 C C . ALA A 1 340 ? 20.147 1.801 -3.520 1.00 87.94 340 ALA A C 1
ATOM 2426 O O . ALA A 1 340 ? 20.103 1.144 -2.482 1.00 87.94 340 ALA A O 1
ATOM 2427 N N . ALA A 1 341 ? 19.476 1.441 -4.618 1.00 89.25 341 ALA A N 1
ATOM 2428 C CA . ALA A 1 341 ? 18.571 0.299 -4.715 1.00 89.25 341 ALA A CA 1
ATOM 2429 C C . ALA A 1 341 ? 19.267 -0.993 -5.220 1.00 89.25 341 ALA A C 1
ATOM 2431 O O . ALA A 1 341 ? 18.696 -1.751 -6.001 1.00 89.25 341 ALA A O 1
ATOM 2432 N N . SER A 1 342 ? 20.515 -1.249 -4.808 1.00 88.94 342 SER A N 1
ATOM 2433 C CA . SER A 1 342 ? 21.336 -2.392 -5.267 1.00 88.94 342 SER A CA 1
ATOM 2434 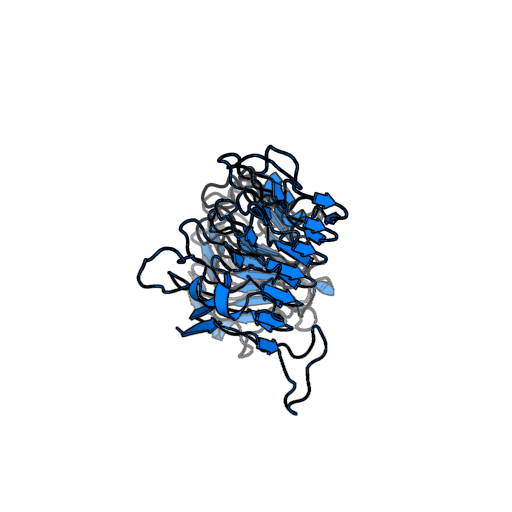C C . SER A 1 342 ? 21.452 -3.537 -4.241 1.00 88.94 342 SER A C 1
ATOM 2436 O O . SER A 1 342 ? 22.557 -4.006 -3.958 1.00 88.94 342 SER A O 1
ATOM 2438 N N . ASP A 1 343 ? 20.336 -4.023 -3.680 1.00 85.56 343 ASP A N 1
ATOM 2439 C CA . ASP A 1 343 ? 20.318 -5.277 -2.896 1.00 85.56 343 ASP A CA 1
ATOM 2440 C C . ASP A 1 343 ? 19.924 -6.457 -3.797 1.00 85.56 343 ASP A C 1
ATOM 2442 O O . ASP A 1 343 ? 18.858 -6.456 -4.403 1.00 85.56 343 ASP A O 1
ATOM 2446 N N . GLU A 1 344 ? 20.801 -7.455 -3.955 1.00 77.81 344 GLU A N 1
ATOM 2447 C CA . GLU A 1 344 ? 20.525 -8.635 -4.798 1.00 77.81 344 GLU A CA 1
ATOM 2448 C C . GLU A 1 344 ? 19.395 -9.512 -4.233 1.00 77.81 344 GLU A C 1
ATOM 2450 O O . GLU A 1 344 ? 18.733 -10.212 -4.996 1.00 77.81 344 GLU A O 1
ATOM 2455 N N . ASN A 1 345 ? 19.159 -9.480 -2.916 1.00 84.88 345 ASN A N 1
ATOM 2456 C CA . ASN A 1 345 ? 18.109 -10.269 -2.263 1.00 84.88 345 ASN A CA 1
ATOM 2457 C C . ASN A 1 345 ? 16.771 -9.521 -2.181 1.00 84.88 345 ASN A C 1
ATOM 2459 O O . ASN A 1 345 ? 15.757 -10.125 -1.837 1.00 84.88 345 ASN A O 1
ATOM 2463 N N . ALA A 1 346 ? 16.774 -8.223 -2.484 1.00 89.44 346 ALA A N 1
ATOM 2464 C CA . ALA A 1 346 ? 15.602 -7.360 -2.492 1.00 89.44 346 ALA A CA 1
ATOM 2465 C C . ALA A 1 346 ? 15.666 -6.402 -3.699 1.00 89.44 346 ALA A C 1
ATOM 2467 O O . ALA A 1 346 ? 15.832 -5.191 -3.523 1.00 89.44 346 ALA A O 1
ATOM 2468 N N . PRO A 1 347 ? 15.584 -6.924 -4.938 1.00 92.19 347 PRO A N 1
ATOM 2469 C CA . PRO A 1 347 ? 15.557 -6.081 -6.128 1.00 92.19 347 PRO A CA 1
ATOM 2470 C C . PRO A 1 347 ? 14.285 -5.230 -6.151 1.00 92.19 347 PRO A C 1
ATOM 2472 O O . PRO A 1 347 ? 13.272 -5.585 -5.546 1.00 92.19 347 PRO A O 1
ATOM 2475 N N . VAL A 1 348 ? 14.325 -4.116 -6.879 1.00 96.69 348 VAL A N 1
ATOM 2476 C CA . VAL A 1 348 ? 13.110 -3.357 -7.198 1.00 96.69 348 VAL A CA 1
ATOM 2477 C C . VAL A 1 348 ? 12.239 -4.195 -8.131 1.00 96.69 348 VAL A C 1
ATOM 2479 O O . VAL A 1 348 ? 12.746 -4.721 -9.122 1.00 96.69 348 VAL A O 1
ATOM 2482 N N . ILE A 1 349 ? 10.945 -4.314 -7.841 1.00 97.50 349 ILE A N 1
ATOM 2483 C CA . ILE A 1 349 ? 10.008 -5.065 -8.686 1.00 97.50 349 ILE A CA 1
ATOM 2484 C C . ILE A 1 349 ? 9.182 -4.092 -9.524 1.00 97.50 349 ILE A C 1
ATOM 2486 O O . ILE A 1 349 ? 8.513 -3.212 -8.992 1.00 97.50 349 ILE A O 1
ATOM 2490 N N . LEU A 1 350 ? 9.226 -4.251 -10.840 1.00 98.62 350 LEU A N 1
ATOM 2491 C CA . LEU A 1 350 ? 8.377 -3.551 -11.794 1.00 98.62 350 LEU A CA 1
ATOM 2492 C C . LEU A 1 350 ? 7.562 -4.613 -12.533 1.00 98.62 350 LEU A C 1
ATOM 2494 O O . LEU A 1 350 ? 8.140 -5.393 -13.287 1.00 98.62 350 LEU A O 1
ATOM 2498 N N . ASP A 1 351 ? 6.254 -4.682 -12.306 1.00 97.31 351 ASP A N 1
ATOM 2499 C CA . ASP A 1 351 ? 5.430 -5.763 -12.859 1.00 97.31 351 ASP A CA 1
ATOM 2500 C C . ASP A 1 351 ? 4.113 -5.253 -13.440 1.00 97.31 351 ASP A C 1
ATOM 2502 O O . ASP A 1 351 ? 3.511 -4.320 -12.911 1.00 97.31 351 ASP A O 1
ATOM 2506 N N . ASN A 1 352 ? 3.654 -5.872 -14.528 1.00 92.50 352 ASN A N 1
ATOM 2507 C CA . ASN A 1 352 ? 2.380 -5.532 -15.168 1.00 92.50 352 ASN A CA 1
ATOM 2508 C C . ASN A 1 352 ? 2.237 -4.025 -15.476 1.00 92.50 352 ASN A C 1
ATOM 2510 O O . ASN A 1 352 ? 1.215 -3.406 -15.186 1.00 92.50 352 ASN A O 1
ATOM 2514 N N . LEU A 1 353 ? 3.297 -3.397 -15.991 1.00 98.12 353 LEU A N 1
ATOM 2515 C CA . LEU A 1 353 ? 3.295 -1.975 -16.336 1.00 98.12 353 LEU A CA 1
ATOM 2516 C C . LEU A 1 353 ? 2.969 -1.773 -17.814 1.00 98.12 353 LEU A C 1
ATOM 2518 O O . LEU A 1 353 ? 3.424 -2.536 -18.663 1.00 98.12 353 LEU A O 1
ATOM 2522 N N . TYR A 1 354 ? 2.256 -0.698 -18.139 1.00 95.94 354 TYR A N 1
ATOM 2523 C CA . TYR A 1 354 ? 1.925 -0.358 -19.523 1.00 95.94 354 TYR A CA 1
ATOM 2524 C C . TYR A 1 354 ? 2.457 1.029 -19.880 1.00 95.94 354 TYR A C 1
ATOM 2526 O O . TYR A 1 354 ? 1.983 2.039 -19.367 1.00 95.94 354 TYR A O 1
ATOM 2534 N N . PHE A 1 355 ? 3.432 1.093 -20.780 1.00 97.06 355 PHE A N 1
ATOM 2535 C CA . PHE A 1 355 ? 4.058 2.324 -21.250 1.00 97.06 355 PHE A CA 1
ATOM 2536 C C . PHE A 1 355 ? 3.597 2.648 -22.672 1.00 97.06 355 PHE A C 1
ATOM 2538 O O . PHE A 1 355 ? 3.922 1.925 -23.616 1.00 97.06 355 PHE A O 1
ATOM 2545 N N . ASP A 1 356 ? 2.901 3.772 -22.847 1.00 93.56 356 ASP A N 1
ATOM 2546 C CA . ASP A 1 356 ? 2.523 4.300 -24.159 1.00 93.56 356 ASP A CA 1
ATOM 2547 C C . ASP A 1 356 ? 3.308 5.573 -24.486 1.00 93.56 356 ASP A C 1
ATOM 2549 O O . ASP A 1 356 ? 3.111 6.634 -23.891 1.00 93.56 356 ASP A O 1
ATOM 2553 N N . SER A 1 357 ? 4.179 5.495 -25.494 1.00 91.19 357 SER A N 1
ATOM 2554 C CA . SER A 1 357 ? 4.968 6.646 -25.942 1.00 91.19 357 SER A CA 1
ATOM 2555 C C . SER A 1 357 ? 4.340 7.478 -27.051 1.00 91.19 357 SER A C 1
ATOM 2557 O O . SER A 1 357 ? 5.011 8.333 -27.644 1.00 91.19 357 SER A O 1
ATOM 2559 N N . SER A 1 358 ? 3.053 7.284 -27.333 1.00 90.06 358 SER A N 1
ATOM 2560 C CA . SER A 1 358 ? 2.316 8.068 -28.322 1.00 90.06 358 SER A CA 1
ATOM 2561 C C . SER A 1 358 ? 2.414 9.581 -28.059 1.00 90.06 358 SER A C 1
ATOM 2563 O O . SER A 1 358 ? 2.629 10.350 -29.007 1.00 90.06 358 SER A O 1
ATOM 2565 N N . ALA A 1 359 ? 2.389 10.000 -26.789 1.00 89.44 359 ALA A N 1
ATOM 2566 C CA . ALA A 1 359 ? 2.442 11.398 -26.356 1.00 89.44 359 ALA A CA 1
ATOM 2567 C C . ALA A 1 359 ? 3.848 12.037 -26.352 1.00 89.44 359 ALA A C 1
ATOM 2569 O O . ALA A 1 359 ? 3.959 13.265 -26.356 1.00 89.44 359 ALA A O 1
ATOM 2570 N N . ILE A 1 360 ? 4.930 11.249 -26.388 1.00 88.44 360 ILE A N 1
ATOM 2571 C CA . ILE A 1 360 ? 6.303 11.773 -26.304 1.00 88.44 360 ILE A CA 1
ATOM 2572 C C . ILE A 1 360 ? 6.728 12.468 -27.601 1.00 88.44 360 ILE A C 1
ATOM 2574 O O . ILE A 1 360 ? 6.524 11.963 -28.707 1.00 88.44 360 ILE A O 1
ATOM 2578 N N . THR A 1 361 ? 7.392 13.615 -27.469 1.00 87.12 361 THR A N 1
ATOM 2579 C CA . THR A 1 361 ? 8.007 14.361 -28.579 1.00 87.12 361 THR A CA 1
ATOM 2580 C C . THR A 1 361 ? 9.503 14.571 -28.331 1.00 87.12 361 THR A C 1
ATOM 2582 O O . THR A 1 361 ? 9.998 14.267 -27.248 1.00 87.12 361 THR A O 1
ATOM 2585 N N . GLU A 1 362 ? 10.238 15.089 -29.323 1.00 84.44 362 GLU A N 1
ATOM 2586 C CA . GLU A 1 362 ? 11.669 15.401 -29.165 1.00 84.44 362 GLU A CA 1
ATOM 2587 C C . GLU A 1 362 ? 11.913 16.393 -28.015 1.00 84.44 362 GLU A C 1
ATOM 2589 O O . GLU A 1 362 ? 12.789 16.156 -27.188 1.00 84.44 362 GLU A O 1
ATOM 2594 N N . ASP A 1 363 ? 11.075 17.429 -27.900 1.00 85.44 363 ASP A N 1
ATOM 2595 C CA . ASP A 1 363 ? 11.151 18.428 -26.824 1.00 85.44 363 ASP A CA 1
ATOM 2596 C C . ASP A 1 363 ? 10.778 17.850 -25.446 1.00 85.44 363 ASP A C 1
ATOM 2598 O O . ASP A 1 363 ? 11.205 18.368 -24.414 1.00 85.44 363 ASP A O 1
ATOM 2602 N N . GLY A 1 364 ? 10.003 16.762 -25.421 1.00 84.19 364 GLY A N 1
ATOM 2603 C CA . GLY A 1 364 ? 9.625 16.049 -24.200 1.00 84.19 364 GLY A CA 1
ATOM 2604 C C . GLY A 1 364 ? 10.719 15.129 -23.649 1.00 84.19 364 GLY A C 1
ATOM 2605 O O . GLY A 1 364 ? 10.619 14.684 -22.509 1.00 84.19 364 GLY A O 1
ATOM 2606 N N . LEU A 1 365 ? 11.776 14.829 -24.411 1.00 86.25 365 LEU A N 1
ATOM 2607 C CA . LEU A 1 365 ? 12.845 13.928 -23.970 1.00 86.25 365 LEU A CA 1
ATOM 2608 C C . LEU A 1 365 ? 14.068 14.692 -23.481 1.00 86.25 365 LEU A C 1
ATOM 2610 O O . LEU A 1 365 ? 14.899 15.162 -24.261 1.00 86.25 365 LEU A O 1
ATOM 2614 N N . TYR A 1 366 ? 14.259 14.719 -22.166 1.00 83.75 366 TYR A N 1
ATOM 2615 C CA . TYR A 1 366 ? 15.461 15.302 -21.593 1.00 83.75 366 TYR A CA 1
ATOM 2616 C C . TYR A 1 366 ? 16.682 14.414 -21.870 1.00 83.75 366 TYR A C 1
ATOM 2618 O O . TYR A 1 366 ? 16.704 13.249 -21.483 1.00 83.75 366 TYR A O 1
ATOM 2626 N N . LYS A 1 367 ? 17.711 14.940 -22.546 1.00 81.81 367 LYS A N 1
ATOM 2627 C CA . LYS A 1 367 ? 19.029 14.295 -22.742 1.00 81.81 367 LYS A CA 1
ATOM 2628 C C . LYS A 1 367 ? 18.988 12.782 -23.055 1.00 81.81 367 LYS A C 1
ATOM 2630 O O . LYS A 1 367 ? 19.766 12.028 -22.480 1.00 81.81 367 LYS A O 1
ATOM 2635 N N . LYS A 1 368 ? 18.135 12.328 -23.988 1.00 84.25 368 LYS A N 1
ATOM 2636 C CA . LYS A 1 368 ? 18.016 10.903 -24.405 1.00 84.25 368 LYS A CA 1
ATOM 2637 C C . LYS A 1 368 ? 17.508 9.958 -23.302 1.00 84.25 368 LYS A C 1
ATOM 2639 O O . LYS A 1 368 ? 17.939 8.806 -23.232 1.00 84.25 368 LYS A O 1
ATOM 2644 N N . SER A 1 369 ? 16.653 10.460 -22.415 1.00 87.19 369 SER A N 1
ATOM 2645 C CA . SER A 1 369 ? 16.050 9.658 -21.345 1.00 87.19 369 SER A CA 1
ATOM 2646 C C . SER A 1 369 ? 15.314 8.429 -21.885 1.00 87.19 369 SER A C 1
ATOM 2648 O O . SER A 1 369 ? 14.807 8.428 -23.010 1.00 87.19 369 SER A O 1
ATOM 2650 N N . SER A 1 370 ? 15.283 7.379 -21.068 1.00 91.75 370 SER A N 1
ATOM 2651 C CA . SER A 1 370 ? 14.586 6.118 -21.365 1.00 91.75 370 SER A CA 1
ATOM 2652 C C . SER A 1 370 ? 13.296 6.039 -20.548 1.00 91.75 370 SER A C 1
ATOM 2654 O O . SER A 1 370 ? 13.109 6.845 -19.647 1.00 91.75 370 SER A O 1
ATOM 2656 N N . TRP A 1 371 ? 12.390 5.105 -20.822 1.00 95.06 371 TRP A N 1
ATOM 2657 C CA . TRP A 1 371 ? 11.211 4.928 -19.960 1.00 95.06 371 TRP A CA 1
ATOM 2658 C C . TRP A 1 371 ? 11.604 4.435 -18.570 1.00 95.06 371 TRP A C 1
ATOM 2660 O O . TRP A 1 371 ? 11.242 5.048 -17.568 1.00 95.06 371 TRP A O 1
ATOM 2670 N N . VAL A 1 372 ? 12.446 3.408 -18.524 1.00 96.00 372 VAL A N 1
ATOM 2671 C CA . VAL A 1 372 ? 13.067 2.896 -17.309 1.00 96.00 372 VAL A CA 1
ATOM 2672 C C . VAL A 1 372 ? 14.576 3.064 -17.422 1.00 96.00 372 VAL A C 1
ATOM 2674 O O . VAL A 1 372 ? 15.218 2.579 -18.357 1.00 96.00 372 VAL A O 1
ATOM 2677 N N . TYR A 1 373 ? 15.156 3.755 -16.452 1.00 93.12 373 TYR A N 1
ATOM 2678 C CA . TYR A 1 373 ? 16.594 3.806 -16.245 1.00 93.12 373 TYR A CA 1
ATOM 2679 C C . TYR A 1 373 ? 16.938 3.078 -14.951 1.00 93.12 373 TYR A C 1
ATOM 2681 O O . TYR A 1 373 ? 16.312 3.337 -13.925 1.00 93.12 373 TYR A O 1
ATOM 2689 N N . SER A 1 374 ? 17.962 2.221 -14.979 1.00 91.38 374 SER A N 1
ATOM 2690 C CA . SER A 1 374 ? 18.450 1.564 -13.768 1.00 91.38 374 SER A CA 1
ATOM 2691 C C . SER A 1 374 ? 19.962 1.641 -13.598 1.00 91.38 374 SER A C 1
ATOM 2693 O O . SER A 1 374 ? 20.732 1.169 -14.440 1.00 91.38 374 SER A O 1
ATOM 2695 N N . ALA A 1 375 ? 20.375 2.178 -12.454 1.00 88.12 375 ALA A N 1
ATOM 2696 C CA . ALA A 1 375 ? 21.665 1.925 -11.825 1.00 88.12 375 ALA A CA 1
ATOM 2697 C C . ALA A 1 375 ? 21.564 0.916 -10.659 1.00 88.12 375 ALA A C 1
ATOM 2699 O O . ALA A 1 375 ? 22.596 0.447 -10.196 1.00 88.12 375 ALA A O 1
ATOM 2700 N N . GLY A 1 376 ? 20.357 0.576 -10.197 1.00 88.75 376 GLY A N 1
ATOM 2701 C CA . GLY A 1 376 ? 20.121 -0.415 -9.142 1.00 88.75 376 GLY A CA 1
ATOM 2702 C C . GLY A 1 376 ? 19.779 -1.816 -9.662 1.00 88.75 376 GLY A C 1
ATOM 2703 O O . GLY A 1 376 ? 19.818 -2.084 -10.870 1.00 88.75 376 GLY A O 1
ATOM 2704 N N . HIS A 1 377 ? 19.405 -2.711 -8.746 1.00 90.56 377 HIS A N 1
ATOM 2705 C CA . HIS A 1 377 ? 18.888 -4.039 -9.084 1.00 90.56 377 HIS A CA 1
ATOM 2706 C C . HIS A 1 377 ? 17.384 -3.967 -9.343 1.00 90.56 377 HIS A C 1
ATOM 2708 O O . HIS A 1 377 ? 16.644 -3.349 -8.577 1.00 90.56 377 HIS A O 1
ATOM 2714 N N . VAL A 1 378 ? 16.929 -4.598 -10.425 1.00 94.06 378 VAL A N 1
ATOM 2715 C CA . VAL A 1 378 ? 15.535 -4.509 -10.865 1.00 94.06 378 VAL A CA 1
ATOM 2716 C C . VAL A 1 378 ? 15.081 -5.774 -11.571 1.00 94.06 378 VAL A C 1
ATOM 2718 O O . VAL A 1 378 ? 15.786 -6.313 -12.424 1.00 94.06 378 VAL A O 1
ATOM 2721 N N . HIS A 1 379 ? 13.875 -6.216 -11.246 1.00 95.69 379 HIS A N 1
ATOM 2722 C CA . HIS A 1 379 ? 13.131 -7.200 -12.014 1.00 95.69 379 HIS A CA 1
ATOM 2723 C C . HIS A 1 379 ? 11.989 -6.474 -12.722 1.00 95.69 379 HIS A C 1
ATOM 2725 O O . HIS A 1 379 ? 11.097 -5.954 -12.061 1.00 95.69 379 HIS A O 1
ATOM 2731 N N . LEU A 1 380 ? 12.052 -6.403 -14.051 1.00 98.00 380 LEU A N 1
ATOM 2732 C CA . LEU A 1 380 ? 10.985 -5.872 -14.895 1.00 98.00 380 LEU A CA 1
ATOM 2733 C C . LEU A 1 380 ? 10.299 -7.037 -15.598 1.00 98.00 380 LEU A C 1
ATOM 2735 O O . LEU A 1 380 ? 10.929 -7.709 -16.425 1.00 98.00 380 LEU A O 1
ATOM 2739 N N . SER A 1 381 ? 9.032 -7.266 -15.275 1.00 96.56 381 SER A N 1
ATOM 2740 C CA . SER A 1 381 ? 8.274 -8.387 -15.812 1.00 96.56 381 SER A CA 1
ATOM 2741 C C . SER A 1 381 ? 6.885 -8.021 -16.307 1.00 96.56 381 SER A C 1
ATOM 2743 O O . SER A 1 381 ? 6.300 -7.017 -15.900 1.00 96.56 381 SER A O 1
ATOM 2745 N N . ASN A 1 382 ? 6.375 -8.852 -17.220 1.00 93.31 382 ASN A N 1
ATOM 2746 C CA . ASN A 1 382 ? 4.990 -8.833 -17.700 1.00 93.31 382 ASN A CA 1
ATOM 2747 C C . ASN A 1 382 ? 4.499 -7.446 -18.150 1.00 93.31 382 ASN A C 1
ATOM 2749 O O . ASN A 1 382 ? 3.326 -7.130 -17.997 1.00 93.31 382 ASN A O 1
ATOM 2753 N N . SER A 1 383 ? 5.401 -6.600 -18.649 1.00 97.88 383 SER A N 1
ATOM 2754 C CA . SER A 1 383 ? 5.109 -5.203 -18.964 1.00 97.88 383 SER A CA 1
ATOM 2755 C C . SER A 1 383 ? 5.101 -4.957 -20.470 1.00 97.88 383 SER A C 1
ATOM 2757 O O . SER A 1 383 ? 5.843 -5.583 -21.230 1.00 97.88 383 SER A O 1
ATOM 2759 N N . ASP A 1 384 ? 4.293 -3.998 -20.901 1.00 96.62 384 ASP A N 1
ATOM 2760 C CA . ASP A 1 384 ? 4.114 -3.618 -22.295 1.00 96.62 384 ASP A CA 1
ATOM 2761 C C . ASP A 1 384 ? 4.715 -2.235 -22.559 1.00 96.62 384 ASP A C 1
ATOM 2763 O O . ASP A 1 384 ? 4.402 -1.259 -21.884 1.00 96.62 384 ASP A O 1
ATOM 2767 N N . PHE A 1 385 ? 5.541 -2.128 -23.595 1.00 97.81 385 PHE A N 1
ATOM 2768 C CA . PHE A 1 385 ? 6.023 -0.863 -24.139 1.00 97.81 385 PHE A CA 1
ATOM 2769 C C . PHE A 1 385 ? 5.528 -0.734 -25.571 1.00 97.81 385 PHE A C 1
ATOM 2771 O O . PHE A 1 385 ? 5.978 -1.459 -26.464 1.00 97.81 385 PHE A O 1
ATOM 2778 N N . VAL A 1 386 ? 4.610 0.197 -25.805 1.00 94.44 386 VAL A N 1
ATOM 2779 C CA . VAL A 1 386 ? 3.958 0.371 -27.102 1.00 94.44 386 VAL A CA 1
ATOM 2780 C C . VAL A 1 386 ? 4.228 1.743 -27.696 1.00 94.44 386 VAL A C 1
ATOM 2782 O O . VAL A 1 386 ? 4.536 2.713 -27.003 1.00 94.44 386 VAL A O 1
ATOM 2785 N N . ASN A 1 387 ? 4.082 1.823 -29.020 1.00 90.44 387 ASN A N 1
ATOM 2786 C CA . ASN A 1 387 ? 4.239 3.053 -29.794 1.00 90.44 387 ASN A CA 1
ATOM 2787 C C . ASN A 1 387 ? 5.612 3.721 -29.627 1.00 90.44 387 ASN A C 1
ATOM 2789 O O . ASN A 1 387 ? 5.711 4.945 -29.795 1.00 90.44 387 ASN A O 1
ATOM 2793 N N . LEU A 1 388 ? 6.658 2.944 -29.298 1.00 90.69 388 LEU A N 1
ATOM 2794 C CA . LEU A 1 388 ? 8.029 3.448 -29.188 1.00 90.69 388 LEU A CA 1
ATOM 2795 C C . LEU A 1 388 ? 8.423 4.157 -30.486 1.00 90.69 388 LEU A C 1
ATOM 2797 O O . LEU A 1 388 ? 8.027 3.758 -31.586 1.00 90.69 388 LEU A O 1
ATOM 2801 N N . LYS A 1 389 ? 9.201 5.232 -30.352 1.00 87.81 389 LYS A N 1
ATOM 2802 C CA . LYS A 1 389 ? 9.573 6.104 -31.472 1.00 87.81 389 LYS A CA 1
ATOM 2803 C C . LYS A 1 389 ? 11.055 5.962 -31.801 1.00 87.81 389 LYS A C 1
ATOM 2805 O O . LYS A 1 389 ? 11.906 5.966 -30.915 1.00 87.81 389 LYS A O 1
ATOM 2810 N N . SER A 1 390 ? 11.369 5.853 -33.088 1.00 89.88 390 SER A N 1
ATOM 2811 C CA . SER A 1 390 ? 12.737 5.746 -33.615 1.00 89.88 390 SER A CA 1
ATOM 2812 C C . SER A 1 390 ? 13.208 7.017 -34.322 1.00 89.88 390 SER A C 1
ATOM 2814 O O . SER A 1 390 ? 14.381 7.141 -34.667 1.00 89.88 390 SER A O 1
ATOM 2816 N N . ASN A 1 391 ? 12.326 7.991 -34.544 1.00 88.12 391 ASN A N 1
ATOM 2817 C CA . ASN A 1 391 ? 12.656 9.333 -35.020 1.00 88.12 391 ASN A CA 1
ATOM 2818 C C . ASN A 1 391 ? 13.282 10.219 -33.924 1.00 88.12 391 ASN A C 1
ATOM 2820 O O . ASN A 1 391 ? 13.941 11.214 -34.237 1.00 88.12 391 ASN A O 1
ATOM 2824 N N . ILE A 1 392 ? 13.151 9.800 -32.664 1.00 88.19 392 ILE A N 1
ATOM 2825 C CA . ILE A 1 392 ? 13.773 10.344 -31.452 1.00 88.19 392 ILE A CA 1
ATOM 2826 C C . ILE A 1 392 ? 14.469 9.205 -30.696 1.00 88.19 392 ILE A C 1
ATOM 2828 O O . ILE A 1 392 ? 14.080 8.048 -30.817 1.00 88.19 392 ILE A O 1
ATOM 2832 N N . GLN A 1 393 ? 15.518 9.510 -29.929 1.00 83.94 393 GLN A N 1
ATOM 2833 C CA . GLN A 1 393 ? 16.247 8.504 -29.149 1.00 83.94 393 GLN A CA 1
ATOM 2834 C C . GLN A 1 393 ? 15.501 8.197 -27.836 1.00 83.94 393 GLN A C 1
ATOM 2836 O O . GLN A 1 393 ? 15.824 8.772 -26.798 1.00 83.94 393 GLN A O 1
ATOM 2841 N N . ASN A 1 394 ? 14.494 7.320 -27.902 1.00 82.75 394 ASN A N 1
ATOM 2842 C CA . ASN A 1 394 ? 13.621 6.935 -26.786 1.00 82.75 394 ASN A CA 1
ATOM 2843 C C . ASN A 1 394 ? 13.717 5.428 -26.516 1.00 82.75 394 ASN A C 1
ATOM 2845 O O . ASN A 1 394 ? 13.018 4.640 -27.144 1.00 82.75 394 ASN A O 1
ATOM 2849 N N . ASN A 1 395 ? 14.608 5.023 -25.609 1.00 91.38 395 ASN A N 1
ATOM 2850 C CA . ASN A 1 395 ? 14.730 3.606 -25.254 1.00 91.38 395 ASN A CA 1
ATOM 2851 C C . ASN A 1 395 ? 13.658 3.213 -24.229 1.00 91.38 395 ASN A C 1
ATOM 2853 O O . ASN A 1 395 ? 13.258 4.049 -23.416 1.00 91.38 395 ASN A O 1
ATOM 2857 N N . ALA A 1 396 ? 13.242 1.946 -24.214 1.00 95.38 396 ALA A N 1
ATOM 2858 C CA . ALA A 1 396 ? 12.360 1.452 -23.156 1.00 95.38 396 ALA A CA 1
ATOM 2859 C C . ALA A 1 396 ? 13.135 1.244 -21.847 1.00 95.38 396 ALA A C 1
ATOM 2861 O O . ALA A 1 396 ? 12.813 1.870 -20.843 1.00 95.38 396 ALA A O 1
ATOM 2862 N N . PHE A 1 397 ? 14.217 0.469 -21.870 1.00 95.50 397 PHE A N 1
ATOM 2863 C CA . PHE A 1 397 ? 15.065 0.212 -20.708 1.00 95.50 397 PHE A CA 1
ATOM 2864 C C . PHE A 1 397 ? 16.519 0.604 -20.977 1.00 95.50 397 PHE A C 1
ATOM 2866 O O . PHE A 1 397 ? 17.063 0.303 -22.044 1.00 95.50 397 PHE A O 1
ATOM 2873 N N . TYR A 1 398 ? 17.183 1.227 -20.001 1.00 91.94 398 TYR A N 1
ATOM 2874 C CA . TYR A 1 398 ? 18.611 1.529 -20.075 1.00 91.94 398 TYR A CA 1
ATOM 2875 C C . TYR A 1 398 ? 19.352 1.306 -18.755 1.00 91.94 398 TYR A C 1
ATOM 2877 O O . TYR A 1 398 ? 18.942 1.806 -17.709 1.00 91.94 398 TYR A O 1
ATOM 2885 N N . THR A 1 399 ? 20.510 0.641 -18.825 1.00 89.06 399 THR A N 1
ATOM 2886 C CA . THR A 1 399 ? 21.449 0.531 -17.699 1.00 89.06 399 THR A CA 1
ATOM 2887 C C . THR A 1 399 ? 22.914 0.749 -18.117 1.00 89.06 399 THR A C 1
ATOM 2889 O O . THR A 1 399 ? 23.404 0.113 -19.059 1.00 89.06 399 THR A O 1
ATOM 2892 N N . PRO A 1 400 ? 23.662 1.634 -17.428 1.00 80.69 400 PRO A N 1
ATOM 2893 C CA . PRO A 1 400 ? 25.086 1.812 -17.637 1.00 80.69 400 PRO A CA 1
ATOM 2894 C C . PRO A 1 400 ? 25.858 0.867 -16.710 1.00 80.69 400 PRO A C 1
ATOM 2896 O O . PRO A 1 400 ? 26.075 1.173 -15.543 1.00 80.69 400 PRO A O 1
ATOM 2899 N N . CYS A 1 401 ? 26.344 -0.266 -17.212 1.00 76.19 401 CYS A N 1
ATOM 2900 C CA . CYS A 1 401 ? 27.128 -1.238 -16.426 1.00 76.19 401 CYS A CA 1
ATOM 2901 C C . CYS A 1 401 ? 28.546 -0.775 -16.011 1.00 76.19 401 CYS A C 1
ATOM 2903 O O . CYS A 1 401 ? 29.492 -1.559 -15.910 1.00 76.19 401 CYS A O 1
ATOM 2905 N N . ASN A 1 402 ? 28.782 0.525 -15.865 1.00 69.50 402 ASN A N 1
ATOM 2906 C CA . ASN A 1 402 ? 30.120 1.058 -15.619 1.00 69.50 402 ASN A CA 1
ATOM 2907 C C . ASN A 1 402 ? 30.507 1.067 -14.128 1.00 69.50 402 ASN A C 1
ATOM 2909 O O . ASN A 1 402 ? 31.702 1.016 -13.820 1.00 69.50 402 ASN A O 1
ATOM 2913 N N . LYS A 1 403 ? 29.537 1.084 -13.205 1.00 66.81 403 LYS A N 1
ATOM 2914 C CA . LYS A 1 403 ? 29.762 1.080 -11.747 1.00 66.81 403 LYS A CA 1
ATOM 2915 C C . LYS A 1 403 ? 29.574 -0.309 -11.143 1.00 66.81 403 LYS A C 1
ATOM 2917 O O . LYS A 1 403 ? 28.853 -1.116 -11.706 1.00 66.81 403 LYS A O 1
ATOM 2922 N N . ALA A 1 404 ? 30.245 -0.581 -10.019 1.00 61.38 404 ALA A N 1
ATOM 2923 C CA . ALA A 1 404 ? 30.244 -1.887 -9.349 1.00 61.38 404 ALA A CA 1
ATOM 2924 C C . ALA A 1 404 ? 28.864 -2.307 -8.812 1.00 61.38 404 ALA A C 1
ATOM 2926 O O . ALA A 1 404 ? 28.533 -3.481 -8.903 1.00 61.38 404 ALA A O 1
ATOM 2927 N N . ALA A 1 405 ? 28.068 -1.355 -8.323 1.00 57.81 405 ALA A N 1
ATOM 2928 C CA . ALA A 1 405 ? 26.709 -1.581 -7.827 1.00 57.81 405 ALA A CA 1
ATOM 2929 C C . ALA A 1 405 ? 25.665 -1.827 -8.938 1.00 57.81 405 ALA A C 1
ATOM 2931 O O . ALA A 1 405 ? 24.560 -2.260 -8.641 1.00 57.81 405 ALA A O 1
ATOM 2932 N N . ASN A 1 406 ? 26.033 -1.610 -10.208 1.00 55.78 406 ASN A N 1
ATOM 2933 C CA . ASN A 1 406 ? 25.195 -1.890 -11.381 1.00 55.78 406 ASN A CA 1
ATOM 2934 C C . ASN A 1 406 ? 25.529 -3.270 -11.995 1.00 55.78 406 ASN A C 1
ATOM 2936 O O . ASN A 1 406 ? 25.030 -3.623 -13.064 1.00 55.78 406 ASN A O 1
ATOM 2940 N N . ARG A 1 407 ? 26.471 -4.017 -11.396 1.00 62.00 407 ARG A N 1
ATOM 2941 C CA . ARG A 1 407 ? 26.983 -5.288 -11.926 1.00 62.00 407 ARG A CA 1
ATOM 2942 C C . ARG A 1 407 ? 26.217 -6.420 -11.249 1.00 62.00 407 ARG A C 1
ATOM 2944 O O . ARG A 1 407 ? 26.659 -6.853 -10.193 1.00 62.00 407 ARG A O 1
ATOM 2951 N N . ARG A 1 408 ? 25.167 -6.929 -11.917 1.00 67.31 408 ARG A N 1
ATOM 2952 C CA . ARG A 1 408 ? 24.269 -8.060 -11.537 1.00 67.31 408 ARG A CA 1
ATOM 2953 C C . ARG A 1 408 ? 22.917 -7.589 -10.978 1.00 67.31 408 ARG A C 1
ATOM 2955 O O . ARG A 1 408 ? 22.710 -6.400 -10.802 1.00 67.31 408 ARG A O 1
ATOM 2962 N N . GLY A 1 409 ? 21.960 -8.513 -10.846 1.00 75.25 409 GLY A N 1
ATOM 2963 C CA . GLY A 1 409 ? 20.638 -8.242 -10.260 1.00 75.25 409 GLY A CA 1
ATOM 2964 C C . GLY A 1 409 ? 19.594 -7.590 -11.179 1.00 75.25 409 GLY A C 1
ATOM 2965 O O . GLY A 1 409 ? 18.575 -7.126 -10.677 1.00 75.25 409 GLY A O 1
ATOM 2966 N N . ILE A 1 410 ? 19.817 -7.542 -12.501 1.00 90.19 410 ILE A N 1
ATOM 2967 C CA . ILE A 1 410 ? 18.809 -7.064 -13.465 1.00 90.19 410 ILE A CA 1
ATOM 2968 C C . ILE A 1 410 ? 18.202 -8.250 -14.209 1.00 90.19 410 ILE A C 1
ATOM 2970 O O . ILE A 1 410 ? 18.930 -9.016 -14.847 1.00 90.19 410 ILE A O 1
ATOM 2974 N N . ARG A 1 411 ? 16.874 -8.361 -14.158 1.00 93.12 411 ARG A N 1
ATOM 2975 C CA . ARG A 1 411 ? 16.088 -9.354 -14.894 1.00 93.12 411 ARG A CA 1
ATOM 2976 C C . ARG A 1 411 ? 14.989 -8.675 -15.693 1.00 93.12 411 ARG A C 1
ATOM 2978 O O . ARG A 1 411 ? 14.258 -7.856 -15.148 1.00 93.12 411 ARG A O 1
ATOM 2985 N N . LEU A 1 412 ? 14.889 -9.020 -16.970 1.00 96.19 412 LEU A N 1
ATOM 2986 C CA . LEU A 1 412 ? 13.891 -8.511 -17.904 1.00 96.19 412 LEU A CA 1
ATOM 2987 C C . LEU A 1 412 ? 13.146 -9.721 -18.476 1.00 96.19 412 LEU A C 1
ATOM 2989 O O . LEU A 1 412 ? 13.701 -10.452 -19.303 1.00 96.19 412 LEU A O 1
ATOM 2993 N N . GLU A 1 413 ? 11.930 -9.973 -17.996 1.00 95.50 413 GLU A N 1
ATOM 2994 C CA . GLU A 1 413 ? 11.224 -11.238 -18.224 1.00 95.50 413 GLU A CA 1
ATOM 2995 C C . GLU A 1 413 ? 9.805 -11.042 -18.775 1.00 95.50 413 GLU A C 1
ATOM 2997 O O . GLU A 1 413 ? 9.012 -10.299 -18.212 1.00 95.50 413 GLU A O 1
ATOM 3002 N N . ASN A 1 414 ? 9.443 -11.749 -19.848 1.00 95.38 414 ASN A N 1
ATOM 3003 C CA . ASN A 1 414 ? 8.065 -11.787 -20.370 1.00 95.38 414 ASN A CA 1
ATOM 3004 C C . ASN A 1 414 ? 7.453 -10.408 -20.704 1.00 95.38 414 ASN A C 1
ATOM 3006 O O . ASN A 1 414 ? 6.244 -10.224 -20.593 1.00 95.38 414 ASN A O 1
ATOM 3010 N N . ASN A 1 415 ? 8.273 -9.431 -21.099 1.00 97.81 415 ASN A N 1
ATOM 3011 C CA . ASN A 1 415 ? 7.800 -8.109 -21.511 1.00 97.81 415 ASN A CA 1
ATOM 3012 C C . ASN A 1 415 ? 7.565 -8.053 -23.023 1.00 97.81 415 ASN A C 1
ATOM 3014 O O . ASN A 1 415 ? 8.252 -8.735 -23.788 1.00 97.81 415 ASN A O 1
ATOM 3018 N N . ASN A 1 416 ? 6.673 -7.171 -23.467 1.00 97.31 416 ASN A N 1
ATOM 3019 C CA . ASN A 1 416 ? 6.469 -6.889 -24.885 1.00 97.31 416 ASN A CA 1
ATOM 3020 C C . ASN A 1 416 ? 6.997 -5.498 -25.237 1.00 97.31 416 ASN A C 1
ATOM 3022 O O . ASN A 1 416 ? 6.658 -4.501 -24.604 1.00 97.31 416 ASN A O 1
ATOM 3026 N N . PHE A 1 417 ? 7.785 -5.414 -26.304 1.00 98.06 417 PHE A N 1
ATOM 3027 C CA . PHE A 1 417 ? 8.335 -4.167 -26.818 1.00 98.06 417 PHE A CA 1
ATOM 3028 C C . PHE A 1 417 ? 7.933 -3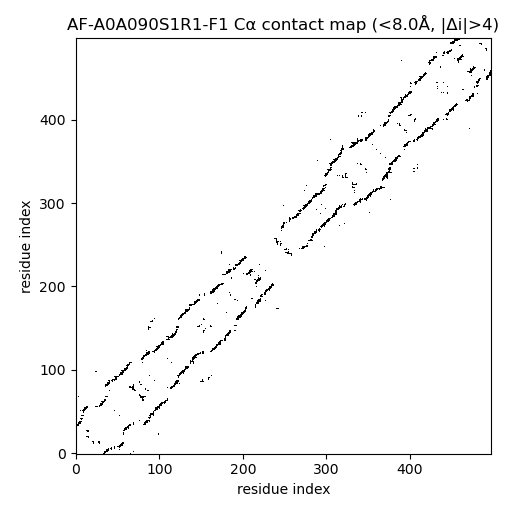.992 -28.278 1.00 98.06 417 PHE A C 1
ATOM 3030 O O . PHE A 1 417 ? 8.348 -4.764 -29.142 1.00 98.06 417 PHE A O 1
ATOM 3037 N N . THR A 1 418 ? 7.145 -2.958 -28.562 1.00 95.56 418 THR A N 1
ATOM 3038 C CA . THR A 1 418 ? 6.652 -2.662 -29.909 1.00 95.56 418 THR A CA 1
ATOM 3039 C C . THR A 1 418 ? 7.087 -1.274 -30.350 1.00 95.56 418 THR A C 1
ATOM 3041 O O . THR A 1 418 ? 6.775 -0.267 -29.708 1.00 95.56 418 THR A O 1
ATOM 3044 N N . ILE A 1 419 ? 7.764 -1.215 -31.497 1.00 91.75 419 ILE A N 1
ATOM 3045 C CA . ILE A 1 419 ? 8.150 0.038 -32.143 1.00 91.75 419 ILE A CA 1
ATOM 3046 C C . ILE A 1 419 ? 7.398 0.199 -33.471 1.00 91.75 419 ILE A C 1
ATOM 3048 O O . ILE A 1 419 ? 7.617 -0.548 -34.432 1.00 91.75 419 ILE A O 1
ATOM 3052 N N . ASP A 1 420 ? 6.511 1.199 -33.542 1.00 78.88 420 ASP A N 1
ATOM 3053 C CA . ASP A 1 420 ? 5.759 1.526 -34.763 1.00 78.88 420 ASP A CA 1
ATOM 3054 C C . ASP A 1 420 ? 6.209 2.837 -35.422 1.00 78.88 420 ASP A C 1
ATOM 3056 O O . ASP A 1 420 ? 5.424 3.733 -35.721 1.00 78.88 420 ASP A O 1
ATOM 3060 N N . ASP A 1 421 ? 7.519 2.971 -35.633 1.00 77.75 421 ASP A N 1
ATOM 3061 C CA . ASP A 1 421 ? 8.099 4.142 -36.282 1.00 77.75 421 ASP A CA 1
ATOM 3062 C C . ASP A 1 421 ? 9.243 3.757 -37.232 1.00 77.75 421 ASP A C 1
ATOM 3064 O O . ASP A 1 421 ? 9.932 2.749 -37.061 1.00 77.75 421 ASP A O 1
ATOM 3068 N N . SER A 1 422 ? 9.440 4.567 -38.272 1.00 79.12 422 SER A N 1
ATOM 3069 C CA . SER A 1 422 ? 10.381 4.314 -39.373 1.00 79.12 422 SER A CA 1
ATOM 3070 C C . SER A 1 422 ? 11.648 5.176 -39.330 1.00 79.12 422 SER A C 1
ATOM 3072 O O . SER A 1 422 ? 12.369 5.252 -40.331 1.00 79.12 422 SER A O 1
ATOM 3074 N N . GLY A 1 423 ? 11.910 5.810 -38.186 1.00 86.94 423 GLY A N 1
ATOM 3075 C CA . GLY A 1 423 ? 13.080 6.640 -37.940 1.00 86.94 423 GLY A CA 1
ATOM 3076 C C . GLY A 1 423 ? 14.408 5.878 -37.888 1.00 86.94 423 GLY A C 1
ATOM 3077 O O . GLY A 1 423 ? 14.502 4.680 -38.167 1.00 86.94 423 GLY A O 1
ATOM 3078 N N . ASP A 1 424 ? 15.468 6.624 -37.588 1.00 88.25 424 ASP A N 1
ATOM 3079 C CA . ASP A 1 424 ? 16.862 6.185 -37.688 1.00 88.25 424 ASP A CA 1
ATOM 3080 C C . ASP A 1 424 ? 17.747 6.670 -36.525 1.00 88.25 424 ASP A C 1
ATOM 3082 O O . ASP A 1 424 ? 18.981 6.691 -36.623 1.00 88.25 424 ASP A O 1
ATOM 3086 N N . LYS A 1 425 ? 17.139 7.094 -35.414 1.00 89.50 425 LYS A N 1
ATOM 3087 C CA . LYS A 1 425 ? 17.871 7.410 -34.187 1.00 89.50 425 LYS A CA 1
ATOM 3088 C C . LYS A 1 425 ? 18.295 6.126 -33.482 1.00 89.50 425 LYS A C 1
ATOM 3090 O O . LYS A 1 425 ? 17.818 5.034 -33.766 1.00 89.50 425 LYS A O 1
ATOM 3095 N N . GLU A 1 426 ? 19.258 6.273 -32.579 1.00 86.56 426 GLU A N 1
ATOM 3096 C CA . GLU A 1 426 ? 19.810 5.168 -31.791 1.00 86.56 426 GLU A CA 1
ATOM 3097 C C . GLU A 1 426 ? 18.858 4.769 -30.669 1.00 86.56 426 GLU A C 1
ATOM 3099 O O . GLU A 1 426 ? 19.073 5.122 -29.508 1.00 86.56 426 GLU A O 1
ATOM 3104 N N . THR A 1 427 ? 17.803 4.067 -31.062 1.00 90.06 427 THR A N 1
ATOM 3105 C CA . THR A 1 427 ? 16.719 3.600 -30.206 1.00 90.06 427 THR A CA 1
ATOM 3106 C C . THR A 1 427 ? 16.829 2.096 -30.018 1.00 90.06 427 THR A C 1
ATOM 3108 O O . THR A 1 427 ? 16.953 1.351 -30.992 1.00 90.06 427 THR A O 1
ATOM 3111 N N . ALA A 1 428 ? 16.744 1.649 -28.770 1.00 92.31 428 ALA A N 1
ATOM 3112 C CA . ALA A 1 428 ? 16.640 0.241 -28.434 1.00 92.31 428 ALA A CA 1
ATOM 3113 C C . ALA A 1 428 ? 15.458 -0.035 -27.508 1.00 92.31 428 ALA A C 1
ATOM 3115 O O . ALA A 1 428 ? 15.085 0.829 -26.716 1.00 92.31 428 ALA A O 1
ATOM 3116 N N . ALA A 1 429 ? 14.893 -1.243 -27.567 1.00 95.75 429 ALA A N 1
ATOM 3117 C CA . ALA A 1 429 ? 14.009 -1.686 -26.492 1.00 95.75 429 ALA A CA 1
ATOM 3118 C C . ALA A 1 429 ? 14.821 -1.766 -25.194 1.00 95.75 429 ALA A C 1
ATOM 3120 O O . ALA A 1 429 ? 14.538 -1.079 -24.220 1.00 95.75 429 ALA A O 1
ATOM 3121 N N . ILE A 1 430 ? 15.917 -2.522 -25.231 1.00 94.81 430 ILE A N 1
ATOM 3122 C CA . ILE A 1 430 ? 16.807 -2.715 -24.091 1.00 94.81 430 ILE A CA 1
ATOM 3123 C C . ILE A 1 430 ? 18.193 -2.214 -24.475 1.00 94.81 430 ILE A C 1
ATOM 3125 O O . ILE A 1 430 ? 18.802 -2.705 -25.424 1.00 94.81 430 ILE A O 1
ATOM 3129 N N . LYS A 1 431 ? 18.715 -1.242 -23.728 1.00 91.44 431 LYS A N 1
ATOM 3130 C CA . LYS A 1 431 ? 20.068 -0.718 -23.904 1.00 91.44 431 LYS A CA 1
ATOM 3131 C C . LYS A 1 431 ? 20.930 -1.022 -22.688 1.00 91.44 431 LYS A C 1
ATOM 3133 O O . LYS A 1 431 ? 20.619 -0.622 -21.570 1.00 91.44 431 LYS A O 1
ATOM 3138 N N . ILE A 1 432 ? 22.059 -1.673 -22.923 1.00 88.75 432 ILE A N 1
ATOM 3139 C CA . ILE A 1 432 ? 23.008 -2.061 -21.885 1.00 88.75 432 ILE A CA 1
ATOM 3140 C C . ILE A 1 432 ? 24.374 -1.488 -22.263 1.00 88.75 432 ILE A C 1
ATOM 3142 O O . ILE A 1 432 ? 24.850 -1.632 -23.392 1.00 88.75 432 ILE A O 1
ATOM 3146 N N . GLY A 1 433 ? 24.985 -0.765 -21.323 1.00 79.38 433 GLY A N 1
ATOM 3147 C CA . GLY A 1 433 ? 26.313 -0.174 -21.482 1.00 79.38 433 GLY A CA 1
ATOM 3148 C C . GLY A 1 433 ? 26.360 1.344 -21.451 1.00 79.38 433 GLY A C 1
ATOM 3149 O O . GLY A 1 433 ? 25.435 2.009 -21.016 1.00 79.38 433 GLY A O 1
ATOM 3150 N N . ASN A 1 434 ? 27.478 1.925 -21.884 1.00 67.38 434 ASN A N 1
ATOM 3151 C CA . ASN A 1 434 ? 27.648 3.377 -21.943 1.00 67.38 434 ASN A CA 1
ATOM 3152 C C . ASN A 1 434 ? 27.579 3.904 -23.386 1.00 67.38 434 ASN A C 1
ATOM 3154 O O . ASN A 1 434 ? 27.664 3.157 -24.360 1.00 67.38 434 ASN A O 1
ATOM 3158 N N . SER A 1 435 ? 27.473 5.227 -23.522 1.00 53.41 435 SER A N 1
ATOM 3159 C CA . SER A 1 435 ? 27.431 5.939 -24.807 1.00 53.41 435 SER A CA 1
ATOM 3160 C C . SER A 1 435 ? 28.701 5.805 -25.664 1.00 53.41 435 SER A C 1
ATOM 3162 O O . SER A 1 435 ? 28.706 6.261 -26.805 1.00 53.41 435 SER A O 1
ATOM 3164 N N . SER A 1 436 ? 29.771 5.196 -25.143 1.00 56.56 436 SER A N 1
ATOM 3165 C CA . SER A 1 436 ? 31.046 4.981 -25.837 1.00 56.56 436 SER A CA 1
ATOM 3166 C C . SER A 1 436 ? 31.336 3.513 -26.169 1.00 56.56 436 SER A C 1
ATOM 3168 O O . SER A 1 436 ? 32.438 3.216 -26.625 1.00 56.56 436 SER A O 1
ATOM 3170 N N . GLY A 1 437 ? 30.375 2.603 -25.967 1.00 53.41 437 GLY A N 1
ATOM 3171 C CA . GLY A 1 437 ? 30.543 1.185 -26.295 1.00 53.41 437 GLY A CA 1
ATOM 3172 C C . GLY A 1 437 ? 31.707 0.524 -25.552 1.00 53.41 437 GLY A C 1
ATOM 3173 O O . GLY A 1 437 ? 32.363 -0.349 -26.112 1.00 53.41 437 GLY A O 1
ATOM 3174 N N . GLY A 1 438 ? 32.015 0.971 -24.326 1.00 54.84 438 GLY A N 1
ATOM 3175 C CA . GLY A 1 438 ? 33.074 0.371 -23.508 1.00 54.84 438 GLY A CA 1
ATOM 3176 C C . GLY A 1 438 ? 32.918 -1.152 -23.422 1.00 54.84 438 GLY A C 1
ATOM 3177 O O . GLY A 1 438 ? 31.795 -1.642 -23.485 1.00 54.84 438 GLY A O 1
ATOM 3178 N N . ASN A 1 439 ? 34.024 -1.896 -23.293 1.00 61.75 439 ASN A N 1
ATOM 3179 C CA . ASN A 1 439 ? 33.985 -3.363 -23.264 1.00 61.75 439 ASN A CA 1
ATOM 3180 C C . ASN A 1 439 ? 33.090 -3.863 -22.124 1.00 61.75 439 ASN A C 1
ATOM 3182 O O . ASN A 1 439 ? 33.480 -3.808 -20.956 1.00 61.75 439 ASN A O 1
ATOM 3186 N N . GLN A 1 440 ? 31.909 -4.355 -22.480 1.00 73.06 440 GLN A N 1
ATOM 3187 C CA . GLN A 1 440 ? 31.003 -5.039 -21.572 1.00 73.06 440 GLN A CA 1
ATOM 3188 C C . GLN A 1 440 ? 31.345 -6.534 -21.584 1.00 73.06 440 GLN A C 1
ATOM 3190 O O . GLN A 1 440 ? 31.549 -7.112 -22.651 1.00 73.06 440 GLN A O 1
ATOM 3195 N N . THR A 1 441 ? 31.460 -7.133 -20.407 1.00 67.75 441 THR A N 1
ATOM 3196 C CA . THR A 1 441 ? 31.774 -8.544 -20.165 1.00 67.75 441 THR A CA 1
ATOM 3197 C C . THR A 1 441 ? 30.816 -9.080 -19.107 1.00 67.75 441 THR A C 1
ATOM 3199 O O . THR A 1 441 ? 30.313 -8.293 -18.310 1.00 67.75 441 THR A O 1
ATOM 3202 N N . ALA A 1 442 ? 30.649 -10.400 -19.005 1.00 63.69 442 ALA A N 1
ATOM 3203 C CA . ALA A 1 442 ? 29.788 -11.023 -17.988 1.00 63.69 442 ALA A CA 1
ATOM 3204 C C . ALA A 1 442 ? 30.150 -10.607 -16.542 1.00 63.69 442 ALA A C 1
ATOM 3206 O O . ALA A 1 442 ? 29.313 -10.525 -15.643 1.00 63.69 442 ALA A O 1
ATOM 3207 N N . ASP A 1 443 ? 31.430 -10.301 -16.312 1.00 65.19 443 ASP A N 1
ATOM 3208 C CA . ASP A 1 443 ? 31.938 -9.831 -15.021 1.00 65.19 443 ASP A CA 1
ATOM 3209 C C . ASP A 1 443 ? 31.549 -8.376 -14.700 1.00 65.19 443 ASP A C 1
ATOM 3211 O O . ASP A 1 443 ? 31.621 -7.963 -13.538 1.00 65.19 443 ASP A O 1
ATOM 3215 N N . ASN A 1 444 ? 31.173 -7.581 -15.708 1.00 67.62 444 ASN A N 1
ATOM 3216 C CA . ASN A 1 444 ? 30.792 -6.178 -15.551 1.00 67.62 444 ASN A CA 1
ATOM 3217 C C . ASN A 1 444 ? 29.319 -5.874 -15.881 1.00 67.62 444 ASN A C 1
ATOM 3219 O O . ASN A 1 444 ? 28.775 -4.944 -15.298 1.00 67.62 444 ASN A O 1
ATOM 3223 N N . CYS A 1 445 ? 28.668 -6.682 -16.712 1.00 73.69 445 CYS A N 1
ATOM 3224 C CA . CYS A 1 445 ? 27.239 -6.692 -17.002 1.00 73.69 445 CYS A CA 1
ATOM 3225 C C . CYS A 1 445 ? 26.779 -8.152 -16.939 1.00 73.69 445 CYS A C 1
ATOM 3227 O O . CYS A 1 445 ? 27.399 -9.000 -17.564 1.00 73.69 445 CYS A O 1
ATOM 3229 N N . ASN A 1 446 ? 25.693 -8.455 -16.232 1.00 77.44 446 ASN A N 1
ATOM 3230 C CA . ASN A 1 446 ? 25.071 -9.782 -16.279 1.00 77.44 446 ASN A CA 1
ATOM 3231 C C . ASN A 1 446 ? 23.554 -9.615 -16.225 1.00 77.44 446 ASN A C 1
ATOM 3233 O O . ASN A 1 446 ? 22.923 -9.912 -15.209 1.00 77.44 446 ASN A O 1
ATOM 3237 N N . VAL A 1 447 ? 23.004 -9.013 -17.280 1.00 88.62 447 VAL A N 1
ATOM 3238 C CA . VAL A 1 447 ? 21.564 -8.766 -17.389 1.00 88.62 447 VAL A CA 1
ATOM 3239 C C . VAL A 1 447 ? 20.893 -10.028 -17.911 1.00 88.62 447 VAL A C 1
ATOM 3241 O O . VAL A 1 447 ? 21.269 -10.547 -18.961 1.00 88.62 447 VAL A O 1
ATOM 3244 N N . TYR A 1 448 ? 19.903 -10.514 -17.175 1.00 91.19 448 TYR A N 1
ATOM 3245 C CA . TYR A 1 448 ? 19.132 -11.689 -17.549 1.00 91.19 448 TYR A CA 1
ATOM 3246 C C . TYR A 1 448 ? 17.922 -11.275 -18.394 1.00 91.19 448 TYR A C 1
ATOM 3248 O O . TYR A 1 448 ? 17.134 -10.438 -17.954 1.00 91.19 448 TYR A O 1
ATOM 3256 N N . ILE A 1 449 ? 17.785 -11.818 -19.606 1.00 93.94 449 ILE A N 1
ATOM 3257 C CA . ILE A 1 449 ? 16.729 -11.448 -20.562 1.00 93.94 449 ILE A CA 1
ATOM 3258 C C . ILE A 1 449 ? 16.049 -12.716 -21.087 1.00 93.94 449 ILE A C 1
ATOM 3260 O O . ILE A 1 449 ? 16.652 -13.469 -21.856 1.00 93.94 449 ILE A O 1
ATOM 3264 N N . GLN A 1 450 ? 14.787 -12.943 -20.717 1.00 94.31 450 GLN A N 1
ATOM 3265 C CA . GLN A 1 450 ? 14.064 -14.177 -21.052 1.00 94.31 450 GLN A CA 1
ATOM 3266 C C . GLN A 1 450 ? 12.588 -13.929 -21.384 1.00 94.31 450 GLN A C 1
ATOM 3268 O O . GLN A 1 450 ? 11.921 -13.129 -20.741 1.00 94.31 450 GLN A O 1
ATOM 3273 N N . GLY A 1 451 ? 12.051 -14.650 -22.366 1.00 94.50 451 GLY A N 1
ATOM 3274 C CA . GLY A 1 451 ? 10.615 -14.694 -22.649 1.00 94.50 451 GLY A CA 1
ATOM 3275 C C . GLY A 1 451 ? 10.022 -13.400 -23.208 1.00 94.50 451 GLY A C 1
ATOM 3276 O O . GLY A 1 451 ? 8.808 -13.311 -23.349 1.00 94.50 451 GLY A O 1
ATOM 3277 N N . ASN A 1 452 ? 10.840 -12.396 -23.531 1.00 97.44 452 ASN A N 1
ATOM 3278 C CA . ASN A 1 452 ? 10.361 -11.119 -24.051 1.00 97.44 452 ASN A CA 1
ATOM 3279 C C . ASN A 1 452 ? 9.994 -11.225 -25.537 1.00 97.44 452 ASN A C 1
ATOM 3281 O O . ASN A 1 452 ? 10.578 -12.012 -26.294 1.00 97.44 452 ASN A O 1
ATOM 3285 N N . HIS A 1 453 ? 9.064 -10.376 -25.963 1.00 97.75 453 HIS A N 1
ATOM 3286 C CA . HIS A 1 453 ? 8.644 -10.217 -27.350 1.00 97.75 453 HIS A CA 1
ATOM 3287 C C . HIS A 1 453 ? 9.098 -8.866 -27.900 1.00 97.75 453 HIS A C 1
ATOM 3289 O O . HIS A 1 453 ? 8.819 -7.824 -27.309 1.00 97.75 453 HIS A O 1
ATOM 3295 N N . PHE A 1 454 ? 9.765 -8.867 -29.051 1.00 97.69 454 PHE A N 1
ATOM 3296 C CA . PHE A 1 454 ? 10.225 -7.661 -29.736 1.00 97.69 454 PHE A CA 1
ATOM 3297 C C . PHE A 1 454 ? 9.592 -7.571 -31.122 1.00 97.69 454 PHE A C 1
ATOM 3299 O O . PHE A 1 454 ? 9.812 -8.435 -31.971 1.00 97.69 454 PHE A O 1
ATOM 3306 N N . GLU A 1 455 ? 8.852 -6.495 -31.376 1.00 96.12 455 GLU A N 1
ATOM 3307 C CA . GLU A 1 455 ? 8.122 -6.272 -32.623 1.00 96.12 455 GLU A CA 1
ATOM 3308 C C . GLU A 1 455 ? 8.559 -4.957 -33.279 1.00 96.12 455 GLU A C 1
ATOM 3310 O O . GLU A 1 455 ? 8.538 -3.888 -32.664 1.00 96.12 455 GLU A O 1
ATOM 3315 N N . GLY A 1 456 ? 8.921 -5.018 -34.562 1.00 93.62 456 GLY A N 1
ATOM 3316 C CA . GLY A 1 456 ? 9.112 -3.829 -35.391 1.00 93.62 456 GLY A CA 1
ATOM 3317 C C . GLY A 1 456 ? 10.530 -3.240 -35.405 1.00 93.62 456 GLY A C 1
ATOM 3318 O O . GLY A 1 456 ? 10.740 -2.195 -36.021 1.00 93.62 456 GLY A O 1
ATOM 3319 N N . TYR A 1 457 ? 11.517 -3.876 -34.777 1.00 94.19 457 TYR A N 1
ATOM 3320 C CA . TYR A 1 457 ? 12.922 -3.438 -34.817 1.00 94.19 457 TYR A CA 1
ATOM 3321 C C . TYR A 1 457 ? 13.637 -3.921 -36.089 1.00 94.19 457 TYR A C 1
ATOM 3323 O O . TYR A 1 457 ? 13.176 -4.847 -36.746 1.00 94.19 457 TYR A O 1
ATOM 3331 N N . TYR A 1 458 ? 14.782 -3.329 -36.454 1.00 93.88 458 TYR A N 1
ATOM 3332 C CA . TYR A 1 458 ? 15.544 -3.768 -37.641 1.00 93.88 458 TYR A CA 1
ATOM 3333 C C . TYR A 1 458 ? 16.608 -4.825 -37.331 1.00 93.88 458 TYR A C 1
ATOM 3335 O O . TYR A 1 458 ? 17.123 -5.463 -38.247 1.00 93.88 458 TYR A O 1
ATOM 3343 N N . GLN A 1 459 ? 16.982 -4.978 -36.060 1.00 91.75 459 GLN A N 1
ATOM 3344 C CA . GLN A 1 459 ? 17.951 -5.972 -35.601 1.00 91.75 459 GLN A CA 1
ATOM 3345 C C . GLN A 1 459 ? 17.501 -6.553 -34.261 1.00 91.75 459 GLN A C 1
ATOM 3347 O O . GLN A 1 459 ? 16.849 -5.868 -33.470 1.00 91.75 459 GLN A O 1
ATOM 3352 N N . ASP A 1 460 ? 17.870 -7.800 -34.002 1.00 92.38 460 ASP A N 1
ATOM 3353 C CA . ASP A 1 460 ? 17.649 -8.495 -32.735 1.00 92.38 460 ASP A CA 1
ATOM 3354 C C . ASP A 1 460 ? 18.613 -7.978 -31.654 1.00 92.38 460 ASP A C 1
ATOM 3356 O O . ASP A 1 460 ? 18.186 -7.371 -30.677 1.00 92.38 460 ASP A O 1
ATOM 3360 N N . LEU A 1 461 ? 19.920 -8.124 -31.862 1.00 90.31 461 LEU A N 1
ATOM 3361 C CA . LEU A 1 461 ? 20.964 -7.750 -30.916 1.00 90.31 461 LEU A CA 1
ATOM 3362 C C . LEU A 1 461 ? 22.155 -7.139 -31.659 1.00 90.31 461 LEU A C 1
ATOM 3364 O O . LEU A 1 461 ? 22.692 -7.738 -32.592 1.00 90.31 461 LEU A O 1
ATOM 3368 N N . SER A 1 462 ? 22.598 -5.958 -31.221 1.00 89.25 462 SER A N 1
ATOM 3369 C CA . SER A 1 462 ? 23.783 -5.292 -31.772 1.00 89.25 462 SER A CA 1
ATOM 3370 C C . SER A 1 462 ? 24.675 -4.697 -30.687 1.00 89.25 462 SER A C 1
ATOM 3372 O O . SER A 1 462 ? 24.223 -3.927 -29.842 1.00 89.25 462 SER A O 1
ATOM 3374 N N . ALA A 1 463 ? 25.977 -4.965 -30.793 1.00 84.06 463 ALA A N 1
ATOM 3375 C CA . ALA A 1 463 ? 27.014 -4.368 -29.950 1.00 84.06 463 ALA A CA 1
ATOM 3376 C C . ALA A 1 463 ? 27.506 -2.999 -30.459 1.00 84.06 463 ALA A C 1
ATOM 3378 O O . ALA A 1 463 ? 28.303 -2.331 -29.800 1.00 84.06 463 ALA A O 1
ATOM 3379 N N . ALA A 1 464 ? 27.079 -2.582 -31.654 1.00 81.06 464 ALA A N 1
ATOM 3380 C CA . ALA A 1 464 ? 27.523 -1.349 -32.294 1.00 81.06 464 ALA A CA 1
ATOM 3381 C C . ALA A 1 464 ? 26.329 -0.520 -32.765 1.00 81.06 464 ALA A C 1
ATOM 3383 O O . ALA A 1 464 ? 25.351 -1.055 -33.286 1.00 81.06 464 ALA A O 1
ATOM 3384 N N . ALA A 1 465 ? 26.414 0.805 -32.605 1.00 71.88 465 ALA A N 1
ATOM 3385 C CA . ALA A 1 465 ? 25.288 1.693 -32.894 1.00 71.88 465 ALA A CA 1
ATOM 3386 C C . ALA A 1 465 ? 24.846 1.624 -34.363 1.00 71.88 465 ALA A C 1
ATOM 3388 O O . ALA A 1 465 ? 23.700 1.923 -34.647 1.00 71.88 465 ALA A O 1
ATOM 3389 N N . GLY A 1 466 ? 25.707 1.202 -35.296 1.00 80.38 466 GLY A N 1
ATOM 3390 C CA . GLY A 1 466 ? 25.363 1.106 -36.716 1.00 80.38 466 GLY A CA 1
ATOM 3391 C C . GLY A 1 466 ? 25.147 2.476 -37.374 1.00 80.38 466 GLY A C 1
ATOM 3392 O O . GLY A 1 466 ? 25.600 3.507 -36.874 1.00 80.38 466 GLY A O 1
ATOM 3393 N N . SER A 1 467 ? 24.472 2.498 -38.528 1.00 83.62 467 SER A N 1
ATOM 3394 C CA . SER A 1 467 ? 24.118 3.736 -39.242 1.00 83.62 467 SER A CA 1
ATOM 3395 C C . SER A 1 467 ? 22.731 3.651 -39.887 1.00 83.62 467 SER A C 1
ATOM 3397 O O . SER A 1 467 ? 22.277 2.569 -40.261 1.00 83.62 467 SER A O 1
ATOM 3399 N N . GLY A 1 468 ? 22.040 4.790 -40.008 1.00 88.75 468 GLY A N 1
ATOM 3400 C CA . GLY A 1 468 ? 20.666 4.835 -40.517 1.00 88.75 468 GLY A CA 1
ATOM 3401 C C . GLY A 1 468 ? 19.725 3.927 -39.715 1.00 88.75 468 GLY A C 1
ATOM 3402 O O . GLY A 1 468 ? 19.792 3.878 -38.492 1.00 88.75 468 GLY A O 1
ATOM 3403 N N . LYS A 1 469 ? 18.883 3.154 -40.406 1.00 89.62 469 LYS A N 1
ATOM 3404 C CA . LYS A 1 469 ? 17.901 2.247 -39.781 1.00 89.62 469 LYS A CA 1
ATOM 3405 C C . LYS A 1 469 ? 18.517 1.147 -38.912 1.00 89.62 469 LYS A C 1
ATOM 3407 O O . LYS A 1 469 ? 17.866 0.658 -38.001 1.00 89.62 469 LYS A O 1
ATOM 3412 N N . GLN A 1 470 ? 19.787 0.802 -39.133 1.00 86.50 470 GLN A N 1
ATOM 3413 C CA . GLN A 1 470 ? 20.498 -0.167 -38.290 1.00 86.50 470 GLN A CA 1
ATOM 3414 C C . GLN A 1 470 ? 20.695 0.337 -36.853 1.00 86.50 470 GLN A C 1
ATOM 3416 O O . GLN A 1 470 ? 21.018 -0.450 -35.974 1.00 86.50 470 GLN A O 1
ATOM 3421 N N . ARG A 1 471 ? 20.489 1.633 -36.590 1.00 88.12 471 ARG A N 1
ATOM 3422 C CA . ARG A 1 471 ? 20.553 2.195 -35.236 1.00 88.12 471 ARG A CA 1
ATOM 3423 C C . ARG A 1 471 ? 19.357 1.816 -34.359 1.00 88.12 471 ARG A C 1
ATOM 3425 O O . ARG A 1 471 ? 19.411 2.051 -33.157 1.00 88.12 471 ARG A O 1
ATOM 3432 N N . VAL A 1 472 ? 18.313 1.240 -34.954 1.00 92.25 472 VAL A N 1
ATOM 3433 C CA . VAL A 1 472 ? 17.080 0.833 -34.281 1.00 92.25 472 VAL A CA 1
ATOM 3434 C C . VAL A 1 472 ? 17.108 -0.680 -34.065 1.00 92.25 472 VAL A C 1
ATOM 3436 O O . VAL A 1 472 ? 16.952 -1.458 -35.011 1.00 92.25 472 VAL A O 1
ATOM 3439 N N . VAL A 1 473 ? 17.340 -1.098 -32.824 1.00 92.94 473 VAL A N 1
ATOM 3440 C CA . VAL A 1 473 ? 17.643 -2.496 -32.467 1.00 92.94 473 VAL A CA 1
ATOM 3441 C C . VAL A 1 473 ? 16.770 -2.966 -31.311 1.00 92.94 473 VAL A C 1
ATOM 3443 O O . VAL A 1 473 ? 16.367 -2.158 -30.486 1.00 92.94 473 VAL A O 1
ATOM 3446 N N . SER A 1 474 ? 16.474 -4.257 -31.218 1.00 95.25 474 SER A N 1
ATOM 3447 C CA . SER A 1 474 ? 15.696 -4.772 -30.085 1.00 95.25 474 SER A CA 1
ATOM 3448 C C . SER A 1 474 ? 16.545 -4.682 -28.815 1.00 95.25 474 SER A C 1
ATOM 3450 O O . SER A 1 474 ? 16.161 -4.033 -27.844 1.00 95.25 474 SER A O 1
ATOM 3452 N N . ILE A 1 475 ? 17.766 -5.217 -28.866 1.00 94.00 475 ILE A N 1
ATOM 3453 C CA . ILE A 1 475 ? 18.726 -5.184 -27.764 1.00 94.00 475 ILE A CA 1
ATOM 3454 C C . ILE A 1 475 ? 20.032 -4.536 -28.240 1.00 94.00 475 ILE A C 1
ATOM 3456 O O . ILE A 1 475 ? 20.620 -4.916 -29.253 1.00 94.00 475 ILE A O 1
ATOM 3460 N N . PHE A 1 476 ? 20.505 -3.537 -27.500 1.00 91.19 476 PHE A N 1
ATOM 3461 C CA . PHE A 1 476 ? 21.817 -2.932 -27.687 1.00 91.19 476 PHE A CA 1
ATOM 3462 C C . PHE A 1 476 ? 22.746 -3.368 -26.553 1.00 91.19 476 PHE A C 1
ATOM 3464 O O . PHE A 1 476 ? 22.677 -2.807 -25.459 1.00 91.19 476 PHE A O 1
ATOM 3471 N N . ALA A 1 477 ? 23.587 -4.371 -26.805 1.00 88.94 477 ALA A N 1
ATOM 3472 C CA . ALA A 1 477 ? 24.526 -4.938 -25.835 1.00 88.94 477 ALA A CA 1
ATOM 3473 C C . ALA A 1 477 ? 25.624 -5.752 -26.546 1.00 88.94 477 ALA A C 1
ATOM 3475 O O . ALA A 1 477 ? 25.464 -6.132 -27.709 1.00 88.94 477 ALA A O 1
ATOM 3476 N N . THR A 1 478 ? 26.733 -6.047 -25.859 1.00 85.50 478 THR A N 1
ATOM 3477 C CA . THR A 1 478 ? 27.622 -7.145 -26.288 1.00 85.50 478 THR A CA 1
ATOM 3478 C C . THR A 1 478 ? 27.005 -8.485 -25.885 1.00 85.50 478 THR A C 1
ATOM 3480 O O . THR A 1 478 ? 26.273 -8.538 -24.898 1.00 85.50 478 THR A O 1
ATOM 3483 N N . ASP A 1 479 ? 27.310 -9.570 -26.608 1.00 82.00 479 ASP A N 1
ATOM 3484 C CA . ASP A 1 479 ? 26.802 -10.903 -26.240 1.00 82.00 479 ASP A CA 1
ATOM 3485 C C . ASP A 1 479 ? 27.239 -11.290 -24.811 1.00 82.00 479 ASP A C 1
ATOM 3487 O O . ASP A 1 479 ? 26.445 -11.824 -24.051 1.00 82.00 479 ASP A O 1
ATOM 3491 N N . ASP A 1 480 ? 28.461 -10.926 -24.397 1.00 80.94 480 ASP A N 1
ATOM 3492 C CA . ASP A 1 480 ? 28.971 -11.217 -23.049 1.00 80.94 480 ASP A CA 1
ATOM 3493 C C . ASP A 1 480 ? 28.234 -10.459 -21.925 1.00 80.94 480 ASP A C 1
ATOM 3495 O O . ASP A 1 480 ? 28.401 -10.803 -20.760 1.00 80.94 480 ASP A O 1
ATOM 3499 N N . ALA A 1 481 ? 27.484 -9.397 -22.232 1.00 82.00 481 ALA A N 1
ATOM 3500 C CA . ALA A 1 481 ? 26.821 -8.550 -21.233 1.00 82.00 481 ALA A CA 1
ATOM 3501 C C . ALA A 1 481 ? 25.441 -9.062 -20.800 1.00 82.00 481 ALA A C 1
ATOM 3503 O O . ALA A 1 481 ? 24.863 -8.572 -19.820 1.00 82.00 481 ALA A O 1
ATOM 3504 N N . VAL A 1 482 ? 24.895 -9.997 -21.574 1.00 86.56 482 VAL A N 1
ATOM 3505 C CA . VAL A 1 482 ? 23.531 -10.495 -21.455 1.00 86.56 482 VAL A CA 1
ATOM 3506 C C . VAL A 1 482 ? 23.536 -12.010 -21.355 1.00 86.56 482 VAL A C 1
ATOM 3508 O O . VAL A 1 482 ? 24.408 -12.686 -21.889 1.00 86.56 482 VAL A O 1
ATOM 3511 N N . THR A 1 483 ? 22.552 -12.558 -20.659 1.00 84.81 483 THR A N 1
ATOM 3512 C CA . THR A 1 483 ? 22.397 -14.002 -20.500 1.00 84.81 483 THR A CA 1
ATOM 3513 C C . THR A 1 483 ? 20.918 -14.377 -20.421 1.00 84.81 483 THR A C 1
ATOM 3515 O O . THR A 1 483 ? 20.050 -13.514 -20.280 1.00 84.81 483 THR A O 1
ATOM 3518 N N . SER A 1 484 ? 20.634 -15.670 -20.515 1.00 79.25 484 SER A N 1
ATOM 3519 C CA . SER A 1 484 ? 19.305 -16.269 -20.381 1.00 79.25 484 SER A CA 1
ATOM 3520 C C . SER A 1 484 ? 19.429 -17.667 -19.760 1.00 79.25 484 SER A C 1
ATOM 3522 O O . SER A 1 484 ? 20.546 -18.140 -19.530 1.00 79.25 484 SER A O 1
ATOM 3524 N N . GLU A 1 485 ? 18.312 -18.348 -19.483 1.00 74.50 485 GLU A N 1
ATOM 3525 C CA . GLU A 1 485 ? 18.316 -19.690 -18.871 1.00 74.50 485 GLU A CA 1
ATOM 3526 C C . GLU A 1 485 ? 19.138 -20.694 -19.688 1.00 74.50 485 GLU A C 1
ATOM 3528 O O . GLU A 1 485 ? 19.892 -21.497 -19.136 1.00 74.50 485 GLU A O 1
ATOM 3533 N N . ASN A 1 486 ? 19.035 -20.599 -21.017 1.00 72.06 486 ASN A N 1
ATOM 3534 C CA . ASN A 1 486 ? 19.747 -21.460 -21.956 1.00 72.06 486 ASN A CA 1
ATOM 3535 C C . ASN A 1 486 ? 21.096 -20.877 -22.419 1.00 72.06 486 ASN A C 1
ATOM 3537 O O . ASN A 1 486 ? 21.801 -21.510 -23.207 1.00 72.06 486 ASN A O 1
ATOM 3541 N N . GLY A 1 487 ? 21.472 -19.692 -21.927 1.00 69.12 487 GLY A N 1
ATOM 3542 C CA . GLY A 1 487 ? 22.718 -19.001 -22.265 1.00 69.12 487 GLY A CA 1
ATOM 3543 C C . GLY A 1 487 ? 22.731 -18.304 -23.631 1.00 69.12 487 GLY A C 1
ATOM 3544 O O . GLY A 1 487 ? 23.776 -17.782 -24.014 1.00 69.12 487 GLY A O 1
ATOM 3545 N N . ASP A 1 488 ? 21.607 -18.276 -24.356 1.00 79.31 488 ASP A N 1
ATOM 3546 C CA . ASP A 1 488 ? 21.441 -17.527 -25.608 1.00 79.31 488 ASP A CA 1
ATOM 3547 C C . ASP A 1 488 ? 20.121 -16.743 -25.621 1.00 79.31 488 ASP A C 1
ATOM 3549 O O . ASP A 1 488 ? 19.029 -17.281 -25.848 1.00 79.31 488 ASP A O 1
ATOM 3553 N N . VAL A 1 489 ? 20.257 -15.425 -25.471 1.00 85.94 489 VAL A N 1
ATOM 3554 C CA . VAL A 1 489 ? 19.161 -14.450 -25.482 1.00 85.94 489 VAL A CA 1
ATOM 3555 C C . VAL A 1 489 ? 18.342 -14.514 -26.774 1.00 85.94 489 VAL A C 1
ATOM 3557 O O . VAL A 1 489 ? 17.146 -14.232 -26.747 1.00 85.94 489 VAL A O 1
ATOM 3560 N N . ARG A 1 490 ? 18.925 -14.920 -27.909 1.00 84.94 490 ARG A N 1
ATOM 3561 C CA . ARG A 1 490 ? 18.185 -15.009 -29.178 1.00 84.94 490 ARG A CA 1
ATOM 3562 C C . ARG A 1 490 ? 17.177 -16.150 -29.207 1.00 84.94 490 ARG A C 1
ATOM 3564 O O . ARG A 1 490 ? 16.185 -16.058 -29.919 1.00 84.94 490 ARG A O 1
ATOM 3571 N N . THR A 1 491 ? 17.440 -17.227 -28.469 1.00 83.56 491 THR A N 1
ATOM 3572 C CA . THR A 1 491 ? 16.582 -18.423 -28.464 1.00 83.56 491 THR A CA 1
ATOM 3573 C C . THR A 1 491 ? 15.447 -18.349 -27.453 1.00 83.56 491 THR A C 1
ATOM 3575 O O . THR A 1 491 ? 14.390 -18.929 -27.687 1.00 83.56 491 THR A O 1
ATOM 3578 N N . ASP A 1 492 ? 15.649 -17.602 -26.369 1.00 86.94 492 ASP A N 1
ATOM 3579 C CA . ASP A 1 492 ? 14.684 -17.485 -25.274 1.00 86.94 492 ASP A CA 1
ATOM 3580 C C . ASP A 1 492 ? 13.732 -16.293 -25.430 1.00 86.94 492 ASP A C 1
ATOM 3582 O O . ASP A 1 492 ? 12.845 -16.106 -24.602 1.00 86.94 492 ASP A O 1
ATOM 3586 N N . ASN A 1 493 ? 13.898 -15.480 -26.474 1.00 93.25 493 ASN A N 1
ATOM 3587 C CA . ASN A 1 493 ? 13.062 -14.316 -26.759 1.00 93.25 493 ASN A CA 1
ATOM 3588 C C . ASN A 1 493 ? 12.536 -14.379 -28.201 1.00 93.25 493 ASN A C 1
ATOM 3590 O O . ASN A 1 493 ? 13.144 -14.996 -29.076 1.00 93.25 493 ASN A O 1
ATOM 3594 N N . THR A 1 494 ? 11.405 -13.725 -28.462 1.00 96.69 494 THR A N 1
ATOM 3595 C CA . THR A 1 494 ? 10.794 -13.683 -29.798 1.00 96.69 494 THR A CA 1
ATOM 3596 C C . THR A 1 494 ? 11.144 -12.373 -30.496 1.00 96.69 494 THR A C 1
ATOM 3598 O O . THR A 1 494 ? 10.893 -11.300 -29.955 1.00 96.69 494 THR A O 1
ATOM 3601 N N . PHE A 1 495 ? 11.697 -12.450 -31.711 1.00 96.38 495 PHE A N 1
ATOM 3602 C CA . PHE A 1 495 ? 12.079 -11.283 -32.514 1.00 96.38 495 PHE A CA 1
ATOM 3603 C C . PHE A 1 495 ? 11.325 -11.263 -33.847 1.00 96.38 495 PHE A C 1
ATOM 3605 O O . PHE A 1 495 ? 11.639 -12.023 -34.765 1.00 96.38 495 PHE A O 1
ATOM 3612 N N . ASN A 1 496 ? 10.378 -10.340 -33.976 1.00 95.06 496 ASN A N 1
ATOM 3613 C CA . ASN A 1 496 ? 9.653 -10.048 -35.208 1.00 95.06 496 ASN A CA 1
ATOM 3614 C C . ASN A 1 496 ? 10.194 -8.746 -35.817 1.00 95.06 496 ASN A C 1
ATOM 3616 O O . ASN A 1 496 ? 9.704 -7.643 -35.557 1.00 95.06 496 ASN A O 1
ATOM 3620 N N . LEU A 1 497 ? 11.269 -8.881 -36.595 1.00 91.19 497 LEU A N 1
ATOM 3621 C CA . LEU A 1 497 ? 11.996 -7.755 -37.189 1.00 91.19 497 LEU A CA 1
ATOM 3622 C C . LEU A 1 497 ? 11.321 -7.221 -38.472 1.00 91.19 497 LEU A C 1
ATOM 3624 O O . LEU A 1 497 ? 10.583 -7.947 -39.139 1.00 91.19 497 LEU A O 1
ATOM 3628 N N . ARG A 1 498 ? 11.603 -5.957 -38.826 1.00 87.19 498 ARG A N 1
ATOM 3629 C CA . ARG A 1 498 ? 11.134 -5.269 -40.050 1.00 87.19 498 ARG A CA 1
ATOM 3630 C C . ARG A 1 498 ? 11.887 -5.642 -41.323 1.00 87.19 498 ARG A C 1
ATOM 3632 O O . ARG A 1 498 ? 13.129 -5.800 -41.269 1.00 87.19 498 ARG A O 1
#